Protein AF-0000000073372567 (afdb_homodimer)

Solvent-accessible surface area (backbone atoms only — not comparable to full-atom values): 29340 Å² total; per-residue (Å²): 136,83,81,73,75,78,75,78,76,76,76,72,74,68,73,71,69,68,74,70,66,71,74,77,78,81,58,59,43,48,75,49,78,42,53,78,26,89,51,36,37,38,37,33,39,30,78,41,28,34,34,67,80,40,48,70,59,46,68,74,42,27,84,64,18,19,31,37,34,26,27,42,42,8,21,36,60,37,69,64,62,96,68,70,38,62,67,49,45,43,50,31,53,52,49,50,36,61,76,65,67,53,72,46,30,30,33,39,8,29,31,56,16,12,40,41,38,49,49,45,31,24,78,36,36,86,52,38,49,34,38,35,27,37,40,47,55,49,34,60,48,33,77,84,32,67,74,63,73,62,62,90,83,69,74,38,61,61,42,19,48,55,46,58,66,46,51,74,67,50,47,43,48,29,42,60,66,50,43,62,75,34,37,67,44,68,91,50,41,67,60,55,37,46,18,40,64,44,23,36,40,54,50,49,19,35,39,54,47,45,49,48,42,40,70,34,42,72,52,32,49,49,39,68,37,52,30,40,37,38,34,31,25,69,49,62,48,41,39,69,64,54,50,55,44,46,62,43,36,81,49,61,41,82,44,67,39,88,47,41,28,64,41,34,71,68,39,29,37,68,63,44,51,51,54,49,54,62,70,76,100,138,80,85,71,78,75,75,79,75,76,74,73,75,69,74,69,70,68,72,70,66,70,75,75,77,81,56,62,44,49,75,49,79,43,53,79,25,91,51,37,36,38,38,33,39,29,78,41,29,35,35,68,79,40,50,70,58,45,68,74,40,26,84,64,19,20,31,37,34,27,27,42,42,9,20,38,61,38,70,63,64,97,71,68,37,62,68,50,45,44,49,31,54,52,48,50,36,60,76,64,66,54,73,46,30,29,33,38,9,29,32,56,16,11,39,41,40,49,50,45,32,24,79,36,37,86,53,38,50,34,37,35,26,38,42,48,54,49,33,58,48,33,78,85,33,68,74,63,73,63,61,90,82,68,74,37,61,61,41,19,50,57,46,58,66,46,50,73,66,48,46,43,48,28,42,59,67,49,42,62,76,34,38,65,44,68,92,50,43,66,59,55,37,46,18,41,63,44,23,36,40,56,49,48,19,35,39,53,47,44,49,49,42,42,69,34,41,72,52,31,49,50,39,69,38,52,30,42,38,38,34,29,26,70,48,61,48,40,38,70,65,54,50,55,44,45,63,43,37,80,48,60,41,82,43,66,38,87,48,43,27,64,40,34,71,69,41,30,37,68,65,44,51,50,54,50,52,62,69,75,99

Nearest PDB structures (foldseek):
  1wpr-assembly2_B  TM=7.912E-01  e=4.620E-15  Bacillus subtilis
  4geg-assembly1_B  TM=7.612E-01  e=1.553E-13  Escherichia coli K-12
  4gec-assembly2_B  TM=7.711E-01  e=2.846E-13  Escherichia coli K-12
  4mys-assembly1_A  TM=7.323E-01  e=3.024E-13  Escherichia coli K-12
  7c4d-assembly1_A  TM=6.629E-01  e=1.376E-12  uncultured bacterium

Structure (mmCIF, N/CA/C/O backbone):
data_AF-0000000073372567-model_v1
#
loop_
_entity.id
_entity.type
_entity.pdbx_description
1 polymer 'Peptidase family S33-like protein'
#
loop_
_atom_site.group_PDB
_atom_site.id
_atom_site.type_symbol
_atom_site.label_atom_id
_atom_site.label_alt_id
_atom_site.label_comp_id
_atom_site.label_asym_id
_atom_site.label_entity_id
_atom_site.label_seq_id
_atom_site.pdbx_PDB_ins_code
_atom_site.Cartn_x
_atom_site.Cartn_y
_atom_site.Cartn_z
_atom_site.occupancy
_atom_site.B_iso_or_equiv
_atom_site.auth_seq_id
_atom_site.auth_comp_id
_atom_site.auth_asym_id
_atom_site.auth_atom_id
_atom_site.pdbx_PDB_model_num
ATOM 1 N N . MET A 1 1 ? -62.625 78.125 3.314 1 20.47 1 MET A N 1
ATOM 2 C CA . MET A 1 1 ? -61.344 78.062 4.016 1 20.47 1 MET A CA 1
ATOM 3 C C . MET A 1 1 ? -60.906 76.625 4.133 1 20.47 1 MET A C 1
ATOM 5 O O . MET A 1 1 ? -61.438 75.812 4.918 1 20.47 1 MET A O 1
ATOM 9 N N . LYS A 1 2 ? -60.469 76.062 2.887 1 29.42 2 LYS A N 1
ATOM 10 C CA . LYS A 1 2 ? -59.938 74.812 2.293 1 29.42 2 LYS A CA 1
ATOM 11 C C . LYS A 1 2 ? -58.719 74.375 3.049 1 29.42 2 LYS A C 1
ATOM 13 O O . LYS A 1 2 ? -57.688 75.062 3.086 1 29.42 2 LYS A O 1
ATOM 18 N N . LYS A 1 3 ? -58.969 73.812 4.359 1 27.36 3 LYS A N 1
ATOM 19 C CA . LYS A 1 3 ? -58.062 73.312 5.391 1 27.36 3 LYS A CA 1
ATOM 20 C C . LYS A 1 3 ? -56.938 72.438 4.785 1 27.36 3 LYS A C 1
ATOM 22 O O . LYS A 1 3 ? -57.219 71.375 4.227 1 27.36 3 LYS A O 1
ATOM 27 N N . TYR A 1 4 ? -55.969 73 3.996 1 25.88 4 TYR A N 1
ATOM 28 C CA . TYR A 1 4 ? -54.781 72.438 3.33 1 25.88 4 TYR A CA 1
ATOM 29 C C . TYR A 1 4 ? -53.875 71.75 4.332 1 25.88 4 TYR A C 1
ATOM 31 O O . TYR A 1 4 ? -53.094 72.438 5.035 1 25.88 4 TYR A O 1
ATOM 39 N N . ILE A 1 5 ? -54.375 70.875 5.23 1 32.59 5 ILE A N 1
ATOM 40 C CA . ILE A 1 5 ? -53.469 70.312 6.227 1 32.59 5 ILE A CA 1
ATOM 41 C C . ILE A 1 5 ? -52.281 69.625 5.531 1 32.59 5 ILE A C 1
ATOM 43 O O . ILE A 1 5 ? -52.5 68.812 4.645 1 32.59 5 ILE A O 1
ATOM 47 N N . ILE A 1 6 ? -51.219 70.312 5.34 1 31.16 6 ILE A N 1
ATOM 48 C CA . ILE A 1 6 ? -49.875 70 4.914 1 31.16 6 ILE A CA 1
ATOM 49 C C . ILE A 1 6 ? -49.406 68.75 5.672 1 31.16 6 ILE A C 1
ATOM 51 O O . ILE A 1 6 ? -49.281 68.75 6.898 1 31.16 6 ILE A O 1
ATOM 55 N N . LEU A 1 7 ? -49.906 67.562 5.316 1 32.91 7 LEU A N 1
ATOM 56 C CA . LEU A 1 7 ? -49.5 66.25 5.836 1 32.91 7 LEU A CA 1
ATOM 57 C C . LEU A 1 7 ? -47.969 66.062 5.715 1 32.91 7 LEU A C 1
ATOM 59 O O . LEU A 1 7 ? -47.438 66.062 4.609 1 32.91 7 LEU A O 1
ATOM 63 N N . ILE A 1 8 ? -47.219 66.688 6.605 1 32.06 8 ILE A N 1
ATOM 64 C CA . ILE A 1 8 ? -45.781 66.438 6.762 1 32.06 8 ILE A CA 1
ATOM 65 C C . ILE A 1 8 ? -45.469 64.938 6.766 1 32.06 8 ILE A C 1
ATOM 67 O O . ILE A 1 8 ? -45.969 64.188 7.633 1 32.06 8 ILE A O 1
ATOM 71 N N . ILE A 1 9 ? -45.375 64.25 5.637 1 32.12 9 ILE A N 1
ATOM 72 C CA . ILE A 1 9 ? -44.969 62.906 5.414 1 32.12 9 ILE A CA 1
ATOM 73 C C . ILE A 1 9 ? -43.562 62.719 5.957 1 32.12 9 ILE A C 1
ATOM 75 O O . ILE A 1 9 ? -42.594 63.312 5.453 1 32.12 9 ILE A O 1
ATOM 79 N N . ALA A 1 10 ? -43.312 62.781 7.273 1 32.34 10 ALA A N 1
ATOM 80 C CA . ALA A 1 10 ? -42.031 62.406 7.852 1 32.34 10 ALA A CA 1
ATOM 81 C C . ALA A 1 10 ? -41.562 61.062 7.27 1 32.34 10 ALA A C 1
ATOM 83 O O . ALA A 1 10 ? -42.281 60.062 7.352 1 32.34 10 ALA A O 1
ATOM 84 N N . PHE A 1 11 ? -40.844 61.125 6.18 1 31.8 11 PHE A N 1
ATOM 85 C CA . PHE A 1 11 ? -40.062 60 5.613 1 31.8 11 PHE A CA 1
ATOM 86 C C . PHE A 1 11 ? -39.25 59.312 6.688 1 31.8 11 PHE A C 1
ATOM 88 O O . PHE A 1 11 ? -38.375 59.906 7.285 1 31.8 11 PHE A O 1
ATOM 95 N N . LEU A 1 12 ? -39.875 58.594 7.574 1 31.09 12 LEU A N 1
ATOM 96 C CA . LEU A 1 12 ? -39.156 57.688 8.453 1 31.09 12 LEU A CA 1
ATOM 97 C C . LEU A 1 12 ? -38.125 56.875 7.664 1 31.09 12 LEU A C 1
ATOM 99 O O . LEU A 1 12 ? -38.469 56.156 6.746 1 31.09 12 LEU A O 1
ATOM 103 N N . PHE A 1 13 ? -36.969 57.469 7.371 1 30.55 13 PHE A N 1
ATOM 104 C CA . PHE A 1 13 ? -35.781 56.688 6.953 1 30.55 13 PHE A CA 1
ATOM 105 C C . PHE A 1 13 ? -35.594 55.469 7.844 1 30.55 13 PHE A C 1
ATOM 107 O O . PHE A 1 13 ? -35.281 55.625 9.023 1 30.55 13 PHE A O 1
ATOM 114 N N . SER A 1 14 ? -36.531 54.562 7.852 1 31.86 14 SER A N 1
ATOM 115 C CA . SER A 1 14 ? -36.156 53.281 8.438 1 31.86 14 SER A CA 1
ATOM 116 C C . SER A 1 14 ? -34.75 52.875 7.984 1 31.86 14 SER A C 1
ATOM 118 O O . SER A 1 14 ? -34.5 52.75 6.785 1 31.86 14 SER A O 1
ATOM 120 N N . ALA A 1 15 ? -33.719 53.344 8.625 1 35.06 15 ALA A N 1
ATOM 121 C CA . ALA A 1 15 ? -32.438 52.656 8.555 1 35.06 15 ALA A CA 1
ATOM 122 C C . ALA A 1 15 ? -32.594 51.156 8.539 1 35.06 15 ALA A C 1
ATOM 124 O O . ALA A 1 15 ? -33.062 50.562 9.523 1 35.06 15 ALA A O 1
ATOM 125 N N . LEU A 1 16 ? -33.062 50.625 7.445 1 32.62 16 LEU A N 1
ATOM 126 C CA . LEU A 1 16 ? -32.812 49.219 7.25 1 32.62 16 LEU A CA 1
ATOM 127 C C . LEU A 1 16 ? -31.422 48.844 7.746 1 32.62 16 LEU A C 1
ATOM 129 O O . LEU A 1 16 ? -30.406 49.281 7.184 1 32.62 16 LEU A O 1
ATOM 133 N N . CYS A 1 17 ? -31.156 48.906 9.07 1 32.94 17 CYS A N 1
ATOM 134 C CA . CYS A 1 17 ? -30.031 48.125 9.531 1 32.94 17 CYS A CA 1
ATOM 135 C C . CYS A 1 17 ? -29.906 46.844 8.719 1 32.94 17 CYS A C 1
ATOM 137 O O . CYS A 1 17 ? -30.75 45.938 8.82 1 32.94 17 CYS A O 1
ATOM 139 N N . LEU A 1 18 ? -29.516 46.969 7.484 1 34.03 18 LEU A N 1
ATOM 140 C CA . LEU A 1 18 ? -28.953 45.75 6.906 1 34.03 18 LEU A CA 1
ATOM 141 C C . LEU A 1 18 ? -28.203 44.938 7.957 1 34.03 18 LEU A C 1
ATOM 143 O O . LEU A 1 18 ? -27.266 45.438 8.57 1 34.03 18 LEU A O 1
ATOM 147 N N . ASN A 1 19 ? -28.875 44.344 8.898 1 33.81 19 ASN A N 1
ATOM 148 C CA . ASN A 1 19 ? -28.219 43.188 9.469 1 33.81 19 ASN A CA 1
ATOM 149 C C . ASN A 1 19 ? -27.266 42.531 8.469 1 33.81 19 ASN A C 1
ATOM 151 O O . ASN A 1 19 ? -27.703 41.844 7.527 1 33.81 19 ASN A O 1
ATOM 155 N N . VAL A 1 20 ? -26.312 43.219 7.945 1 37.28 20 VAL A N 1
ATOM 156 C CA . VAL A 1 20 ? -25.172 42.438 7.449 1 37.28 20 VAL A CA 1
ATOM 157 C C . VAL A 1 20 ? -24.906 41.25 8.367 1 37.28 20 VAL A C 1
ATOM 159 O O . VAL A 1 20 ? -24.359 41.438 9.469 1 37.28 20 VAL A O 1
ATOM 162 N N . PHE A 1 21 ? -25.859 40.5 8.758 1 37.78 21 PHE A N 1
ATOM 163 C CA . PHE A 1 21 ? -25.469 39.156 9.219 1 37.78 21 PHE A CA 1
ATOM 164 C C . PHE A 1 21 ? -24.188 38.719 8.523 1 37.78 21 PHE A C 1
ATOM 166 O O . PHE A 1 21 ? -24.203 38.406 7.332 1 37.78 21 PHE A O 1
ATOM 173 N N . GLY A 1 22 ? -23.094 39.281 8.672 1 38.94 22 GLY A N 1
ATOM 174 C CA . GLY A 1 22 ? -21.844 38.656 8.266 1 38.94 22 GLY A CA 1
ATOM 175 C C . GLY A 1 22 ? -21.875 37.156 8.297 1 38.94 22 GLY A C 1
ATOM 176 O O . GLY A 1 22 ? -22.125 36.531 9.344 1 38.94 22 GLY A O 1
ATOM 177 N N . GLN A 1 23 ? -22.453 36.469 7.398 1 44.88 23 GLN A N 1
ATOM 178 C CA . GLN A 1 23 ? -22.406 35.031 7.215 1 44.88 23 GLN A CA 1
ATOM 179 C C . GLN A 1 23 ? -21.094 34.438 7.723 1 44.88 23 GLN A C 1
ATOM 181 O O . GLN A 1 23 ? -20.016 34.781 7.207 1 44.88 23 GLN A O 1
ATOM 186 N N . THR A 1 24 ? -20.812 34.219 9.086 1 56.5 24 THR A N 1
ATOM 187 C CA . THR A 1 24 ? -19.641 33.562 9.641 1 56.5 24 THR A CA 1
ATOM 188 C C . THR A 1 24 ? -19.188 32.406 8.742 1 56.5 24 THR A C 1
ATOM 190 O O . THR A 1 24 ? -19.984 31.5 8.445 1 56.5 24 THR A O 1
ATOM 193 N N . ARG A 1 25 ? -18.203 32.562 7.957 1 74.88 25 ARG A N 1
ATOM 194 C CA . ARG A 1 25 ? -17.594 31.578 7.078 1 74.88 25 ARG A CA 1
ATOM 195 C C . ARG A 1 25 ? -17.359 30.266 7.82 1 74.88 25 ARG A C 1
ATOM 197 O O . ARG A 1 25 ? -16.812 30.25 8.914 1 74.88 25 ARG A O 1
ATOM 204 N N . GLN A 1 26 ? -18.062 29.359 7.352 1 88.12 26 GLN A N 1
ATOM 205 C CA . GLN A 1 26 ? -17.859 28.031 7.891 1 88.12 26 GLN A CA 1
ATOM 206 C C . GLN A 1 26 ? -16.562 27.406 7.352 1 88.12 26 GLN A C 1
ATOM 208 O O . GLN A 1 26 ? -16.328 27.406 6.141 1 88.12 26 GLN A O 1
ATOM 213 N N . PHE A 1 27 ? -15.641 27.125 8.242 1 96.56 27 PHE A N 1
ATOM 214 C CA . PHE A 1 27 ? -14.391 26.469 7.871 1 96.56 27 PHE A CA 1
ATOM 215 C C . PHE A 1 27 ? -14.531 24.953 7.914 1 96.56 27 PHE A C 1
ATOM 217 O O . PHE A 1 27 ? -15.391 24.422 8.625 1 96.56 27 PHE A O 1
ATOM 224 N N . PRO A 1 28 ? -13.797 24.25 7.113 1 98.12 28 PRO A N 1
ATOM 225 C CA . PRO A 1 28 ? -13.953 22.797 7.059 1 98.12 28 PRO A CA 1
ATOM 226 C C . PRO A 1 28 ? -13.227 22.078 8.195 1 98.12 28 PRO A C 1
ATOM 228 O O . PRO A 1 28 ? -12.641 21.016 7.977 1 98.12 28 PRO A O 1
ATOM 231 N N . PHE A 1 29 ? -13.211 22.688 9.305 1 98.62 29 PHE A N 1
ATOM 232 C CA . PHE A 1 29 ? -12.617 22.109 10.5 1 98.62 29 PHE A CA 1
ATOM 233 C C . PHE A 1 29 ? -13.133 22.797 11.758 1 98.62 29 PHE A C 1
ATOM 235 O O . PHE A 1 29 ? -13.703 23.891 11.68 1 98.62 29 PHE A O 1
ATOM 242 N N . GLU A 1 30 ? -13.031 22.109 12.844 1 98.12 30 GLU A N 1
ATOM 243 C CA . GLU A 1 30 ? -13.094 22.734 14.156 1 98.12 30 GLU A CA 1
ATOM 244 C C . GLU A 1 30 ? -11.695 23.078 14.672 1 98.12 30 GLU A C 1
ATOM 246 O O . GLU A 1 30 ? -10.711 22.453 14.273 1 98.12 30 GLU A O 1
ATOM 251 N N . ILE A 1 31 ? -11.68 24.125 15.523 1 98.19 31 ILE A N 1
ATOM 252 C CA . ILE A 1 31 ? -10.383 24.625 15.961 1 98.19 31 ILE A CA 1
ATOM 253 C C . ILE A 1 31 ? -10.367 24.781 17.484 1 98.19 31 ILE A C 1
ATOM 255 O O . ILE A 1 31 ? -11.352 25.234 18.078 1 98.19 31 ILE A O 1
ATOM 259 N N . LEU A 1 32 ? -9.328 24.312 18.125 1 98.25 32 LEU A N 1
ATOM 260 C CA . LEU A 1 32 ? -9 24.609 19.516 1 98.25 32 LEU A CA 1
ATOM 261 C C . LEU A 1 32 ? -7.805 25.547 19.594 1 98.25 32 LEU A C 1
ATOM 263 O O . LEU A 1 32 ? -6.711 25.203 19.156 1 98.25 32 LEU A O 1
ATOM 267 N N . LYS A 1 33 ? -8.055 26.75 20.078 1 98.25 33 LYS A N 1
ATOM 268 C CA . LYS A 1 33 ? -6.984 27.719 20.266 1 98.25 33 LYS A CA 1
ATOM 269 C C . LYS A 1 33 ? -6.469 27.719 21.703 1 98.25 33 LYS A C 1
ATOM 271 O O . LYS A 1 33 ? -7.25 27.812 22.641 1 98.25 33 LYS A O 1
ATOM 276 N N . THR A 1 34 ? -5.164 27.516 21.875 1 98.44 34 THR A N 1
ATOM 277 C CA . THR A 1 34 ? -4.523 27.562 23.188 1 98.44 34 THR A CA 1
ATOM 278 C C . THR A 1 34 ? -3.211 28.328 23.125 1 98.44 34 THR A C 1
ATOM 280 O O . THR A 1 34 ? -2.645 28.5 22.047 1 98.44 34 THR A O 1
ATOM 283 N N . GLY A 1 35 ? -2.779 28.891 24.266 1 97.81 35 GLY A N 1
ATOM 284 C CA . GLY A 1 35 ? -1.544 29.656 24.312 1 97.81 35 GLY A CA 1
ATOM 285 C C . GLY A 1 35 ? -1.718 31.094 23.859 1 97.81 35 GLY A C 1
ATOM 286 O O . GLY A 1 35 ? -2.768 31.453 23.328 1 97.81 35 GLY A O 1
ATOM 287 N N . ASN A 1 36 ? -0.734 31.906 24.188 1 96.44 36 ASN A N 1
ATOM 288 C CA . ASN A 1 36 ? -0.811 33.312 23.875 1 96.44 36 ASN A CA 1
ATOM 289 C C . ASN A 1 36 ? 0.531 33.875 23.391 1 96.44 36 ASN A C 1
ATOM 291 O O . ASN A 1 36 ? 0.816 35.062 23.531 1 96.44 36 ASN A O 1
ATOM 295 N N . GLY A 1 37 ? 1.321 32.969 22.875 1 96.62 37 GLY A N 1
ATOM 296 C CA . GLY A 1 37 ? 2.594 33.406 22.328 1 96.62 37 GLY A CA 1
ATOM 297 C C . GLY A 1 37 ? 2.445 34.219 21.062 1 96.62 37 GLY A C 1
ATOM 298 O O . GLY A 1 37 ? 1.408 34.156 20.391 1 96.62 37 GLY A O 1
ATOM 299 N N . ASP A 1 38 ? 3.457 34.969 20.734 1 96.69 38 ASP A N 1
ATOM 300 C CA . ASP A 1 38 ? 3.441 35.844 19.562 1 96.69 38 ASP A CA 1
ATOM 301 C C . ASP A 1 38 ? 3.451 35.031 18.266 1 96.69 38 ASP A C 1
ATOM 303 O O . ASP A 1 38 ? 2.773 35.375 17.312 1 96.69 38 ASP A O 1
ATOM 307 N N . GLN A 1 39 ? 4.223 33.969 18.328 1 98.25 39 GLN A N 1
ATOM 308 C CA . GLN A 1 39 ? 4.273 33.094 17.172 1 98.25 39 GLN A CA 1
ATOM 309 C C . GLN A 1 39 ? 3.158 32.031 17.219 1 98.25 39 GLN A C 1
ATOM 311 O O . GLN A 1 39 ? 2.867 31.484 18.281 1 98.25 39 GLN A O 1
ATOM 316 N N . SER A 1 40 ? 2.506 31.812 16.062 1 98.75 40 SER A N 1
ATOM 317 C CA . SER A 1 40 ? 1.395 30.875 15.992 1 98.75 40 SER A CA 1
ATOM 318 C C . SER A 1 40 ? 1.827 29.547 15.352 1 98.75 40 SER A C 1
ATOM 320 O O . SER A 1 40 ? 2.619 29.547 14.406 1 98.75 40 SER A O 1
ATOM 322 N N . ILE A 1 41 ? 1.326 28.453 15.898 1 98.88 41 ILE A N 1
ATOM 323 C CA . ILE A 1 41 ? 1.44 27.141 15.289 1 98.88 41 ILE A CA 1
ATOM 324 C C . ILE A 1 41 ? 0.052 26.609 14.93 1 98.88 41 ILE A C 1
ATOM 326 O O . ILE A 1 41 ? -0.87 26.656 15.75 1 98.88 41 ILE A O 1
ATOM 330 N N . ILE A 1 42 ? -0.139 26.172 13.727 1 98.94 42 ILE A N 1
ATOM 331 C CA . ILE A 1 42 ? -1.351 25.469 13.32 1 98.94 42 ILE A CA 1
ATOM 332 C C . ILE A 1 42 ? -1.056 23.984 13.17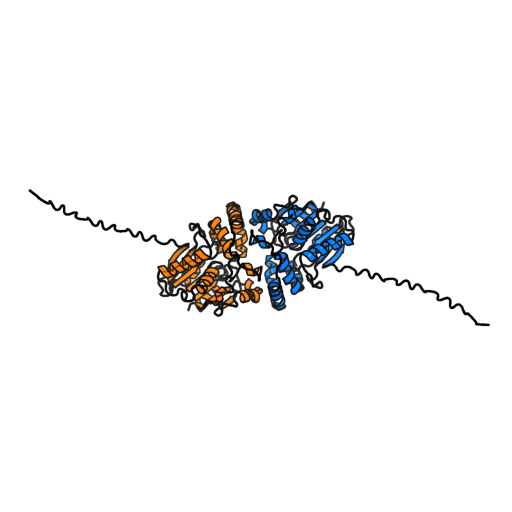2 1 98.94 42 ILE A C 1
ATOM 334 O O . ILE A 1 42 ? -0.197 23.594 12.375 1 98.94 42 ILE A O 1
ATOM 338 N N . PHE A 1 43 ? -1.749 23.141 13.984 1 98.94 43 PHE A N 1
ATOM 339 C CA . PHE A 1 43 ? -1.611 21.703 13.961 1 98.94 43 PHE A CA 1
ATOM 340 C C . PHE A 1 43 ? -2.686 21.062 13.086 1 98.94 43 PHE A C 1
ATOM 342 O O . PHE A 1 43 ? -3.879 21.219 13.352 1 98.94 43 PHE A O 1
ATOM 349 N N . ILE A 1 44 ? -2.248 20.328 12.047 1 98.94 44 ILE A N 1
ATOM 350 C CA . ILE A 1 44 ? -3.166 19.719 11.102 1 98.94 44 ILE A CA 1
ATOM 351 C C . ILE A 1 44 ? -3.072 18.188 11.219 1 98.94 44 ILE A C 1
ATOM 353 O O . ILE A 1 44 ? -2.061 17.594 10.844 1 98.94 44 ILE A O 1
ATOM 357 N N . PRO A 1 45 ? -4.121 17.5 11.672 1 98.88 45 PRO A N 1
ATOM 358 C CA . PRO A 1 45 ? -4.086 16.047 11.836 1 98.88 45 PRO A CA 1
ATOM 359 C C . PRO A 1 45 ? -4.172 15.305 10.5 1 98.88 45 PRO A C 1
ATOM 361 O O . PRO A 1 45 ? -4.414 15.922 9.461 1 98.88 45 PRO A O 1
ATOM 364 N N . GLY A 1 46 ? -3.904 14.047 10.586 1 98.81 46 GLY A N 1
ATOM 365 C CA . GLY A 1 46 ? -3.965 13.211 9.406 1 98.81 46 GLY A CA 1
ATOM 366 C C . GLY A 1 46 ? -5.352 12.656 9.133 1 98.81 46 GLY A C 1
ATOM 367 O O . GLY A 1 46 ? -6.328 13.086 9.75 1 98.81 46 GLY A O 1
ATOM 368 N N . PHE A 1 47 ? -5.391 11.711 8.258 1 98.62 47 PHE A N 1
ATOM 369 C CA . PHE A 1 47 ? -6.605 11.047 7.793 1 98.62 47 PHE A CA 1
ATOM 370 C C . PHE A 1 47 ? -7.348 10.398 8.953 1 98.62 47 PHE A C 1
ATOM 372 O O . PHE A 1 47 ? -6.746 9.695 9.766 1 98.62 47 PHE A O 1
ATOM 379 N N . ALA A 1 48 ? -8.625 10.742 9.094 1 98.56 48 ALA A N 1
ATOM 380 C CA . ALA A 1 48 ? -9.547 10.141 10.055 1 98.56 48 ALA A CA 1
ATOM 381 C C . ALA A 1 48 ? -9.062 10.344 11.484 1 98.56 48 ALA A C 1
ATOM 383 O O . ALA A 1 48 ? -9.367 9.539 12.375 1 98.56 48 ALA A O 1
ATOM 384 N N . SER A 1 49 ? -8.273 11.344 11.695 1 98.81 49 SER A N 1
ATOM 385 C CA . SER A 1 49 ? -7.703 11.602 13.016 1 98.81 49 SER A CA 1
ATOM 386 C C . SER A 1 49 ? -8.289 12.859 13.633 1 98.81 49 SER A C 1
ATOM 388 O O . SER A 1 49 ? -8.641 13.805 12.922 1 98.81 49 SER A O 1
ATOM 390 N N . SER A 1 50 ? -8.32 12.844 14.953 1 98.88 50 SER A N 1
ATOM 391 C CA . SER A 1 50 ? -8.68 14.016 15.742 1 98.88 50 SER A CA 1
ATOM 392 C C . SER A 1 50 ? -7.48 14.938 15.945 1 98.88 50 SER A C 1
ATOM 394 O O . SER A 1 50 ? -6.332 14.492 15.906 1 98.88 50 SER A O 1
ATOM 396 N N . GLY A 1 51 ? -7.809 16.234 16.188 1 98.88 51 GLY A N 1
ATOM 397 C CA . GLY A 1 51 ? -6.773 17.141 16.656 1 98.88 51 GLY A CA 1
ATOM 398 C C . GLY A 1 51 ? -6.121 16.688 17.953 1 98.88 51 GLY A C 1
ATOM 399 O O . GLY A 1 51 ? -4.996 17.078 18.266 1 98.88 51 GLY A O 1
ATOM 400 N N . ASP A 1 52 ? -6.746 15.75 18.641 1 98.69 52 ASP A N 1
ATOM 401 C CA . ASP A 1 52 ? -6.223 15.227 19.906 1 98.69 52 ASP A CA 1
ATOM 402 C C . ASP A 1 52 ? -4.895 14.508 19.688 1 98.69 52 ASP A C 1
ATOM 404 O O . ASP A 1 52 ? -4.156 14.258 20.656 1 98.69 52 ASP A O 1
ATOM 408 N N . VAL A 1 53 ? -4.574 14.18 18.453 1 98.88 53 VAL A N 1
ATOM 409 C CA . VAL A 1 53 ? -3.301 13.539 18.156 1 98.88 53 VAL A CA 1
ATOM 410 C C . VAL A 1 53 ? -2.148 14.445 18.594 1 98.88 53 VAL A C 1
ATOM 412 O O . VAL A 1 53 ? -1.057 13.961 18.906 1 98.88 53 VAL A O 1
ATOM 415 N N . TRP A 1 54 ? -2.438 15.758 18.734 1 98.81 54 TRP A N 1
ATOM 416 C CA . TRP A 1 54 ? -1.416 16.766 19.016 1 98.81 54 TRP A CA 1
ATOM 417 C C . TRP A 1 54 ? -1.406 17.141 20.5 1 98.81 54 TRP A C 1
ATOM 419 O O . TRP A 1 54 ? -0.659 18.016 20.922 1 98.81 54 TRP A O 1
ATOM 429 N N . ASN A 1 55 ? -2.199 16.438 21.344 1 98.38 55 ASN A N 1
ATOM 430 C CA . ASN A 1 55 ? -2.355 16.875 22.719 1 98.38 55 ASN A CA 1
ATOM 431 C C . ASN A 1 55 ? -1.007 16.984 23.422 1 98.38 55 ASN A C 1
ATOM 433 O O . ASN A 1 55 ? -0.706 18.016 24.031 1 98.38 55 ASN A O 1
ATOM 437 N N . GLU A 1 56 ? -0.188 15.977 23.312 1 97.75 56 GLU A N 1
ATOM 438 C CA . GLU A 1 56 ? 1.112 16.016 23.969 1 97.75 56 GLU A CA 1
ATOM 439 C C . GLU A 1 56 ? 2.041 17.031 23.312 1 97.75 56 GLU A C 1
ATOM 441 O O . GLU A 1 56 ? 2.811 17.703 24 1 97.75 56 GLU A O 1
ATOM 446 N N . THR A 1 57 ? 1.956 17.125 22 1 98.5 57 THR A N 1
ATOM 447 C CA . THR A 1 57 ? 2.766 18.109 21.281 1 98.5 57 THR A CA 1
ATOM 448 C C . THR A 1 57 ? 2.381 19.531 21.688 1 98.5 57 THR A C 1
ATOM 450 O O . THR A 1 57 ? 3.25 20.359 22 1 98.5 57 THR A O 1
ATOM 453 N N . LYS A 1 58 ? 1.091 19.797 21.656 1 97.81 58 LYS A N 1
ATOM 454 C CA . LYS A 1 58 ? 0.573 21.109 22.031 1 97.81 58 LYS A CA 1
ATOM 455 C C . LYS A 1 58 ? 1.005 21.484 23.453 1 97.81 58 LYS A C 1
ATOM 457 O O . LYS A 1 58 ? 1.405 22.625 23.703 1 97.81 58 LYS A O 1
ATOM 462 N N . ALA A 1 59 ? 0.931 20.562 24.344 1 97.44 59 ALA A N 1
ATOM 463 C CA . ALA A 1 59 ? 1.302 20.812 25.734 1 97.44 59 ALA A CA 1
ATOM 464 C C . ALA A 1 59 ? 2.76 21.25 25.844 1 97.44 59 ALA A C 1
ATOM 466 O O . ALA A 1 59 ? 3.109 22.047 26.703 1 97.44 59 ALA A O 1
ATOM 467 N N . ALA A 1 60 ? 3.559 20.797 24.969 1 97.31 60 ALA A N 1
ATOM 468 C CA . ALA A 1 60 ? 4.984 21.109 25 1 97.31 60 ALA A CA 1
ATOM 469 C C . ALA A 1 60 ? 5.246 22.516 24.453 1 97.31 60 ALA A C 1
ATOM 471 O O . ALA A 1 60 ? 6.277 23.125 24.75 1 97.31 60 ALA A O 1
ATOM 472 N N . PHE A 1 61 ? 4.258 23.109 23.719 1 98 61 PHE A N 1
ATOM 473 C CA . PHE A 1 61 ? 4.633 24.312 22.969 1 98 61 PHE A CA 1
ATOM 474 C C . PHE A 1 61 ? 3.68 25.453 23.281 1 98 61 PHE A C 1
ATOM 476 O O . PHE A 1 61 ? 3.975 26.609 22.984 1 98 61 PHE A O 1
ATOM 483 N N . GLU A 1 62 ? 2.557 25.188 23.938 1 97.38 62 GLU A N 1
ATOM 484 C CA . GLU A 1 62 ? 1.497 26.188 24.078 1 97.38 62 GLU A CA 1
ATOM 485 C C . GLU A 1 62 ? 1.882 27.281 25.062 1 97.38 62 GLU A C 1
ATOM 487 O O . GLU A 1 62 ? 1.233 28.328 25.125 1 97.38 62 GLU A O 1
ATOM 492 N N . ASN A 1 63 ? 2.977 27.141 25.828 1 97 63 ASN A N 1
ATOM 493 C CA . ASN A 1 63 ? 3.447 28.203 26.719 1 97 63 ASN A CA 1
ATOM 494 C C . ASN A 1 63 ? 4.191 29.281 25.953 1 97 63 ASN A C 1
ATOM 496 O O . ASN A 1 63 ? 4.27 30.422 26.406 1 97 63 ASN A O 1
ATOM 500 N N . ASP A 1 64 ? 4.727 28.984 24.812 1 97.25 64 ASP A N 1
ATOM 501 C CA . ASP A 1 64 ? 5.566 29.906 24.062 1 97.25 64 ASP A CA 1
ATOM 502 C C . ASP A 1 64 ? 4.902 30.312 22.75 1 97.25 64 ASP A C 1
ATOM 504 O O . ASP A 1 64 ? 5.289 31.312 22.125 1 97.25 64 ASP A O 1
ATOM 508 N N . PHE A 1 65 ? 3.928 29.562 22.328 1 98.31 65 PHE A N 1
ATOM 509 C CA . PHE A 1 65 ? 3.252 29.766 21.047 1 98.31 65 PHE A CA 1
ATOM 510 C C . PHE A 1 65 ? 1.747 29.906 21.25 1 98.31 65 PHE A C 1
ATOM 512 O O . PHE A 1 65 ? 1.222 29.531 22.312 1 98.31 65 PHE A O 1
ATOM 519 N N . THR A 1 66 ? 1.079 30.562 20.328 1 98.62 66 THR A N 1
ATOM 520 C CA . THR A 1 66 ? -0.36 30.391 20.156 1 98.62 66 THR A CA 1
ATOM 521 C C . THR A 1 66 ? -0.66 29.203 19.25 1 98.62 66 THR A C 1
ATOM 523 O O . THR A 1 66 ? -0.221 29.156 18.094 1 98.62 66 THR A O 1
ATOM 526 N N . CYS A 1 67 ? -1.343 28.219 19.797 1 98.75 67 CYS A N 1
ATOM 527 C CA . CYS A 1 67 ? -1.561 26.969 19.078 1 98.75 67 CYS A CA 1
ATOM 528 C C . CYS A 1 67 ? -2.996 26.875 18.578 1 98.75 67 CYS A C 1
ATOM 530 O O . CYS A 1 67 ? -3.939 27.094 19.344 1 98.75 67 CYS A O 1
ATOM 532 N N . TYR A 1 68 ? -3.145 26.656 17.281 1 98.88 68 TYR A N 1
ATOM 533 C CA . TYR A 1 68 ? -4.414 26.344 16.641 1 98.88 68 TYR A CA 1
ATOM 534 C C . TYR A 1 68 ? -4.473 24.875 16.234 1 98.88 68 TYR A C 1
ATOM 536 O O . TYR A 1 68 ? -3.805 24.453 15.289 1 98.88 68 TYR A O 1
ATOM 544 N N . THR A 1 69 ? -5.254 24.062 16.953 1 98.88 69 THR A N 1
ATOM 545 C CA . THR A 1 69 ? -5.363 22.641 16.688 1 98.88 69 THR A CA 1
ATOM 546 C C . THR A 1 69 ? -6.641 22.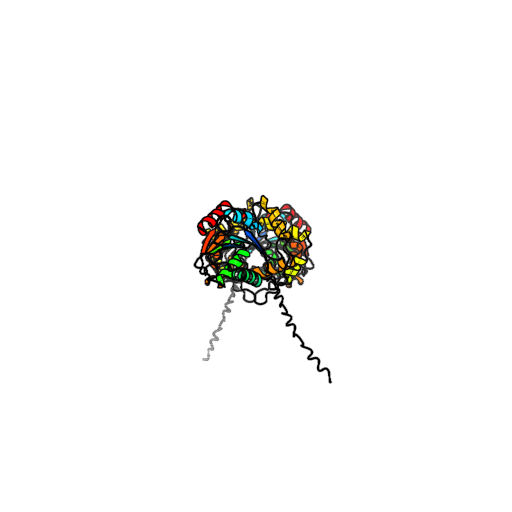344 15.906 1 98.88 69 THR A C 1
ATOM 548 O O . THR A 1 69 ? -7.746 22.578 16.391 1 98.88 69 THR A O 1
ATOM 551 N N . LEU A 1 70 ? -6.461 21.812 14.758 1 98.88 70 LEU A N 1
ATOM 552 C CA . LEU A 1 70 ? -7.605 21.547 13.891 1 98.88 70 LEU A CA 1
ATOM 553 C C . LEU A 1 70 ? -8.094 20.125 14.047 1 98.88 70 LEU A C 1
ATOM 555 O O . LEU A 1 70 ? -7.305 19.219 14.344 1 98.88 70 LEU A O 1
ATOM 559 N N . THR A 1 71 ? -9.32 19.844 13.898 1 98.88 71 THR A N 1
ATOM 560 C CA . THR A 1 71 ? -9.945 18.594 13.523 1 98.88 71 THR A CA 1
ATOM 561 C C . THR A 1 71 ? -10.836 18.781 12.297 1 98.88 71 THR A C 1
ATOM 563 O O . THR A 1 71 ? -11.805 19.547 12.336 1 98.88 71 THR A O 1
ATOM 566 N N . MET A 1 72 ? -10.547 18.094 11.258 1 98.88 72 MET A N 1
ATOM 567 C CA . MET A 1 72 ? -11.227 18.344 9.984 1 98.88 72 MET A CA 1
ATOM 568 C C . MET A 1 72 ? -12.672 17.859 10.031 1 98.88 72 MET A C 1
ATOM 570 O O . MET A 1 72 ? -12.969 16.844 10.68 1 98.88 72 MET A O 1
ATOM 574 N N . ALA A 1 73 ? -13.492 18.547 9.281 1 98.75 73 ALA A N 1
ATOM 575 C CA . ALA A 1 73 ? -14.906 18.172 9.195 1 98.75 73 ALA A CA 1
ATOM 576 C C . ALA A 1 73 ? -15.062 16.75 8.648 1 98.75 73 ALA A C 1
ATOM 578 O O . ALA A 1 73 ? -14.43 16.391 7.656 1 98.75 73 ALA A O 1
ATOM 579 N N . GLY A 1 74 ? -15.891 15.977 9.398 1 98.81 74 GLY A N 1
ATOM 580 C CA . GLY A 1 74 ? -16.156 14.609 8.984 1 98.81 74 GLY A CA 1
ATOM 581 C C . GLY A 1 74 ? -15.234 13.594 9.641 1 98.81 74 GLY A C 1
ATOM 582 O O . GLY A 1 74 ? -15.492 12.391 9.586 1 98.81 74 GLY A O 1
ATOM 583 N N . PHE A 1 75 ? -14.195 14.047 10.25 1 98.88 75 PHE A N 1
ATOM 584 C CA . PHE A 1 75 ? -13.273 13.133 10.922 1 98.88 75 PHE A CA 1
ATOM 585 C C . PHE A 1 75 ? -13.477 13.18 12.438 1 98.88 75 PHE A C 1
ATOM 587 O O . PHE A 1 75 ? -13.781 14.234 12.992 1 98.88 75 PHE A O 1
ATOM 594 N N . ALA A 1 76 ? -13.375 12.047 13.07 1 98.75 76 ALA A N 1
ATOM 595 C CA . ALA A 1 76 ? -13.32 11.867 14.516 1 98.75 76 ALA A CA 1
ATOM 596 C C . ALA A 1 76 ? -14.539 12.484 15.195 1 98.75 76 ALA A C 1
ATOM 598 O O . ALA A 1 76 ? -14.414 13.141 16.234 1 98.75 76 ALA A O 1
ATOM 599 N N . GLY A 1 77 ? -15.617 12.445 14.547 1 98.31 77 GLY A N 1
ATOM 600 C CA . GLY A 1 77 ? -16.875 12.82 15.172 1 98.31 77 GLY A CA 1
ATOM 601 C C . GLY A 1 77 ? -17.312 14.234 14.828 1 98.31 77 GLY A C 1
ATOM 602 O O . GLY A 1 77 ? -18.422 14.648 15.188 1 98.31 77 GLY A O 1
ATOM 603 N N . ILE A 1 78 ? -16.516 15 14.164 1 98.44 78 ILE A N 1
ATOM 604 C CA . ILE A 1 78 ? -16.891 16.344 13.758 1 98.44 78 ILE A CA 1
ATOM 605 C C . ILE A 1 78 ? -17.875 16.281 12.594 1 98.44 78 ILE A C 1
ATOM 607 O O . ILE A 1 78 ? -17.75 15.438 11.711 1 98.44 78 ILE A O 1
ATOM 611 N N . LYS A 1 79 ? -18.812 17.125 12.539 1 97.81 79 LYS A N 1
ATOM 612 C CA . LYS A 1 79 ? -19.859 17.125 11.516 1 97.81 79 LYS A CA 1
ATOM 613 C C . LYS A 1 79 ? -19.266 17.266 10.125 1 97.81 79 LYS A C 1
ATOM 615 O O . LYS A 1 79 ? -18.438 18.141 9.875 1 97.81 79 LYS A O 1
ATOM 620 N N . PRO A 1 80 ? -19.672 16.297 9.227 1 98.31 80 PRO A N 1
ATOM 621 C CA . PRO A 1 80 ? -19.141 16.375 7.867 1 98.31 80 PRO A CA 1
ATOM 622 C C . PRO A 1 80 ? -19.672 17.594 7.094 1 98.31 80 PRO A C 1
ATOM 624 O O . PRO A 1 80 ? -20.672 18.188 7.492 1 98.31 80 PRO A O 1
ATOM 627 N N . GLN A 1 81 ? -18.969 17.984 6.039 1 97.06 81 GLN A N 1
ATOM 628 C CA . GLN A 1 81 ? -19.391 18.984 5.062 1 97.06 81 GLN A CA 1
ATOM 629 C C . GLN A 1 81 ? -19.422 18.391 3.654 1 97.06 81 GLN A C 1
ATOM 631 O O . GLN A 1 81 ? -18.688 17.453 3.355 1 97.06 81 GLN A O 1
ATOM 636 N N . SER A 1 82 ? -20.312 18.781 2.623 1 90.88 82 SER A N 1
ATOM 637 C CA . SER A 1 82 ? -20.578 18.172 1.32 1 90.88 82 SER A CA 1
ATOM 638 C C . SER A 1 82 ? -19.422 18.406 0.358 1 90.88 82 SER A C 1
ATOM 640 O O . SER A 1 82 ? -19.25 17.656 -0.612 1 90.88 82 SER A O 1
ATOM 642 N N . ASN A 1 83 ? -18.5 19.25 0.632 1 91.06 83 ASN A N 1
ATOM 643 C CA . ASN A 1 83 ? -17.469 19.562 -0.351 1 91.06 83 ASN A CA 1
ATOM 644 C C . ASN A 1 83 ? -16.078 19.25 0.185 1 91.06 83 ASN A C 1
ATOM 646 O O . ASN A 1 83 ? -15.133 19.984 -0.068 1 91.06 83 ASN A O 1
ATOM 650 N N . ALA A 1 84 ? -16.094 18.094 0.838 1 95.94 84 ALA A N 1
ATOM 651 C CA . ALA A 1 84 ? -14.797 17.703 1.375 1 95.94 84 ALA A CA 1
ATOM 652 C C . ALA A 1 84 ? -13.836 17.312 0.255 1 95.94 84 ALA A C 1
ATOM 654 O O . ALA A 1 84 ? -14.148 16.469 -0.579 1 95.94 84 ALA A O 1
ATOM 655 N N . SER A 1 85 ? -12.766 17.938 0.148 1 97.38 85 SER A N 1
ATOM 656 C CA . SER A 1 85 ? -11.656 17.641 -0.76 1 97.38 85 SER A CA 1
ATOM 657 C C . SER A 1 85 ? -10.344 18.219 -0.234 1 97.38 85 SER A C 1
ATOM 659 O O . SER A 1 85 ? -10.344 19.125 0.596 1 97.38 85 SER A O 1
ATOM 661 N N . PHE A 1 86 ? -9.312 17.656 -0.713 1 98.19 86 PHE A N 1
ATOM 662 C CA . PHE A 1 86 ? -7.98 18.125 -0.347 1 98.19 86 PHE A CA 1
ATOM 663 C C . PHE A 1 86 ? -7.828 19.609 -0.663 1 98.19 86 PHE A C 1
ATOM 665 O O . PHE A 1 86 ? -7.363 20.375 0.176 1 98.19 86 PHE A O 1
ATOM 672 N N . GLU A 1 87 ? -8.297 20.047 -1.824 1 97.88 87 GLU A N 1
ATOM 673 C CA . GLU A 1 87 ? -8.203 21.438 -2.258 1 97.88 87 GLU A CA 1
ATOM 674 C C . GLU A 1 87 ? -9.07 22.344 -1.386 1 97.88 87 GLU A C 1
ATOM 676 O O . GLU A 1 87 ? -8.633 23.422 -0.986 1 97.88 87 GLU A O 1
ATOM 681 N N . ASN A 1 88 ? -10.234 21.906 -1.079 1 97.94 88 ASN A N 1
ATOM 682 C CA . ASN A 1 88 ? -11.125 22.719 -0.249 1 97.94 88 ASN A CA 1
ATOM 683 C C . ASN A 1 88 ? -10.594 22.844 1.176 1 97.94 88 ASN A C 1
ATOM 685 O O . ASN A 1 88 ? -10.75 23.891 1.808 1 97.94 88 ASN A O 1
ATOM 689 N N . TRP A 1 89 ? -10.016 21.781 1.689 1 98.75 89 TRP A N 1
ATOM 690 C CA . TRP A 1 89 ? -9.43 21.844 3.025 1 98.75 89 TRP A CA 1
ATOM 691 C C . TRP A 1 89 ? -8.219 22.766 3.039 1 98.75 89 TRP A C 1
ATOM 693 O O . TRP A 1 89 ? -8.062 23.578 3.953 1 98.75 89 TRP A O 1
ATOM 703 N N . LYS A 1 90 ? -7.367 22.656 2.006 1 98.81 90 LYS A N 1
ATOM 704 C CA . LYS A 1 90 ? -6.25 23.578 1.863 1 98.81 90 LYS A CA 1
ATOM 705 C C . LYS A 1 90 ? -6.727 25.031 1.865 1 98.81 90 LYS A C 1
ATOM 707 O O . LYS A 1 90 ? -6.234 25.844 2.643 1 98.81 90 LYS A O 1
ATOM 712 N N . ASN A 1 91 ? -7.73 25.281 1.036 1 98.44 91 ASN A N 1
ATOM 713 C CA . ASN A 1 91 ? -8.266 26.641 0.929 1 98.44 91 ASN A CA 1
ATOM 714 C C . ASN A 1 91 ? -8.891 27.094 2.244 1 98.44 91 ASN A C 1
ATOM 716 O O . ASN A 1 91 ? -8.773 28.266 2.609 1 98.44 91 ASN A O 1
ATOM 720 N N . GLY A 1 92 ? -9.555 26.172 2.91 1 98.56 92 GLY A N 1
ATOM 721 C CA . GLY A 1 92 ? -10.133 26.516 4.199 1 98.56 92 GLY A CA 1
ATOM 722 C C . GLY A 1 92 ? -9.109 26.969 5.219 1 98.56 92 GLY A C 1
ATOM 723 O O . GLY A 1 92 ? -9.32 27.953 5.934 1 98.56 92 GLY A O 1
ATOM 724 N N . ILE A 1 93 ? -8.031 26.297 5.285 1 98.88 93 ILE A N 1
ATOM 725 C CA . ILE A 1 93 ? -6.977 26.641 6.234 1 98.88 93 ILE A CA 1
ATOM 726 C C . ILE A 1 93 ? -6.371 27.984 5.871 1 98.88 93 ILE A C 1
ATOM 728 O O . ILE A 1 93 ? -6.18 28.844 6.738 1 98.88 93 ILE A O 1
ATOM 732 N N . VAL A 1 94 ? -6.141 28.25 4.609 1 98.81 94 VAL A N 1
ATOM 733 C CA . VAL A 1 94 ? -5.578 29.5 4.141 1 98.81 94 VAL A CA 1
ATOM 734 C C . VAL A 1 94 ? -6.535 30.656 4.461 1 98.81 94 VAL A C 1
ATOM 736 O O . VAL A 1 94 ? -6.117 31.703 4.957 1 98.81 94 VAL A O 1
ATOM 739 N N . ASN A 1 95 ? -7.801 30.406 4.137 1 98.5 95 ASN A N 1
ATOM 740 C CA . ASN A 1 95 ? -8.805 31.422 4.426 1 98.5 95 ASN A CA 1
ATOM 741 C C . ASN A 1 95 ? -8.867 31.75 5.914 1 98.5 95 ASN A C 1
ATOM 743 O O . ASN A 1 95 ? -9.023 32.906 6.293 1 98.5 95 ASN A O 1
ATOM 747 N N . TYR A 1 96 ? -8.734 30.734 6.723 1 98.5 96 TYR A N 1
ATOM 748 C CA . TYR A 1 96 ? -8.742 30.969 8.164 1 98.5 96 TYR A CA 1
ATOM 749 C C . TYR A 1 96 ? -7.559 31.828 8.578 1 98.5 96 TYR A C 1
ATOM 751 O O . TYR A 1 96 ? -7.711 32.75 9.375 1 98.5 96 TYR A O 1
ATOM 759 N N . ILE A 1 97 ? -6.367 31.547 8.094 1 98.69 97 ILE A N 1
ATOM 760 C CA . ILE A 1 97 ? -5.156 32.312 8.406 1 98.69 97 ILE A CA 1
ATOM 761 C C . ILE A 1 97 ? -5.34 33.781 8.016 1 98.69 97 ILE A C 1
ATOM 763 O O . ILE A 1 97 ? -5.07 34.656 8.812 1 98.69 97 ILE A O 1
ATOM 767 N N . LYS A 1 98 ? -5.867 33.969 6.848 1 98.12 98 LYS A N 1
ATOM 768 C CA . LYS A 1 98 ? -6.039 35.312 6.324 1 98.12 98 LYS A CA 1
ATOM 769 C C . LYS A 1 98 ? -7.145 36.062 7.066 1 98.12 98 LYS A C 1
ATOM 771 O O . LYS A 1 98 ? -6.957 37.219 7.484 1 98.12 98 LYS A O 1
ATOM 776 N N . ASP A 1 99 ? -8.25 35.406 7.254 1 97.44 99 ASP A N 1
ATOM 777 C CA . ASP A 1 99 ? -9.414 36.031 7.883 1 97.44 99 ASP A CA 1
ATOM 778 C C . ASP A 1 99 ? -9.109 36.406 9.328 1 97.44 99 ASP A C 1
ATOM 780 O O . ASP A 1 99 ? -9.695 37.375 9.852 1 97.44 99 ASP A O 1
ATOM 784 N N . ASN A 1 100 ? -8.211 35.719 9.961 1 97.12 100 ASN A N 1
ATOM 785 C CA . ASN A 1 100 ? -7.898 36 11.359 1 97.12 100 ASN A CA 1
ATOM 786 C C . ASN A 1 100 ? -6.562 36.719 11.516 1 97.12 100 ASN A C 1
ATOM 788 O O . ASN A 1 100 ? -6.043 36.844 12.625 1 97.12 100 ASN A O 1
ATOM 792 N N . ASN A 1 101 ? -5.977 37.156 10.453 1 97.19 101 ASN A N 1
ATOM 793 C CA . ASN A 1 101 ? -4.738 37.938 10.414 1 97.19 101 ASN A CA 1
ATOM 794 C C . ASN A 1 101 ? -3.617 37.25 11.18 1 97.19 101 ASN A C 1
ATOM 796 O O . ASN A 1 101 ? -2.938 37.875 12 1 97.19 101 ASN A O 1
ATOM 800 N N . ILE A 1 102 ? -3.559 35.938 11.078 1 98.25 102 ILE A N 1
ATOM 801 C CA . ILE A 1 102 ? -2.457 35.219 11.68 1 98.25 102 ILE A CA 1
ATOM 802 C C . ILE A 1 102 ? -1.182 35.406 10.875 1 98.25 102 ILE A C 1
ATOM 804 O O . ILE A 1 102 ? -1.089 35 9.719 1 98.25 102 ILE A O 1
ATOM 808 N N . GLU A 1 103 ? -0.249 36.062 11.461 1 97.75 103 GLU A N 1
ATOM 809 C CA . GLU A 1 103 ? 0.952 36.469 10.742 1 97.75 103 GLU A CA 1
ATOM 810 C C . GLU A 1 103 ? 1.969 35.344 10.672 1 97.75 103 GLU A C 1
ATOM 812 O O . GLU A 1 103 ? 2.496 34.906 11.703 1 97.75 103 GLU A O 1
ATOM 817 N N . LYS A 1 104 ? 2.281 34.844 9.516 1 98.38 104 LYS A N 1
ATOM 818 C CA . LYS A 1 104 ? 3.332 33.875 9.172 1 98.38 104 LYS A CA 1
ATOM 819 C C . LYS A 1 104 ? 3.375 32.75 10.172 1 98.38 104 LYS A C 1
ATOM 821 O O . LYS A 1 104 ? 4.398 32.5 10.82 1 98.38 104 LYS A O 1
ATOM 826 N N . PRO A 1 105 ? 2.307 32 10.273 1 98.88 105 PRO A N 1
ATOM 827 C CA . PRO A 1 105 ? 2.287 30.859 11.203 1 98.88 105 PRO A CA 1
ATOM 828 C C . PRO A 1 105 ? 3.207 29.719 10.766 1 98.88 105 PRO A C 1
ATOM 830 O O . PRO A 1 105 ? 3.646 29.688 9.617 1 98.88 105 PRO A O 1
ATOM 833 N N . ILE A 1 106 ? 3.564 28.891 11.773 1 98.88 106 ILE A N 1
ATOM 834 C CA . ILE A 1 106 ? 4.18 27.578 11.531 1 98.88 106 ILE A CA 1
ATOM 835 C C . ILE A 1 106 ? 3.096 26.531 11.289 1 98.88 106 ILE A C 1
ATOM 837 O O . ILE A 1 106 ? 2.088 26.5 12 1 98.88 106 ILE A O 1
ATOM 841 N N . LEU A 1 107 ? 3.232 25.734 10.25 1 98.94 107 LEU A N 1
ATOM 842 C CA . LEU A 1 107 ? 2.326 24.609 10.039 1 98.94 107 LEU A CA 1
ATOM 843 C C . LEU A 1 107 ? 2.992 23.297 10.438 1 98.94 107 LEU A C 1
ATOM 845 O O . LEU A 1 107 ? 4.105 23 9.992 1 98.94 107 LEU A O 1
ATOM 849 N N . ILE A 1 108 ? 2.396 22.547 11.305 1 98.94 108 ILE A N 1
ATOM 850 C CA . ILE A 1 108 ? 2.801 21.172 11.633 1 98.94 108 ILE A CA 1
ATOM 851 C C . ILE A 1 108 ? 1.691 20.203 11.242 1 98.94 108 ILE A C 1
ATOM 853 O O . ILE A 1 108 ? 0.583 20.266 11.781 1 98.94 108 ILE A O 1
ATOM 857 N N . GLY A 1 109 ? 1.938 19.359 10.289 1 98.94 109 GLY A N 1
ATOM 858 C CA . GLY A 1 109 ? 0.937 18.438 9.797 1 98.94 109 GLY A CA 1
ATOM 859 C C . GLY A 1 109 ? 1.403 16.984 9.812 1 98.94 109 GLY A C 1
ATOM 860 O O . GLY A 1 109 ? 2.568 16.703 9.531 1 98.94 109 GLY A O 1
ATOM 861 N N . HIS A 1 110 ? 0.535 16.078 10.164 1 98.94 110 HIS A N 1
ATOM 862 C CA . HIS A 1 110 ? 0.797 14.641 10.148 1 98.94 110 HIS A CA 1
ATOM 863 C C . HIS A 1 110 ? 0.131 13.969 8.953 1 98.94 110 HIS A C 1
ATOM 865 O O . HIS A 1 110 ? -1.061 14.172 8.711 1 98.94 110 HIS A O 1
ATOM 871 N N . SER A 1 111 ? 0.896 13.07 8.195 1 98.69 111 SER A N 1
ATOM 872 C CA . SER A 1 111 ? 0.312 12.266 7.125 1 98.69 111 SER A CA 1
ATOM 873 C C . SER A 1 111 ? -0.445 13.141 6.129 1 98.69 111 SER A C 1
ATOM 875 O O . SER A 1 111 ? 0.126 14.062 5.547 1 98.69 111 SER A O 1
ATOM 877 N N . MET A 1 112 ? -1.75 13.109 6.023 1 98.81 112 MET A N 1
ATOM 878 C CA . MET A 1 112 ? -2.553 13.977 5.164 1 98.81 112 MET A CA 1
ATOM 879 C C . MET A 1 112 ? -2.387 15.438 5.555 1 98.81 112 MET A C 1
ATOM 881 O O . MET A 1 112 ? -2.332 16.312 4.691 1 98.81 112 MET A O 1
ATOM 885 N N . GLY A 1 113 ? -2.334 15.727 6.828 1 98.94 113 GLY A N 1
ATOM 886 C CA . GLY A 1 113 ? -2.07 17.078 7.297 1 98.94 113 GLY A CA 1
ATOM 887 C C . GLY A 1 113 ? -0.715 17.594 6.867 1 98.94 113 GLY A C 1
ATOM 888 O O . GLY A 1 113 ? -0.562 18.797 6.613 1 98.94 113 GLY A O 1
ATOM 889 N N . GLY A 1 114 ? 0.288 16.703 6.848 1 98.94 114 GLY A N 1
ATOM 890 C CA . GLY A 1 114 ? 1.573 17.078 6.281 1 98.94 114 GLY A CA 1
ATOM 891 C C . GLY A 1 114 ? 1.497 17.422 4.805 1 98.94 114 GLY A C 1
ATOM 892 O O . GLY A 1 114 ? 2.145 18.375 4.352 1 98.94 114 GLY A O 1
ATOM 893 N N . GLY A 1 115 ? 0.695 16.641 4.102 1 98.88 115 GLY A N 1
ATOM 894 C CA . GLY A 1 115 ? 0.417 17 2.719 1 98.88 115 GLY A CA 1
ATOM 895 C C . GLY A 1 115 ? -0.189 18.375 2.568 1 98.88 115 GLY A C 1
ATOM 896 O O . GLY A 1 115 ? 0.205 19.141 1.685 1 98.88 115 GLY A O 1
ATOM 897 N N . LEU A 1 116 ? -1.115 18.703 3.428 1 98.94 116 LEU A N 1
ATOM 898 C CA . LEU A 1 116 ? -1.75 20.016 3.398 1 98.94 116 LEU A CA 1
ATOM 899 C C . LEU A 1 116 ? -0.737 21.125 3.701 1 98.94 116 LEU A C 1
ATOM 901 O O . LEU A 1 116 ? -0.757 22.172 3.068 1 98.94 116 LEU A O 1
ATOM 905 N N . ALA A 1 117 ? 0.145 20.859 4.637 1 98.94 117 ALA A N 1
ATOM 906 C CA . ALA A 1 117 ? 1.193 21.828 4.945 1 98.94 117 ALA A CA 1
ATOM 907 C C . ALA A 1 117 ? 2.076 22.078 3.729 1 98.94 117 ALA A C 1
ATOM 909 O O . ALA A 1 117 ? 2.367 23.234 3.398 1 98.94 117 ALA A O 1
ATOM 910 N N . LEU A 1 118 ? 2.494 21.016 3.047 1 98.94 118 LEU A N 1
ATOM 911 C CA . LEU A 1 118 ? 3.297 21.141 1.834 1 98.94 118 LEU A CA 1
ATOM 912 C C . LEU A 1 118 ? 2.549 21.922 0.764 1 98.94 118 LEU A C 1
ATOM 914 O O . LEU A 1 118 ? 3.119 22.812 0.133 1 98.94 118 LEU A O 1
ATOM 918 N N . ALA A 1 119 ? 1.312 21.641 0.604 1 98.94 119 ALA A N 1
ATOM 919 C CA . ALA A 1 119 ? 0.511 22.281 -0.436 1 98.94 119 ALA A CA 1
ATOM 920 C C . ALA A 1 119 ? 0.33 23.766 -0.15 1 98.94 119 ALA A C 1
ATOM 922 O O . ALA A 1 119 ? 0.466 24.594 -1.05 1 98.94 119 ALA A O 1
ATOM 923 N N . ILE A 1 120 ? 0.022 24.078 1.098 1 98.94 120 ILE A N 1
ATOM 924 C CA . ILE A 1 120 ? -0.196 25.469 1.484 1 98.94 120 ILE A CA 1
ATOM 925 C C . ILE A 1 120 ? 1.095 26.266 1.304 1 98.94 120 ILE A C 1
ATOM 927 O O . ILE A 1 120 ? 1.09 27.344 0.694 1 98.94 120 ILE A O 1
ATOM 931 N N . ALA A 1 121 ? 2.193 25.719 1.77 1 98.88 121 ALA A N 1
ATOM 932 C CA . ALA A 1 121 ? 3.471 26.422 1.661 1 98.88 121 ALA A CA 1
ATOM 933 C C . ALA A 1 121 ? 3.891 26.578 0.202 1 98.88 121 ALA A C 1
ATOM 935 O O . ALA A 1 121 ? 4.621 27.516 -0.146 1 98.88 121 ALA A O 1
ATOM 936 N N . SER A 1 122 ? 3.455 25.688 -0.64 1 98.88 122 SER A N 1
ATOM 937 C CA . SER A 1 122 ? 3.764 25.766 -2.064 1 98.88 122 SER A CA 1
ATOM 938 C C . SER A 1 122 ? 2.938 26.859 -2.75 1 98.88 122 SER A C 1
ATOM 940 O O . SER A 1 122 ? 3.473 27.656 -3.514 1 98.88 122 SER A O 1
ATOM 942 N N . ASP A 1 123 ? 1.656 26.844 -2.471 1 98.75 123 ASP A N 1
ATOM 943 C CA . ASP A 1 123 ? 0.734 27.75 -3.146 1 98.75 123 ASP A CA 1
ATOM 944 C C . ASP A 1 123 ? 0.848 29.172 -2.586 1 98.75 123 ASP A C 1
ATOM 946 O O . ASP A 1 123 ? 0.565 30.141 -3.287 1 98.75 123 ASP A O 1
ATOM 950 N N . TYR A 1 124 ? 1.255 29.25 -1.346 1 98.69 124 TYR A N 1
ATOM 951 C CA . TYR A 1 124 ? 1.38 30.531 -0.657 1 98.69 124 TYR A CA 1
ATOM 952 C C . TYR A 1 124 ? 2.732 30.656 0.035 1 98.69 124 TYR A C 1
ATOM 954 O O . TYR A 1 124 ? 2.803 30.75 1.263 1 98.69 124 TYR A O 1
ATOM 962 N N . PRO A 1 125 ? 3.771 30.797 -0.769 1 98.25 125 PRO A N 1
ATOM 963 C CA . PRO A 1 125 ? 5.133 30.703 -0.235 1 98.25 125 PRO A CA 1
ATOM 964 C C . PRO A 1 125 ? 5.457 31.828 0.748 1 98.25 125 PRO A C 1
ATOM 966 O O . PRO A 1 125 ? 6.367 31.688 1.569 1 98.25 125 PRO A O 1
ATOM 969 N N . ASP A 1 126 ? 4.68 32.969 0.754 1 98.25 126 ASP A N 1
ATOM 970 C CA . ASP A 1 126 ? 4.992 34.094 1.628 1 98.25 126 ASP A CA 1
ATOM 971 C C . ASP A 1 126 ? 4.094 34.094 2.859 1 98.25 126 ASP A C 1
ATOM 973 O O . ASP A 1 126 ? 4.27 34.906 3.76 1 98.25 126 ASP A O 1
ATOM 977 N N . LEU A 1 127 ? 3.188 33.125 2.973 1 98.62 127 LEU A N 1
ATOM 978 C CA . LEU A 1 127 ? 2.184 33.125 4.031 1 98.62 127 LEU A CA 1
ATOM 979 C C . LEU A 1 127 ? 2.703 32.375 5.262 1 98.62 127 LEU A C 1
ATOM 981 O O . LEU A 1 127 ? 2.238 32.625 6.379 1 98.62 127 LEU A O 1
ATOM 985 N N . ILE A 1 128 ? 3.682 31.516 5.121 1 98.62 128 ILE A N 1
ATOM 986 C CA . ILE A 1 128 ? 4.055 30.547 6.148 1 98.62 128 ILE A CA 1
ATOM 987 C C . ILE A 1 128 ? 5.508 30.766 6.562 1 98.62 128 ILE A C 1
ATOM 989 O O . ILE A 1 128 ? 6.371 31.016 5.715 1 98.62 128 ILE A O 1
ATOM 993 N N . SER A 1 129 ? 5.77 30.656 7.836 1 98.56 129 SER A N 1
ATOM 994 C CA . SER A 1 129 ? 7.129 30.875 8.32 1 98.56 129 SER A CA 1
ATOM 995 C C . SER A 1 129 ? 7.949 29.594 8.273 1 98.56 129 SER A C 1
ATOM 997 O O . SER A 1 129 ? 9.133 29.625 7.93 1 98.56 129 SER A O 1
ATOM 999 N N . LYS A 1 130 ? 7.398 28.453 8.727 1 98.75 130 LYS A N 1
ATOM 1000 C CA . LYS A 1 130 ? 8.008 27.125 8.734 1 98.75 130 LYS A CA 1
ATOM 1001 C C . LYS A 1 130 ? 6.957 26.031 8.547 1 98.75 130 LYS A C 1
ATOM 1003 O O . LYS A 1 130 ? 5.785 26.234 8.875 1 98.75 130 LYS A O 1
ATOM 1008 N N . ILE A 1 131 ? 7.445 24.891 7.996 1 98.94 131 ILE A N 1
ATOM 1009 C CA . ILE A 1 131 ? 6.551 23.75 8 1 98.94 131 ILE A CA 1
ATOM 1010 C C . ILE A 1 131 ? 7.27 22.547 8.609 1 98.94 131 ILE A C 1
ATOM 1012 O O . ILE A 1 131 ? 8.477 22.375 8.438 1 98.94 131 ILE A O 1
ATOM 1016 N N . VAL A 1 132 ? 6.566 21.797 9.383 1 98.94 132 VAL A N 1
ATOM 1017 C CA . VAL A 1 132 ? 6.965 20.469 9.836 1 98.94 132 VAL A CA 1
ATOM 1018 C C . VAL A 1 132 ? 6.016 19.406 9.266 1 98.94 132 VAL A C 1
ATOM 1020 O O . VAL A 1 132 ? 4.809 19.453 9.516 1 98.94 132 VAL A O 1
ATOM 1023 N N . VAL A 1 133 ? 6.551 18.531 8.508 1 98.94 133 VAL A N 1
ATOM 1024 C CA . VAL A 1 133 ? 5.801 17.438 7.891 1 98.94 133 VAL A CA 1
ATOM 1025 C C . VAL A 1 133 ? 6.102 16.141 8.625 1 98.94 133 VAL A C 1
ATOM 1027 O O . VAL A 1 133 ? 7.207 15.602 8.523 1 98.94 133 VAL A O 1
ATOM 1030 N N . VAL A 1 134 ? 5.086 15.68 9.32 1 98.88 134 VAL A N 1
ATOM 1031 C CA . VAL A 1 134 ? 5.254 14.453 10.086 1 98.88 134 VAL A CA 1
ATOM 1032 C C . VAL A 1 134 ? 4.727 13.266 9.281 1 98.88 134 VAL A C 1
ATOM 1034 O O . VAL A 1 134 ? 3.516 13.047 9.211 1 98.88 134 VAL A O 1
ATOM 1037 N N . ASP A 1 135 ? 5.574 12.555 8.664 1 98.69 135 ASP A N 1
ATOM 1038 C CA . ASP A 1 135 ? 5.391 11.281 7.973 1 98.69 135 ASP A CA 1
ATOM 1039 C C . ASP A 1 135 ? 4.387 11.414 6.832 1 98.69 135 ASP A C 1
ATOM 1041 O O . ASP A 1 135 ? 3.408 10.664 6.77 1 98.69 135 ASP A O 1
ATOM 1045 N N . ALA A 1 136 ? 4.633 12.336 5.926 1 98.56 136 ALA A N 1
ATOM 1046 C CA . ALA A 1 136 ? 3.869 12.508 4.695 1 98.56 136 ALA A CA 1
ATOM 1047 C C . ALA A 1 136 ? 4.789 12.531 3.477 1 98.56 136 ALA A C 1
ATOM 1049 O O . ALA A 1 136 ? 5.98 12.82 3.596 1 98.56 136 ALA A O 1
ATOM 1050 N N . LEU A 1 137 ? 4.281 12.133 2.383 1 98.25 137 LEU A N 1
ATOM 1051 C CA . LEU A 1 137 ? 4.98 12.188 1.104 1 98.25 137 LEU A CA 1
ATOM 1052 C C . LEU A 1 137 ? 4.281 13.141 0.141 1 98.25 137 LEU A C 1
ATOM 1054 O O . LEU A 1 137 ? 3.062 13.305 0.204 1 98.25 137 LEU A O 1
ATOM 1058 N N . PRO A 1 138 ? 5.07 13.75 -0.729 1 98.69 138 PRO A N 1
ATOM 1059 C CA . PRO A 1 138 ? 4.457 14.609 -1.742 1 98.69 138 PRO A CA 1
ATOM 1060 C C . PRO A 1 138 ? 3.432 13.875 -2.602 1 98.69 138 PRO A C 1
ATOM 1062 O O . PRO A 1 138 ? 2.494 14.492 -3.115 1 98.69 138 PRO A O 1
ATOM 1065 N N . CYS A 1 139 ? 3.641 12.609 -2.74 1 98.12 139 CYS A N 1
ATOM 1066 C CA . CYS A 1 139 ? 2.762 11.766 -3.545 1 98.12 139 CYS A CA 1
ATOM 1067 C C . CYS A 1 139 ? 2.701 10.352 -2.986 1 98.12 139 CYS A C 1
ATOM 1069 O O . CYS A 1 139 ? 3.555 9.523 -3.299 1 98.12 139 CYS A O 1
ATOM 1071 N N . LEU A 1 140 ? 1.606 10.078 -2.305 1 96.62 140 LEU A N 1
ATOM 1072 C CA . LEU A 1 140 ? 1.464 8.789 -1.646 1 96.62 140 LEU A CA 1
ATOM 1073 C C . LEU A 1 140 ? 1.427 7.656 -2.67 1 96.62 140 LEU A C 1
ATOM 1075 O O . LEU A 1 140 ? 2.078 6.625 -2.486 1 96.62 140 LEU A O 1
ATOM 1079 N N . ALA A 1 141 ? 0.714 7.844 -3.783 1 92.94 141 ALA A N 1
ATOM 1080 C CA . ALA A 1 141 ? 0.544 6.824 -4.816 1 92.94 141 ALA A CA 1
ATOM 1081 C C . ALA A 1 141 ? 1.884 6.449 -5.441 1 92.94 141 ALA A C 1
ATOM 1083 O O . ALA A 1 141 ? 2.076 5.312 -5.883 1 92.94 141 ALA A O 1
ATOM 1084 N N . ALA 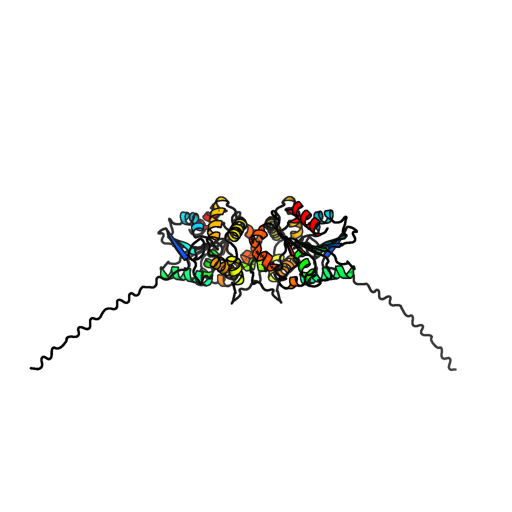A 1 142 ? 2.832 7.32 -5.398 1 92.25 142 ALA A N 1
ATOM 1085 C CA . ALA A 1 142 ? 4.129 7.105 -6.039 1 92.25 142 ALA A CA 1
ATOM 1086 C C . ALA A 1 142 ? 4.984 6.133 -5.23 1 92.25 142 ALA A C 1
ATOM 1088 O O . ALA A 1 142 ? 6.004 5.641 -5.723 1 92.25 142 ALA A O 1
ATOM 1089 N N . LEU A 1 143 ? 4.586 5.852 -3.992 1 87.75 143 LEU A N 1
ATOM 1090 C CA . LEU A 1 143 ? 5.289 4.84 -3.213 1 87.75 143 LEU A CA 1
ATOM 1091 C C . LEU A 1 143 ? 5.191 3.471 -3.881 1 87.75 143 LEU A C 1
ATOM 1093 O O . LEU A 1 143 ? 6.121 2.668 -3.801 1 87.75 143 LEU A O 1
ATOM 1097 N N . ASN A 1 144 ? 4.031 3.215 -4.527 1 85.19 144 ASN A N 1
ATOM 1098 C CA . ASN A 1 144 ? 3.826 1.944 -5.211 1 85.19 144 ASN A CA 1
ATOM 1099 C C . ASN A 1 144 ? 4.078 2.068 -6.711 1 85.19 144 ASN A C 1
ATOM 1101 O O . ASN A 1 144 ? 4.457 1.096 -7.367 1 85.19 144 ASN A O 1
ATOM 1105 N N . ASP A 1 145 ? 3.844 3.266 -7.219 1 86.69 145 ASP A N 1
ATOM 1106 C CA . ASP A 1 145 ? 4.008 3.541 -8.641 1 86.69 145 ASP A CA 1
ATOM 1107 C C . ASP A 1 145 ? 4.773 4.844 -8.867 1 86.69 145 ASP A C 1
ATOM 1109 O O . ASP A 1 145 ? 4.172 5.898 -9.07 1 86.69 145 ASP A O 1
ATOM 1113 N N . PRO A 1 146 ? 6.074 4.707 -8.945 1 87.06 146 PRO A N 1
ATOM 1114 C CA . PRO A 1 146 ? 6.895 5.91 -9.094 1 87.06 146 PRO A CA 1
ATOM 1115 C C . PRO A 1 146 ? 6.48 6.762 -10.289 1 87.06 146 PRO A C 1
ATOM 1117 O O . PRO A 1 146 ? 6.762 7.961 -10.328 1 87.06 146 PRO A O 1
ATOM 1120 N N . ALA A 1 147 ? 5.801 6.191 -11.297 1 84.75 147 ALA A N 1
ATOM 1121 C CA . ALA A 1 147 ? 5.398 6.918 -12.5 1 84.75 147 ALA A CA 1
ATOM 1122 C C . ALA A 1 147 ? 3.971 7.441 -12.367 1 84.75 147 ALA A C 1
ATOM 1124 O O . ALA A 1 147 ? 3.387 7.914 -13.344 1 84.75 147 ALA A O 1
ATOM 1125 N N . PHE A 1 148 ? 3.467 7.434 -11.203 1 91.31 148 PHE A N 1
ATOM 1126 C CA . PHE A 1 148 ? 2.092 7.859 -10.969 1 91.31 148 PHE A CA 1
ATOM 1127 C C . PHE A 1 148 ? 1.872 9.281 -11.484 1 91.31 148 PHE A C 1
ATOM 1129 O O . PHE A 1 148 ? 2.744 10.141 -11.344 1 91.31 148 PHE A O 1
ATOM 1136 N N . LYS A 1 149 ? 0.66 9.531 -12.055 1 88.44 149 LYS A N 1
ATOM 1137 C CA . LYS A 1 149 ? 0.17 10.859 -12.438 1 88.44 149 LYS A CA 1
ATOM 1138 C C . LYS A 1 149 ? -1.251 11.078 -11.93 1 88.44 149 LYS A C 1
ATOM 1140 O O . LYS A 1 149 ? -2.111 10.211 -12.062 1 88.44 149 LYS A O 1
ATOM 1145 N N . SER A 1 150 ? -1.453 12.258 -11.312 1 94.25 150 SER A N 1
ATOM 1146 C CA . SER A 1 150 ? -2.777 12.617 -10.82 1 94.25 150 SER A CA 1
ATOM 1147 C C . SER A 1 150 ? -3.809 12.625 -11.938 1 94.25 150 SER A C 1
ATOM 1149 O O . SER A 1 150 ? -3.514 13.055 -13.055 1 94.25 150 SER A O 1
ATOM 1151 N N . LYS A 1 151 ? -4.988 12.211 -11.531 1 90.62 151 LYS A N 1
ATOM 1152 C CA . LYS A 1 151 ? -6.117 12.25 -12.461 1 90.62 151 LYS A CA 1
ATOM 1153 C C . LYS A 1 151 ? -6.898 13.555 -12.312 1 90.62 151 LYS A C 1
ATOM 1155 O O . LYS A 1 151 ? -7.219 13.969 -11.195 1 90.62 151 LYS A O 1
ATOM 1160 N N . ILE A 1 152 ? -7.258 14.281 -13.383 1 87.94 152 ILE A N 1
ATOM 1161 C CA . ILE A 1 152 ? -7.996 15.539 -13.359 1 87.94 152 ILE A CA 1
ATOM 1162 C C . ILE A 1 152 ? -9.43 15.289 -12.906 1 87.94 152 ILE A C 1
ATOM 1164 O O . ILE A 1 152 ? -9.953 16.016 -12.062 1 87.94 152 ILE A O 1
ATOM 1168 N N . ASN A 1 153 ? -10.148 14.352 -13.391 1 87.06 153 ASN A N 1
ATOM 1169 C CA . ASN A 1 153 ? -11.5 13.977 -12.984 1 87.06 153 ASN A CA 1
ATOM 1170 C C . ASN A 1 153 ? -11.508 12.648 -12.242 1 87.06 153 ASN A C 1
ATOM 1172 O O . ASN A 1 153 ? -12.094 11.672 -12.711 1 87.06 153 ASN A O 1
ATOM 1176 N N . ASN A 1 154 ? -10.93 12.828 -11.031 1 90.81 154 ASN A N 1
ATOM 1177 C CA . ASN A 1 154 ? -10.836 11.617 -10.219 1 90.81 154 ASN A CA 1
ATOM 1178 C C . ASN A 1 154 ? -12.188 11.242 -9.625 1 90.81 154 ASN A C 1
ATOM 1180 O O . ASN A 1 154 ? -12.703 11.938 -8.75 1 90.81 154 ASN A O 1
ATOM 1184 N N . ASP A 1 155 ? -12.867 10.234 -10.117 1 92 155 ASP A N 1
ATOM 1185 C CA . ASP A 1 155 ? -14.148 9.75 -9.609 1 92 155 ASP A CA 1
ATOM 1186 C C . ASP A 1 155 ? -13.961 8.914 -8.352 1 92 155 ASP A C 1
ATOM 1188 O O . ASP A 1 155 ? -13.422 7.805 -8.406 1 92 155 ASP A O 1
ATOM 1192 N N . CYS A 1 156 ? -14.469 9.383 -7.215 1 94.75 156 CYS A N 1
ATOM 1193 C CA . CYS A 1 156 ? -14.281 8.711 -5.938 1 94.75 156 CYS A CA 1
ATOM 1194 C C . CYS A 1 156 ? -15.516 7.91 -5.547 1 94.75 156 CYS A C 1
ATOM 1196 O O . CYS A 1 156 ? -15.617 7.418 -4.422 1 94.75 156 CYS A O 1
ATOM 1198 N N . SER A 1 157 ? -16.469 7.785 -6.445 1 93.44 157 SER A N 1
ATOM 1199 C CA . SER A 1 157 ? -17.75 7.148 -6.121 1 93.44 157 SER A CA 1
ATOM 1200 C C . SER A 1 157 ? -17.547 5.703 -5.68 1 93.44 157 SER A C 1
ATOM 1202 O O . SER A 1 157 ? -18.188 5.246 -4.727 1 93.44 157 SER A O 1
ATOM 1204 N N . SER A 1 158 ? -16.703 4.977 -6.379 1 87.81 158 SER A N 1
ATOM 1205 C CA . SER A 1 158 ? -16.469 3.576 -6.043 1 87.81 158 SER A CA 1
ATOM 1206 C C . SER A 1 158 ? -15.898 3.43 -4.637 1 87.81 158 SER A C 1
ATOM 1208 O O . SER A 1 158 ? -16.344 2.574 -3.867 1 87.81 158 SER A O 1
ATOM 1210 N N . THR A 1 159 ? -14.914 4.25 -4.316 1 92.56 159 THR A N 1
ATOM 1211 C CA . THR A 1 159 ? -14.32 4.207 -2.986 1 92.56 159 THR A CA 1
ATOM 1212 C C . THR A 1 159 ? -15.344 4.586 -1.921 1 92.56 159 THR A C 1
ATOM 1214 O O . THR A 1 159 ? -15.43 3.943 -0.873 1 92.56 159 THR A O 1
ATOM 1217 N N . VAL A 1 160 ? -16.094 5.664 -2.182 1 95.31 160 VAL A N 1
ATOM 1218 C CA . VAL A 1 160 ? -17.125 6.121 -1.245 1 95.31 160 VAL A CA 1
ATOM 1219 C C . VAL A 1 160 ? -18.156 5.02 -1.034 1 95.31 160 VAL A C 1
ATOM 1221 O O . VAL A 1 160 ? -18.547 4.738 0.1 1 95.31 160 VAL A O 1
ATOM 1224 N N . ASN A 1 161 ? -18.578 4.375 -2.113 1 91.62 161 ASN A N 1
ATOM 1225 C CA . ASN A 1 161 ? -19.562 3.299 -2.025 1 91.62 161 ASN A CA 1
ATOM 1226 C C . ASN A 1 161 ? -19.031 2.119 -1.216 1 91.62 161 ASN A C 1
ATOM 1228 O O . ASN A 1 161 ? -19.766 1.502 -0.452 1 91.62 161 ASN A O 1
ATOM 1232 N N . GLN A 1 162 ? -17.812 1.814 -1.404 1 87.69 162 GLN A N 1
ATOM 1233 C CA . GLN A 1 162 ? -17.203 0.73 -0.644 1 87.69 162 GLN A CA 1
ATOM 1234 C C . GLN A 1 162 ? -17.219 1.025 0.853 1 87.69 162 GLN A C 1
ATOM 1236 O O . GLN A 1 162 ? -17.547 0.152 1.657 1 87.69 162 GLN A O 1
ATOM 1241 N N . MET A 1 163 ? -16.859 2.223 1.191 1 93.69 163 MET A N 1
ATOM 1242 C CA . MET A 1 163 ? -16.812 2.58 2.605 1 93.69 163 MET A CA 1
ATOM 1243 C C . MET A 1 163 ? -18.203 2.672 3.201 1 93.69 163 MET A C 1
ATOM 1245 O O . MET A 1 163 ? -18.438 2.221 4.324 1 93.69 163 MET A O 1
ATOM 1249 N N . THR A 1 164 ? -19.109 3.281 2.463 1 95.31 164 THR A N 1
ATOM 1250 C CA . THR A 1 164 ? -20.469 3.465 2.977 1 95.31 164 THR A CA 1
ATOM 1251 C C . THR A 1 164 ? -21.234 2.141 2.984 1 95.31 164 THR A C 1
ATOM 1253 O O . THR A 1 164 ? -22.25 2.006 3.668 1 95.31 164 THR A O 1
ATOM 1256 N N . GLY A 1 165 ? -20.766 1.207 2.238 1 90.75 165 GLY A N 1
ATOM 1257 C CA . GLY A 1 165 ? -21.406 -0.092 2.17 1 90.75 165 GLY A CA 1
ATOM 1258 C C . GLY A 1 165 ? -21.062 -0.996 3.338 1 90.75 165 GLY A C 1
ATOM 1259 O O . GLY A 1 165 ? -21.734 -2.004 3.572 1 90.75 165 GLY A O 1
ATOM 1260 N N . LEU A 1 166 ? -20.078 -0.693 4.086 1 90.88 166 LEU A N 1
ATOM 1261 C CA . LEU A 1 166 ? -19.672 -1.49 5.242 1 90.88 166 LEU A CA 1
ATOM 1262 C C . LEU A 1 166 ? -20.641 -1.273 6.406 1 90.88 166 LEU A C 1
ATOM 1264 O O . LEU A 1 166 ? -21.094 -0.15 6.641 1 90.88 166 LEU A O 1
ATOM 1268 N N . THR A 1 167 ? -20.891 -2.361 7.133 1 93.19 167 THR A N 1
ATOM 1269 C CA . THR A 1 167 ? -21.594 -2.205 8.406 1 93.19 167 THR A CA 1
ATOM 1270 C C . THR A 1 167 ? -20.672 -1.572 9.453 1 93.19 167 THR A C 1
ATOM 1272 O O . THR A 1 167 ? -19.453 -1.52 9.266 1 93.19 167 THR A O 1
ATOM 1275 N N . ASN A 1 168 ? -21.266 -1.048 10.516 1 95.38 168 ASN A N 1
ATOM 1276 C CA . ASN A 1 168 ? -20.469 -0.472 11.594 1 95.38 168 ASN A CA 1
ATOM 1277 C C . ASN A 1 168 ? -19.469 -1.484 12.156 1 95.38 168 ASN A C 1
ATOM 1279 O O . ASN A 1 168 ? -18.328 -1.143 12.438 1 95.38 168 ASN A O 1
ATOM 1283 N N . ASP A 1 169 ? -19.922 -2.709 12.25 1 93.5 169 ASP A N 1
ATOM 1284 C CA . ASP A 1 169 ? -19.047 -3.752 12.789 1 93.5 169 ASP A CA 1
ATOM 1285 C C . ASP A 1 169 ? -17.906 -4.055 11.828 1 93.5 169 ASP A C 1
ATOM 1287 O O . ASP A 1 169 ? -16.75 -4.223 12.258 1 93.5 169 ASP A O 1
ATOM 1291 N N . GLN A 1 170 ? -18.203 -4.117 10.547 1 87.62 170 GLN A N 1
ATOM 1292 C CA . GLN A 1 170 ? -17.188 -4.367 9.539 1 87.62 170 GLN A CA 1
ATOM 1293 C C . GLN A 1 170 ? -16.156 -3.246 9.516 1 87.62 170 GLN A C 1
ATOM 1295 O O . GLN A 1 170 ? -14.945 -3.504 9.422 1 87.62 170 GLN A O 1
ATOM 1300 N N . PHE A 1 171 ? -16.641 -2.08 9.617 1 93.94 171 PHE A N 1
ATOM 1301 C CA . PHE A 1 171 ? -15.75 -0.927 9.602 1 93.94 171 PHE A CA 1
ATOM 1302 C C . PHE A 1 171 ? -14.883 -0.893 10.859 1 93.94 171 PHE A C 1
ATOM 1304 O O . PHE A 1 171 ? -13.68 -0.652 10.789 1 93.94 171 PHE A O 1
ATOM 1311 N N . TYR A 1 172 ? -15.492 -1.129 11.977 1 95.12 172 TYR A N 1
ATOM 1312 C CA . TYR A 1 172 ? -14.75 -1.198 13.227 1 95.12 172 TYR A CA 1
ATOM 1313 C C . TYR A 1 172 ? -13.648 -2.252 13.156 1 95.12 172 TYR A C 1
ATOM 1315 O O . TYR A 1 172 ? -12.5 -1.988 13.523 1 95.12 172 TYR A O 1
ATOM 1323 N N . ASP A 1 173 ? -13.977 -3.373 12.68 1 89.19 173 ASP A N 1
ATOM 1324 C CA . ASP A 1 173 ? -13.016 -4.469 12.57 1 89.19 173 ASP A CA 1
ATOM 1325 C C . ASP A 1 173 ? -11.875 -4.109 11.625 1 89.19 173 ASP A C 1
ATOM 1327 O O . ASP A 1 173 ? -10.711 -4.41 11.906 1 89.19 173 ASP A O 1
ATOM 1331 N N . MET A 1 174 ? -12.234 -3.537 10.516 1 87.88 174 MET A N 1
ATOM 1332 C CA . MET A 1 174 ? -11.227 -3.084 9.555 1 87.88 174 MET A CA 1
ATOM 1333 C C . MET A 1 174 ? -10.25 -2.111 10.203 1 87.88 174 MET A C 1
ATOM 1335 O O . MET A 1 174 ? -9.039 -2.266 10.07 1 87.88 174 MET A O 1
ATOM 1339 N N . GLN A 1 175 ? -10.75 -1.108 10.906 1 94.5 175 GLN A N 1
ATOM 1340 C CA . GLN A 1 175 ? -9.898 -0.108 11.531 1 94.5 175 GLN A CA 1
ATOM 1341 C C . GLN A 1 175 ? -9.055 -0.725 12.648 1 94.5 175 GLN A C 1
ATOM 1343 O O . GLN A 1 175 ? -7.875 -0.4 12.789 1 94.5 175 GLN A O 1
ATOM 1348 N N . LYS A 1 176 ? -9.641 -1.6 13.414 1 92.69 176 LYS A N 1
ATOM 1349 C CA . LYS A 1 176 ? -8.938 -2.27 14.5 1 92.69 176 LYS A CA 1
ATOM 1350 C C . LYS A 1 176 ? -7.777 -3.111 13.977 1 92.69 176 LYS A C 1
ATOM 1352 O O . LYS A 1 176 ? -6.723 -3.189 14.617 1 92.69 176 LYS A O 1
ATOM 1357 N N . LYS A 1 177 ? -7.938 -3.691 12.898 1 84.44 177 LYS A N 1
ATOM 1358 C CA . LYS A 1 177 ? -6.91 -4.562 12.336 1 84.44 177 LYS A CA 1
ATOM 1359 C C . LYS A 1 177 ? -5.859 -3.754 11.578 1 84.44 177 LYS A C 1
ATOM 1361 O O . LYS A 1 177 ? -4.699 -4.164 11.492 1 84.44 177 LYS A O 1
ATOM 1366 N N . THR A 1 178 ? -6.242 -2.648 11.008 1 89.12 178 THR A N 1
ATOM 1367 C CA . THR A 1 178 ? -5.348 -1.807 10.227 1 89.12 178 THR A CA 1
ATOM 1368 C C . THR A 1 178 ? -4.445 -0.978 11.133 1 89.12 178 THR A C 1
ATOM 1370 O O . THR A 1 178 ? -3.266 -0.784 10.844 1 89.12 178 THR A O 1
ATOM 1373 N N . MET A 1 179 ? -4.895 -0.578 12.25 1 94.44 179 MET A N 1
ATOM 1374 C CA . MET A 1 179 ? -4.238 0.451 13.047 1 94.44 179 MET A CA 1
ATOM 1375 C C . MET A 1 179 ? -2.91 -0.052 13.602 1 94.44 179 MET A C 1
ATOM 1377 O O . MET A 1 179 ? -1.936 0.7 13.664 1 94.44 179 MET A O 1
ATOM 1381 N N . PRO A 1 180 ? -2.793 -1.332 13.938 1 90 180 PRO A N 1
ATOM 1382 C CA . PRO A 1 180 ? -1.504 -1.811 14.445 1 90 180 PRO A CA 1
ATOM 1383 C C . PRO A 1 180 ? -0.392 -1.716 13.398 1 90 180 PRO A C 1
ATOM 1385 O O . PRO A 1 180 ? 0.791 -1.77 13.75 1 90 180 PRO A O 1
ATOM 1388 N N . ARG A 1 181 ? -0.738 -1.539 12.156 1 86.19 181 ARG A N 1
ATOM 1389 C CA . ARG A 1 181 ? 0.257 -1.374 11.102 1 86.19 181 ARG A CA 1
ATOM 1390 C C . ARG A 1 181 ? 0.758 0.065 11.039 1 86.19 181 ARG A C 1
ATOM 1392 O O . ARG A 1 181 ? 1.777 0.346 10.406 1 86.19 181 ARG A O 1
ATOM 1399 N N . LEU A 1 182 ? 0.08 0.968 11.703 1 95.06 182 LEU A N 1
ATOM 1400 C CA . LEU A 1 182 ? 0.408 2.387 11.633 1 95.06 182 LEU A CA 1
ATOM 1401 C C . LEU A 1 182 ? 0.909 2.896 12.984 1 95.06 182 LEU A C 1
ATOM 1403 O O . LEU A 1 182 ? 1.568 3.936 13.055 1 95.06 182 LEU A O 1
ATOM 1407 N N . LEU A 1 183 ? 0.546 2.203 14 1 97.06 183 LEU A N 1
ATOM 1408 C CA . LEU A 1 183 ? 0.792 2.635 15.375 1 97.06 183 LEU A CA 1
ATOM 1409 C C . LEU A 1 183 ? 1.294 1.477 16.234 1 97.06 183 LEU A C 1
ATOM 1411 O O . LEU A 1 183 ? 0.591 0.479 16.406 1 97.06 183 LEU A O 1
ATOM 1415 N N . ALA A 1 184 ? 2.463 1.67 16.812 1 94.75 184 ALA A N 1
ATOM 1416 C CA . ALA A 1 184 ? 3.053 0.626 17.641 1 94.75 184 ALA A CA 1
ATOM 1417 C C . ALA A 1 184 ? 2.609 0.766 19.094 1 94.75 184 ALA A C 1
ATOM 1419 O O . ALA A 1 184 ? 2.48 -0.23 19.812 1 94.75 184 ALA A O 1
ATOM 1420 N N . ASN A 1 185 ? 2.389 1.963 19.578 1 96.62 185 ASN A N 1
ATOM 1421 C CA . ASN A 1 185 ? 2.002 2.238 20.953 1 96.62 185 ASN A CA 1
ATOM 1422 C C . ASN A 1 185 ? 0.605 1.704 21.266 1 96.62 185 ASN A C 1
ATOM 1424 O O . ASN A 1 185 ? -0.394 2.35 20.953 1 96.62 185 ASN A O 1
ATOM 1428 N N . THR A 1 186 ? 0.509 0.675 21.984 1 96.44 186 THR A N 1
ATOM 1429 C CA . THR A 1 186 ? -0.753 -0.016 22.234 1 96.44 186 THR A CA 1
ATOM 1430 C C . THR A 1 186 ? -1.648 0.797 23.156 1 96.44 186 THR A C 1
ATOM 1432 O O . THR A 1 186 ? -2.873 0.664 23.125 1 96.44 186 THR A O 1
ATOM 1435 N N . SER A 1 187 ? -1.06 1.642 23.969 1 97.94 187 SER A N 1
ATOM 1436 C CA . SER A 1 187 ? -1.846 2.428 24.922 1 97.94 187 SER A CA 1
ATOM 1437 C C . SER A 1 187 ? -2.689 3.475 24.203 1 97.94 187 SER A C 1
ATOM 1439 O O . SER A 1 187 ? -3.654 3.998 24.766 1 97.94 187 SER A O 1
ATOM 1441 N N . LYS A 1 188 ? -2.297 3.781 22.953 1 98.31 188 LYS A N 1
ATOM 1442 C CA . LYS A 1 188 ? -3.021 4.789 22.172 1 98.31 188 LYS A CA 1
ATOM 1443 C C . LYS A 1 188 ? -3.939 4.137 21.141 1 98.31 188 LYS A C 1
ATOM 1445 O O . LYS A 1 188 ? -4.723 4.82 20.484 1 98.31 188 LYS A O 1
ATOM 1450 N N . MET A 1 189 ? -3.943 2.797 21.094 1 97.81 189 MET A N 1
ATOM 1451 C CA . MET A 1 189 ? -4.555 2.049 20 1 97.81 189 MET A CA 1
ATOM 1452 C C . MET A 1 189 ? -6.062 2.266 19.969 1 97.81 189 MET A C 1
ATOM 1454 O O . MET A 1 189 ? -6.617 2.654 18.938 1 97.81 189 MET A O 1
ATOM 1458 N N . ASP A 1 190 ? -6.73 2.133 21.109 1 98.06 190 ASP A N 1
ATOM 1459 C CA . ASP A 1 190 ? -8.188 2.262 21.156 1 98.06 190 ASP A CA 1
ATOM 1460 C C . ASP A 1 190 ? -8.625 3.68 20.797 1 98.06 190 ASP A C 1
ATOM 1462 O O . ASP A 1 190 ? -9.633 3.867 20.125 1 98.06 190 ASP A O 1
ATOM 1466 N N . MET A 1 191 ? -7.855 4.633 21.25 1 98.5 191 MET A N 1
ATOM 1467 C CA . MET A 1 191 ? -8.18 6.031 21 1 98.5 191 MET A CA 1
ATOM 1468 C C . MET A 1 191 ? -8.109 6.34 19.5 1 98.5 191 MET A C 1
ATOM 1470 O O . MET A 1 191 ? -9.023 6.949 18.953 1 98.5 191 MET A O 1
ATOM 1474 N N . VAL A 1 192 ? -7.066 5.918 18.906 1 98.62 192 VAL A N 1
ATOM 1475 C CA . VAL A 1 192 ? -6.863 6.23 17.5 1 98.62 192 VAL A CA 1
ATOM 1476 C C . VAL A 1 192 ? -7.883 5.469 16.656 1 98.62 192 VAL A C 1
ATOM 1478 O O . VAL A 1 192 ? -8.422 6.012 15.68 1 98.62 192 VAL A O 1
ATOM 1481 N N . VAL A 1 193 ? -8.164 4.191 17 1 98.38 193 VAL A N 1
ATOM 1482 C CA . VAL A 1 193 ? -9.195 3.424 16.312 1 98.38 193 VAL A CA 1
ATOM 1483 C C . VAL A 1 193 ? -10.539 4.145 16.438 1 98.38 193 VAL A C 1
ATOM 1485 O O . VAL A 1 193 ? -11.289 4.238 15.461 1 98.38 193 VAL A O 1
ATOM 1488 N N . ASP A 1 194 ? -10.781 4.699 17.609 1 98.69 194 ASP A N 1
ATOM 1489 C CA . ASP A 1 194 ? -12.047 5.379 17.875 1 98.69 194 ASP A CA 1
ATOM 1490 C C . ASP A 1 194 ? -12.203 6.605 16.969 1 98.69 194 ASP A C 1
ATOM 1492 O O . ASP A 1 194 ? -13.305 6.895 16.5 1 98.69 194 ASP A O 1
ATOM 1496 N N . TRP A 1 195 ? -11.133 7.41 16.781 1 98.81 195 TRP A N 1
ATOM 1497 C CA . TRP A 1 195 ? -11.195 8.547 15.867 1 98.81 195 TRP A CA 1
ATOM 1498 C C . TRP A 1 195 ? -11.664 8.125 14.484 1 98.81 195 TRP A C 1
ATOM 1500 O O . TRP A 1 195 ? -12.555 8.75 13.898 1 98.81 195 TRP A O 1
ATOM 1510 N N . SER A 1 196 ? -11.078 7.043 13.992 1 98.25 196 SER A N 1
ATOM 1511 C CA . SER A 1 196 ? -11.398 6.547 12.664 1 98.25 196 SER A CA 1
ATOM 1512 C C . SER A 1 196 ? -12.844 6.062 12.586 1 98.25 196 SER A C 1
ATOM 1514 O O . SER A 1 196 ? -13.562 6.391 11.641 1 98.25 196 SER A O 1
ATOM 1516 N N . VAL A 1 197 ? -13.258 5.32 13.586 1 98.19 197 VAL A N 1
ATOM 1517 C CA . VAL A 1 197 ? -14.586 4.707 13.586 1 98.19 197 VAL A CA 1
ATOM 1518 C C . VAL A 1 197 ? -15.656 5.789 13.664 1 98.19 197 VAL A C 1
ATOM 1520 O O . VAL A 1 197 ? -16.734 5.645 13.086 1 98.19 197 VAL A O 1
ATOM 1523 N N . LYS A 1 198 ? -15.328 6.914 14.281 1 98.62 198 LYS A N 1
ATOM 1524 C CA . LYS A 1 198 ? -16.281 8.008 14.461 1 98.62 198 LYS A CA 1
ATOM 1525 C C . LYS A 1 198 ? -16.281 8.938 13.25 1 98.62 198 LYS A C 1
ATOM 1527 O O . LYS A 1 198 ? -17.062 9.883 13.188 1 98.62 198 LYS A O 1
ATOM 1532 N N . SER A 1 199 ? -15.469 8.672 12.312 1 98.75 199 SER A N 1
ATOM 1533 C CA . SER A 1 199 ? -15.422 9.492 11.109 1 98.75 199 SER A CA 1
ATOM 1534 C C . SER A 1 199 ? -16.562 9.148 10.156 1 98.75 199 SER A C 1
ATOM 1536 O O . SER A 1 199 ? -16.953 7.984 10.039 1 98.75 199 SER A O 1
ATOM 1538 N N . ASP A 1 200 ? -17.047 10.188 9.516 1 98.75 200 ASP A N 1
ATOM 1539 C CA . ASP A 1 200 ? -18.109 10.023 8.531 1 98.75 200 ASP A CA 1
ATOM 1540 C C . ASP A 1 200 ? -17.625 9.195 7.34 1 98.75 200 ASP A C 1
ATOM 1542 O O . ASP A 1 200 ? -16.625 9.539 6.707 1 98.75 200 ASP A O 1
ATOM 1546 N N . ARG A 1 201 ? -18.406 8.156 6.98 1 97.5 201 ARG A N 1
ATOM 1547 C CA . ARG A 1 201 ? -17.969 7.176 5.988 1 97.5 201 ARG A CA 1
ATOM 1548 C C . ARG A 1 201 ? -17.812 7.82 4.613 1 97.5 201 ARG A C 1
ATOM 1550 O O . ARG A 1 201 ? -16.938 7.445 3.84 1 97.5 201 ARG A O 1
ATOM 1557 N N . THR A 1 202 ? -18.703 8.711 4.273 1 98.12 202 THR A N 1
ATOM 1558 C CA . THR A 1 202 ? -18.625 9.398 2.99 1 98.12 202 THR A CA 1
ATOM 1559 C C . THR A 1 202 ? -17.359 10.266 2.922 1 98.12 202 THR A C 1
ATOM 1561 O O . THR A 1 202 ? -16.609 10.203 1.945 1 98.12 202 THR A O 1
ATOM 1564 N N . THR A 1 203 ? -17.109 11.047 3.982 1 98.75 203 THR A N 1
ATOM 1565 C CA . THR A 1 203 ? -15.906 11.867 4.043 1 98.75 203 THR A CA 1
ATOM 1566 C C . THR A 1 203 ? -14.656 11 4.023 1 98.75 203 THR A C 1
ATOM 1568 O O . THR A 1 203 ? -13.68 11.312 3.336 1 98.75 203 THR A O 1
ATOM 1571 N N . PHE A 1 204 ? -14.805 9.898 4.77 1 98.25 204 PHE A N 1
ATOM 1572 C CA . PHE A 1 204 ? -13.695 8.961 4.848 1 98.25 204 PHE A CA 1
ATOM 1573 C C . PHE A 1 204 ? -13.305 8.469 3.459 1 98.25 204 PHE A C 1
ATOM 1575 O O . PHE A 1 204 ? -12.141 8.594 3.059 1 98.25 204 PHE A O 1
ATOM 1582 N N . GLY A 1 205 ? -14.242 7.914 2.719 1 96.62 205 GLY A N 1
ATOM 1583 C CA . GLY A 1 205 ? -13.969 7.414 1.381 1 96.62 205 GLY A CA 1
ATOM 1584 C C . GLY A 1 205 ? -13.516 8.5 0.419 1 96.62 205 GLY A C 1
ATOM 1585 O O . GLY A 1 205 ? -12.57 8.312 -0.343 1 96.62 205 GLY A O 1
ATOM 1586 N N . GLN A 1 206 ? -14.172 9.656 0.49 1 97.5 206 GLN A N 1
ATOM 1587 C CA . GLN A 1 206 ? -13.883 10.773 -0.406 1 97.5 206 GLN A CA 1
ATOM 1588 C C . GLN A 1 206 ? -12.461 11.297 -0.197 1 97.5 206 GLN A C 1
ATOM 1590 O O . GLN A 1 206 ? -11.727 11.508 -1.161 1 97.5 206 GLN A O 1
ATOM 1595 N N . MET A 1 207 ? -12.125 11.445 1.011 1 98.44 207 MET A N 1
ATOM 1596 C CA . MET A 1 207 ? -10.836 12.07 1.307 1 98.44 207 MET A CA 1
ATOM 1597 C C . MET A 1 207 ? -9.695 11.078 1.1 1 98.44 207 MET A C 1
ATOM 1599 O O . MET A 1 207 ? -8.602 11.461 0.692 1 98.44 207 MET A O 1
ATOM 1603 N N . TYR A 1 208 ? -9.961 9.773 1.415 1 96.94 208 TYR A N 1
ATOM 1604 C CA . TYR A 1 208 ? -8.961 8.766 1.085 1 96.94 208 TYR A CA 1
ATOM 1605 C C . TYR A 1 208 ? -8.641 8.781 -0.406 1 96.94 208 TYR A C 1
ATOM 1607 O O . TYR A 1 208 ? -7.477 8.883 -0.796 1 96.94 208 TYR A O 1
ATOM 1615 N N . CYS A 1 209 ? -9.68 8.742 -1.186 1 96 209 CYS A N 1
ATOM 1616 C CA . CYS A 1 209 ? -9.562 8.711 -2.639 1 96 209 CYS A CA 1
ATOM 1617 C C . CYS A 1 209 ? -8.922 9.992 -3.16 1 96 209 CYS A C 1
ATOM 1619 O O . CYS A 1 209 ? -8.031 9.945 -4.008 1 96 209 CYS A O 1
ATOM 1621 N N . ASP A 1 210 ? -9.297 11.055 -2.684 1 97.19 210 ASP A N 1
ATOM 1622 C CA . ASP A 1 210 ? -8.812 12.359 -3.125 1 97.19 210 ASP A CA 1
ATOM 1623 C C . ASP A 1 210 ? -7.34 12.547 -2.773 1 97.19 210 ASP A C 1
ATOM 1625 O O . ASP A 1 210 ? -6.543 12.977 -3.613 1 97.19 210 ASP A O 1
ATOM 1629 N N . PHE A 1 211 ? -7.043 12.234 -1.555 1 97.94 211 PHE A N 1
ATOM 1630 C CA . PHE A 1 211 ? -5.664 12.406 -1.113 1 97.94 211 PHE A CA 1
ATOM 1631 C C . PHE A 1 211 ? -4.73 11.461 -1.867 1 97.94 211 PHE A C 1
ATOM 1633 O O . PHE A 1 211 ? -3.611 11.844 -2.217 1 97.94 211 PHE A O 1
ATOM 1640 N N . PHE A 1 212 ? -5.16 10.258 -2.131 1 96.69 212 PHE A N 1
ATOM 1641 C CA . PHE A 1 212 ? -4.352 9.297 -2.871 1 96.69 212 PHE A CA 1
ATOM 1642 C C . PHE A 1 212 ? -4.035 9.82 -4.27 1 96.69 212 PHE A C 1
ATOM 1644 O O . PHE A 1 212 ? -3.018 9.445 -4.859 1 96.69 212 PHE A O 1
ATOM 1651 N N . ASN A 1 213 ? -4.824 10.758 -4.781 1 96.56 213 ASN A N 1
ATOM 1652 C CA . ASN A 1 213 ? -4.68 11.312 -6.125 1 96.56 213 ASN A CA 1
ATOM 1653 C C . ASN A 1 213 ? -3.818 12.57 -6.121 1 96.56 213 ASN A C 1
ATOM 1655 O O . ASN A 1 213 ? -3.559 13.148 -7.176 1 96.56 213 ASN A O 1
ATOM 1659 N N . VAL A 1 214 ? -3.318 12.984 -5 1 97.94 214 VAL A N 1
ATOM 1660 C CA . VAL A 1 214 ? -2.545 14.211 -4.875 1 97.94 214 VAL A CA 1
ATOM 1661 C C . VAL A 1 214 ? -1.099 13.961 -5.293 1 97.94 214 VAL A C 1
ATOM 1663 O O . VAL A 1 214 ? -0.506 12.945 -4.91 1 97.94 214 VAL A O 1
ATOM 1666 N N . ASP A 1 215 ? -0.546 14.852 -6.113 1 98.12 215 ASP A N 1
ATOM 1667 C CA . ASP A 1 215 ? 0.854 14.844 -6.527 1 98.12 215 ASP A CA 1
ATOM 1668 C C . ASP A 1 215 ? 1.486 16.219 -6.355 1 98.12 215 ASP A C 1
ATOM 1670 O O . ASP A 1 215 ? 1.229 17.125 -7.145 1 98.12 215 ASP A O 1
ATOM 1674 N N . LEU A 1 216 ? 2.334 16.359 -5.332 1 98.75 216 LEU A N 1
ATOM 1675 C CA . LEU A 1 216 ? 2.939 17.641 -5 1 98.75 216 LEU A CA 1
ATOM 1676 C C . LEU A 1 216 ? 4.41 17.672 -5.406 1 98.75 216 LEU A C 1
ATOM 1678 O O . LEU A 1 216 ? 5.105 18.656 -5.164 1 98.75 216 LEU A O 1
ATOM 1682 N N . ARG A 1 217 ? 4.98 16.688 -6.07 1 98.25 217 ARG A N 1
ATOM 1683 C CA . ARG A 1 217 ? 6.406 16.484 -6.305 1 98.25 217 ARG A CA 1
ATOM 1684 C C . ARG A 1 217 ? 7.008 17.688 -7.035 1 98.25 217 ARG A C 1
ATOM 1686 O O . ARG A 1 217 ? 8.102 18.141 -6.695 1 98.25 217 ARG A O 1
ATOM 1693 N N . ASP A 1 218 ? 6.254 18.25 -7.984 1 98.12 218 ASP A N 1
ATOM 1694 C CA . ASP A 1 218 ? 6.734 19.422 -8.703 1 98.12 218 ASP A CA 1
ATOM 1695 C C . ASP A 1 218 ? 6.41 20.703 -7.938 1 98.12 218 ASP A C 1
ATOM 1697 O O . ASP A 1 218 ? 7.238 21.625 -7.859 1 98.12 218 ASP A O 1
ATOM 1701 N N . LYS A 1 219 ? 5.273 20.75 -7.359 1 98.12 219 LYS A N 1
ATOM 1702 C CA . LYS A 1 219 ? 4.734 21.953 -6.738 1 98.12 219 LYS A CA 1
ATOM 1703 C C . LYS A 1 219 ? 5.586 22.391 -5.551 1 98.12 219 LYS A C 1
ATOM 1705 O O . LYS A 1 219 ? 5.707 23.578 -5.27 1 98.12 219 LYS A O 1
ATOM 1710 N N . ILE A 1 220 ? 6.211 21.5 -4.859 1 98.75 220 ILE A N 1
ATOM 1711 C CA . ILE A 1 220 ? 6.93 21.797 -3.625 1 98.75 220 ILE A CA 1
ATOM 1712 C C . ILE A 1 220 ? 8.195 22.594 -3.943 1 98.75 220 ILE A C 1
ATOM 1714 O O . ILE A 1 220 ? 8.852 23.109 -3.039 1 98.75 220 ILE A O 1
ATOM 1718 N N . SER A 1 221 ? 8.508 22.812 -5.227 1 98.62 221 SER A N 1
ATOM 1719 C CA . SER A 1 221 ? 9.625 23.656 -5.637 1 98.62 221 SER A CA 1
ATOM 1720 C C . SER A 1 221 ? 9.391 25.109 -5.262 1 98.62 221 SER A C 1
ATOM 1722 O O . SER A 1 221 ? 10.336 25.891 -5.18 1 98.62 221 SER A O 1
ATOM 1724 N N . GLN A 1 222 ? 8.133 25.469 -4.992 1 98.62 222 GLN A N 1
ATOM 1725 C CA . GLN A 1 222 ? 7.766 26.859 -4.719 1 98.62 222 GLN A CA 1
ATOM 1726 C C . GLN A 1 222 ? 7.941 27.188 -3.242 1 98.62 222 GLN A C 1
ATOM 1728 O O . GLN A 1 222 ? 7.887 28.359 -2.857 1 98.62 222 GLN A O 1
ATOM 1733 N N . ILE A 1 223 ? 8.148 26.188 -2.418 1 98.81 223 ILE A N 1
ATOM 1734 C CA . ILE A 1 223 ? 8.258 26.422 -0.981 1 98.81 223 ILE A CA 1
ATOM 1735 C C . ILE A 1 223 ? 9.555 27.172 -0.675 1 98.81 223 ILE A C 1
ATOM 1737 O O . ILE A 1 223 ? 10.633 26.766 -1.106 1 98.81 223 ILE A O 1
ATOM 1741 N N . LYS A 1 224 ? 9.406 28.25 0.111 1 98.12 224 LYS A N 1
ATOM 1742 C CA . LYS A 1 224 ? 10.547 29.094 0.431 1 98.12 224 LYS A CA 1
ATOM 1743 C C . LYS A 1 224 ? 10.953 28.938 1.896 1 98.12 224 LYS A C 1
ATOM 1745 O O . LYS A 1 224 ? 12.102 29.188 2.256 1 98.12 224 LYS A O 1
ATOM 1750 N N . CYS A 1 225 ? 10.016 28.625 2.695 1 98.44 225 CYS A N 1
ATOM 1751 C CA . CYS A 1 225 ? 10.273 28.578 4.129 1 98.44 225 CYS A CA 1
ATOM 1752 C C . CYS A 1 225 ? 11.031 27.312 4.504 1 98.44 225 CYS A C 1
ATOM 1754 O O . CYS A 1 225 ? 11.031 26.328 3.752 1 98.44 225 CYS A O 1
ATOM 1756 N N . PRO A 1 226 ? 11.758 27.312 5.695 1 98.69 226 PRO A N 1
ATOM 1757 C CA . PRO A 1 226 ? 12.383 26.078 6.191 1 98.69 226 PRO A CA 1
ATOM 1758 C C . PRO A 1 226 ? 11.375 24.953 6.406 1 98.69 226 PRO A C 1
ATOM 1760 O O . PRO A 1 226 ? 10.258 25.203 6.855 1 98.69 226 PRO A O 1
ATOM 1763 N N . ALA A 1 227 ? 11.773 23.781 6.023 1 98.88 227 ALA A N 1
ATOM 1764 C CA . ALA A 1 227 ? 10.898 22.609 6.129 1 98.88 227 ALA A CA 1
ATOM 1765 C C . ALA A 1 227 ? 11.594 21.469 6.867 1 98.88 227 ALA A C 1
ATOM 1767 O O . ALA A 1 227 ? 12.703 21.062 6.496 1 98.88 227 ALA A O 1
ATOM 1768 N N . LEU A 1 228 ? 11.023 21.016 7.961 1 98.94 228 LEU A N 1
ATOM 1769 C CA . LEU A 1 228 ? 11.453 19.797 8.656 1 98.94 228 LEU A CA 1
ATOM 1770 C C . LEU A 1 228 ? 10.578 18.609 8.266 1 98.94 228 LEU A C 1
ATOM 1772 O O . LEU A 1 228 ? 9.359 18.641 8.453 1 98.94 228 LEU A O 1
ATOM 1776 N N . ILE A 1 229 ? 11.203 17.609 7.668 1 98.88 229 ILE A N 1
ATOM 1777 C CA . ILE A 1 229 ? 10.508 16.406 7.227 1 98.88 229 ILE A CA 1
ATOM 1778 C C . ILE A 1 229 ? 10.844 15.242 8.148 1 98.88 229 ILE A C 1
ATOM 1780 O O . ILE A 1 229 ? 11.961 14.719 8.117 1 98.88 229 ILE A O 1
ATOM 1784 N N . LEU A 1 230 ? 9.883 14.852 8.969 1 98.88 230 LEU A N 1
ATOM 1785 C CA . LEU A 1 230 ? 10.039 13.719 9.875 1 98.88 230 LEU A CA 1
ATOM 1786 C C . LEU A 1 230 ? 9.43 12.453 9.281 1 98.88 230 LEU A C 1
ATOM 1788 O O . LEU A 1 230 ? 8.25 12.438 8.93 1 98.88 230 LEU A O 1
ATOM 1792 N N . LEU A 1 231 ? 10.25 11.422 9.188 1 98.38 231 LEU A N 1
ATOM 1793 C CA . LEU A 1 231 ? 9.82 10.195 8.516 1 98.38 231 LEU A CA 1
ATOM 1794 C C . LEU A 1 231 ? 9.945 8.992 9.445 1 98.38 231 LEU A C 1
ATOM 1796 O O . LEU A 1 231 ? 10.891 8.914 10.234 1 98.38 231 LEU A O 1
ATOM 1800 N N . GLU A 1 232 ? 8.984 8.078 9.312 1 96.12 232 GLU A N 1
ATOM 1801 C CA . GLU A 1 232 ? 8.969 6.891 10.164 1 96.12 232 GLU A CA 1
ATOM 1802 C C . GLU A 1 232 ? 10.172 5.996 9.875 1 96.12 232 GLU A C 1
ATOM 1804 O O . GLU A 1 232 ? 10.867 6.18 8.875 1 96.12 232 GLU A O 1
ATOM 1809 N N . SER A 1 233 ? 10.359 5.051 10.758 1 91.19 233 SER A N 1
ATOM 1810 C CA . SER A 1 233 ? 11.609 4.297 10.797 1 91.19 233 SER A CA 1
ATOM 1811 C C . SER A 1 233 ? 11.781 3.445 9.547 1 91.19 233 SER A C 1
ATOM 1813 O O . SER A 1 233 ? 12.898 3.293 9.047 1 91.19 233 SER A O 1
ATOM 1815 N N . TYR A 1 234 ? 10.727 2.928 8.992 1 85.44 234 TYR A N 1
ATOM 1816 C CA . TYR A 1 234 ? 10.82 2.045 7.832 1 85.44 234 TYR A CA 1
ATOM 1817 C C . TYR A 1 234 ? 11.273 2.816 6.598 1 85.44 234 TYR A C 1
ATOM 1819 O O . TYR A 1 234 ? 11.883 2.244 5.691 1 85.44 234 TYR A O 1
ATOM 1827 N N . PHE A 1 235 ? 11.055 4.094 6.52 1 91.38 235 PHE A N 1
ATOM 1828 C CA . PHE A 1 235 ? 11.273 4.887 5.316 1 91.38 235 PHE A CA 1
ATOM 1829 C C . PHE A 1 235 ? 12.766 5.031 5.027 1 91.38 235 PHE A C 1
ATOM 1831 O O . PHE A 1 235 ? 13.156 5.34 3.9 1 91.38 235 PHE A O 1
ATOM 1838 N N . ILE A 1 236 ? 13.594 4.805 6.059 1 88.56 236 ILE A N 1
ATOM 1839 C CA . ILE A 1 236 ? 15.031 4.867 5.816 1 88.56 236 ILE A CA 1
ATOM 1840 C C . ILE A 1 236 ? 15.43 3.82 4.777 1 88.56 236 ILE A C 1
ATOM 1842 O O . ILE A 1 236 ? 16.375 4.023 4.008 1 88.56 236 ILE A O 1
ATOM 1846 N N . ASN A 1 237 ? 14.68 2.779 4.738 1 79.44 237 ASN A N 1
ATOM 1847 C CA . ASN A 1 237 ? 14.961 1.697 3.801 1 79.44 237 ASN A CA 1
ATOM 1848 C C . ASN A 1 237 ? 14.531 2.066 2.381 1 79.44 237 ASN A C 1
ATOM 1850 O O . ASN A 1 237 ? 14.922 1.4 1.42 1 79.44 237 ASN A O 1
ATOM 1854 N N . LEU A 1 238 ? 13.742 3.008 2.256 1 84.75 238 LEU A N 1
ATOM 1855 C CA . LEU A 1 238 ? 13.266 3.502 0.971 1 84.75 238 LEU A CA 1
ATOM 1856 C C . LEU A 1 238 ? 13.797 4.902 0.693 1 84.75 238 LEU A C 1
ATOM 1858 O O . LEU A 1 238 ? 13.172 5.68 -0.035 1 84.75 238 LEU A O 1
ATOM 1862 N N . LYS A 1 239 ? 14.891 5.25 1.345 1 88.88 239 LYS A N 1
ATOM 1863 C CA . LYS A 1 239 ? 15.422 6.609 1.359 1 88.88 239 LYS A CA 1
ATOM 1864 C C . LYS A 1 239 ? 15.562 7.16 -0.056 1 88.88 239 LYS A C 1
ATOM 1866 O O . LYS A 1 239 ? 15.133 8.281 -0.338 1 88.88 239 LYS A O 1
ATOM 1871 N N . PRO A 1 240 ? 16.125 6.449 -1.028 1 84.38 240 PRO A N 1
ATOM 1872 C CA . PRO A 1 240 ? 16.25 7.023 -2.367 1 84.38 240 PRO A CA 1
ATOM 1873 C C . PRO A 1 240 ? 14.914 7.395 -2.994 1 84.38 240 PRO A C 1
ATOM 1875 O O . PRO A 1 240 ? 14.781 8.469 -3.582 1 84.38 240 PRO A O 1
ATOM 1878 N N . ALA A 1 241 ? 13.938 6.516 -2.848 1 86.19 241 ALA A N 1
ATOM 1879 C CA . ALA A 1 241 ? 12.617 6.781 -3.404 1 86.19 241 ALA A CA 1
ATOM 1880 C C . ALA A 1 241 ? 11.938 7.945 -2.686 1 86.19 241 ALA A C 1
ATOM 1882 O O . ALA A 1 241 ? 11.281 8.773 -3.316 1 86.19 241 ALA A O 1
ATOM 1883 N N . ILE A 1 242 ? 12.125 7.93 -1.368 1 93.56 242 ILE A N 1
ATOM 1884 C CA . ILE A 1 242 ? 11.516 8.977 -0.551 1 93.56 242 ILE A CA 1
ATOM 1885 C C . ILE A 1 242 ? 12.133 10.328 -0.893 1 93.56 242 ILE A C 1
ATOM 1887 O O . ILE A 1 242 ? 11.422 11.289 -1.188 1 93.56 242 ILE A O 1
ATOM 1891 N N . GLU A 1 243 ? 13.406 10.414 -0.875 1 93.44 243 GLU A N 1
ATOM 1892 C CA . GLU A 1 243 ? 14.086 11.695 -1.103 1 93.44 243 GLU A CA 1
ATOM 1893 C C . GLU A 1 243 ? 13.969 12.125 -2.562 1 93.44 243 GLU A C 1
ATOM 1895 O O . GLU A 1 243 ? 14.016 13.312 -2.869 1 93.44 243 GLU A O 1
ATOM 1900 N N . ASP A 1 244 ? 13.758 11.164 -3.426 1 91.81 244 ASP A N 1
ATOM 1901 C CA . ASP A 1 244 ? 13.477 11.516 -4.812 1 91.81 244 ASP A CA 1
ATOM 1902 C C . ASP A 1 244 ? 12.164 12.289 -4.926 1 91.81 244 ASP A C 1
ATOM 1904 O O . ASP A 1 244 ? 12.055 13.227 -5.719 1 91.81 244 ASP A O 1
ATOM 1908 N N . GLN A 1 245 ? 11.133 11.891 -4.203 1 95.94 245 GLN A N 1
ATOM 1909 C CA . GLN A 1 245 ? 9.875 12.633 -4.223 1 95.94 245 GLN A CA 1
ATOM 1910 C C . GLN A 1 245 ? 10.07 14.07 -3.748 1 95.94 245 GLN A C 1
ATOM 1912 O O . GLN A 1 245 ? 9.375 14.977 -4.203 1 95.94 245 GLN A O 1
ATOM 1917 N N . TYR A 1 246 ? 11.023 14.297 -2.82 1 98.06 246 TYR A N 1
ATOM 1918 C CA . TYR A 1 246 ? 11.227 15.594 -2.193 1 98.06 246 TYR A CA 1
ATOM 1919 C C . TYR A 1 246 ? 12.32 16.375 -2.9 1 98.06 246 TYR A C 1
ATOM 1921 O O . TYR A 1 246 ? 12.734 17.438 -2.436 1 98.06 246 TYR A O 1
ATOM 1929 N N . LYS A 1 247 ? 12.82 15.914 -3.986 1 96.19 247 LYS A N 1
ATOM 1930 C CA . LYS A 1 247 ? 14.039 16.453 -4.586 1 96.19 247 LYS A CA 1
ATOM 1931 C C . LYS A 1 247 ? 13.883 17.922 -4.938 1 96.19 247 LYS A C 1
ATOM 1933 O O . LYS A 1 247 ? 14.859 18.672 -4.938 1 96.19 247 LYS A O 1
ATOM 1938 N N . ASN A 1 248 ? 12.633 18.422 -5.195 1 98.25 248 ASN A N 1
ATOM 1939 C CA . ASN A 1 248 ? 12.398 19.812 -5.574 1 98.25 248 ASN A CA 1
ATOM 1940 C C . ASN A 1 248 ? 12.273 20.719 -4.348 1 98.25 248 ASN A C 1
ATOM 1942 O O . ASN A 1 248 ? 12.281 21.938 -4.465 1 98.25 248 ASN A O 1
ATOM 1946 N N . LEU A 1 249 ? 12.133 20.156 -3.135 1 98.5 249 LEU A N 1
ATOM 1947 C CA . LEU A 1 249 ? 12.078 20.938 -1.899 1 98.5 249 LEU A CA 1
ATOM 1948 C C . LEU A 1 249 ? 13.484 21.25 -1.399 1 98.5 249 LEU A C 1
ATOM 1950 O O . LEU A 1 249 ? 14.031 20.516 -0.566 1 98.5 249 LEU A O 1
ATOM 1954 N N . LYS A 1 250 ? 13.992 22.391 -1.69 1 96.31 250 LYS A N 1
ATOM 1955 C CA . LYS A 1 250 ? 15.391 22.734 -1.485 1 96.31 250 LYS A CA 1
ATOM 1956 C C . LYS A 1 250 ? 15.672 23.031 -0.016 1 96.31 250 LYS A C 1
ATOM 1958 O O . LYS A 1 250 ? 16.812 22.938 0.433 1 96.31 250 LYS A O 1
ATOM 1963 N N . THR A 1 251 ? 14.648 23.266 0.736 1 94.62 251 THR A N 1
ATOM 1964 C CA . THR A 1 251 ? 14.82 23.688 2.121 1 94.62 251 THR A CA 1
ATOM 1965 C C . THR A 1 251 ? 14.617 22.516 3.076 1 94.62 251 THR A C 1
ATOM 1967 O O . THR A 1 251 ? 14.562 22.703 4.293 1 94.62 251 THR A O 1
ATOM 1970 N N . ALA A 1 252 ? 14.516 21.344 2.549 1 97.31 252 ALA A N 1
ATOM 1971 C CA . ALA A 1 252 ? 14.102 20.188 3.342 1 97.31 252 ALA A CA 1
ATOM 1972 C C . ALA A 1 252 ? 15.211 19.734 4.285 1 97.31 252 ALA A C 1
ATOM 1974 O O . ALA A 1 252 ? 16.375 19.641 3.881 1 97.31 252 ALA A O 1
ATOM 1975 N N . ASN A 1 253 ? 14.875 19.594 5.488 1 98.06 253 ASN A N 1
ATOM 1976 C CA . ASN A 1 253 ? 15.648 18.875 6.496 1 98.06 253 ASN A CA 1
ATOM 1977 C C . ASN A 1 253 ? 15.016 17.516 6.832 1 98.06 253 ASN A C 1
ATOM 1979 O O . ASN A 1 253 ? 14.016 17.469 7.543 1 98.06 253 ASN A O 1
ATOM 1983 N N . PHE A 1 254 ? 15.695 16.453 6.371 1 98.25 254 PHE A N 1
ATOM 1984 C CA . PHE A 1 254 ? 15.133 15.125 6.555 1 98.25 254 PHE A CA 1
ATOM 1985 C C . PHE A 1 254 ? 15.633 14.508 7.855 1 98.25 254 PHE A C 1
ATOM 1987 O O . PHE A 1 254 ? 16.828 14.516 8.133 1 98.25 254 PHE A O 1
ATOM 1994 N N . GLN A 1 255 ? 14.672 14.008 8.633 1 98.5 255 GLN A N 1
ATOM 1995 C CA . GLN A 1 255 ? 14.984 13.203 9.812 1 98.5 255 GLN A CA 1
ATOM 1996 C C . GLN A 1 255 ? 14.211 11.891 9.805 1 98.5 255 GLN A C 1
ATOM 1998 O O . GLN A 1 255 ? 12.977 11.898 9.758 1 98.5 255 GLN A O 1
ATOM 2003 N N . TYR A 1 256 ? 14.93 10.789 9.867 1 96.44 256 TYR A N 1
ATOM 2004 C CA . TYR A 1 256 ? 14.312 9.469 9.914 1 96.44 256 TYR A CA 1
ATOM 2005 C C . TYR A 1 256 ? 14.305 8.922 11.336 1 96.44 256 TYR A C 1
ATOM 2007 O O . TYR A 1 256 ? 15.359 8.812 11.969 1 96.44 256 TYR A O 1
ATOM 2015 N N . ALA A 1 257 ? 13.102 8.586 11.812 1 96.81 257 ALA A N 1
ATOM 2016 C CA . ALA A 1 257 ? 13.008 7.949 13.125 1 96.81 257 ALA A CA 1
ATOM 2017 C C . ALA A 1 257 ? 13.656 6.57 13.109 1 96.81 257 ALA A C 1
ATOM 2019 O O . ALA A 1 257 ? 13.805 5.961 12.047 1 96.81 257 ALA A O 1
ATOM 2020 N N . THR A 1 258 ? 14.109 6.156 14.305 1 91.12 258 THR A N 1
ATOM 2021 C CA . THR A 1 258 ? 14.742 4.844 14.375 1 91.12 258 THR A CA 1
ATOM 2022 C C . THR A 1 258 ? 13.758 3.797 14.898 1 91.12 258 THR A C 1
ATOM 2024 O O . THR A 1 258 ? 14.016 2.596 14.805 1 91.12 258 THR A O 1
ATOM 2027 N N . ASN A 1 259 ? 12.703 4.293 15.43 1 91.12 259 ASN A N 1
ATOM 2028 C CA . ASN A 1 259 ? 11.648 3.416 15.922 1 91.12 259 ASN A CA 1
ATOM 2029 C C . ASN A 1 259 ? 10.258 3.957 15.586 1 91.12 259 ASN A C 1
ATOM 2031 O O . ASN A 1 259 ? 10.117 5.117 15.203 1 91.12 259 ASN A O 1
ATOM 2035 N N . GLY A 1 260 ? 9.367 3.074 15.672 1 91.75 260 GLY A N 1
ATOM 2036 C CA . GLY A 1 260 ? 7.98 3.492 15.516 1 91.75 260 GLY A CA 1
ATOM 2037 C C . GLY A 1 260 ? 7.48 3.375 14.094 1 91.75 260 GLY A C 1
ATOM 2038 O O . GLY A 1 260 ? 8.227 2.988 13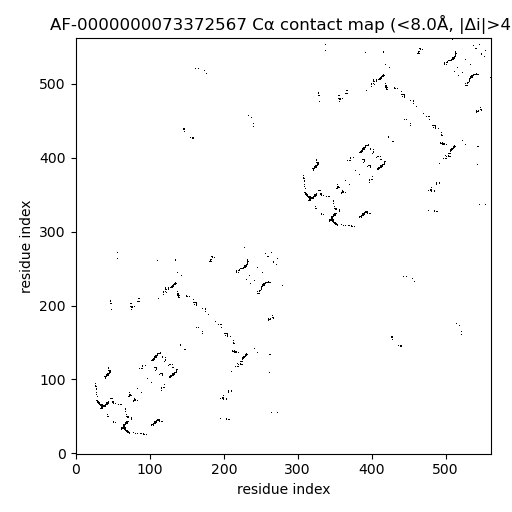.195 1 91.75 260 GLY A O 1
ATOM 2039 N N . LEU A 1 261 ? 6.227 3.664 13.977 1 94.81 261 LEU A N 1
ATOM 2040 C CA . LEU A 1 261 ? 5.5 3.561 12.719 1 94.81 261 LEU A CA 1
ATOM 2041 C C . LEU A 1 261 ? 4.98 4.926 12.273 1 94.81 261 LEU A C 1
ATOM 2043 O O . LEU A 1 261 ? 5.684 5.93 12.391 1 94.81 261 LEU A O 1
ATOM 2047 N N . HIS A 1 262 ? 3.906 5.008 11.633 1 97.44 262 HIS A N 1
ATOM 2048 C CA . HIS A 1 262 ? 3.328 6.184 10.992 1 97.44 262 HIS A CA 1
ATOM 2049 C C . HIS A 1 262 ? 2.986 7.258 12.016 1 97.44 262 HIS A C 1
ATOM 2051 O O . HIS A 1 262 ? 3.072 8.453 11.727 1 97.44 262 HIS A O 1
ATOM 2057 N N . PHE A 1 263 ? 2.619 6.812 13.273 1 98.62 263 PHE A N 1
ATOM 2058 C CA . PHE A 1 263 ? 2.326 7.75 14.352 1 98.62 263 PHE A CA 1
ATOM 2059 C C . PHE A 1 263 ? 3.57 8.016 15.188 1 98.62 263 PHE A C 1
ATOM 2061 O O . PHE A 1 263 ? 3.592 7.715 16.391 1 98.62 263 PHE A O 1
ATOM 2068 N N . ILE A 1 264 ? 4.473 8.734 14.641 1 98.31 264 ILE A N 1
ATOM 2069 C CA . ILE A 1 264 ? 5.789 8.969 15.227 1 98.31 264 ILE A CA 1
ATOM 2070 C C . ILE A 1 264 ? 5.637 9.672 16.578 1 98.31 264 ILE A C 1
ATOM 2072 O O . ILE A 1 264 ? 6.344 9.344 17.531 1 98.31 264 ILE A O 1
ATOM 2076 N N . MET A 1 265 ? 4.688 10.648 16.703 1 98.5 265 MET A N 1
ATOM 2077 C CA . MET A 1 265 ? 4.52 11.453 17.906 1 98.5 265 MET A CA 1
ATOM 2078 C C . MET A 1 265 ? 4.141 10.57 19.094 1 98.5 265 MET A C 1
ATOM 2080 O O . MET A 1 265 ? 4.332 10.961 20.25 1 98.5 265 MET A O 1
ATOM 2084 N N . TYR A 1 266 ? 3.561 9.391 18.797 1 98.5 266 TYR A N 1
ATOM 2085 C CA . TYR A 1 266 ? 3.188 8.469 19.859 1 98.5 266 TYR A CA 1
ATOM 2086 C C . TYR A 1 266 ? 4.23 7.371 20.016 1 98.5 266 TYR A C 1
ATOM 2088 O O . TYR A 1 266 ? 4.512 6.93 21.141 1 98.5 266 TYR A O 1
ATOM 2096 N N . ASP A 1 267 ? 4.863 6.938 18.953 1 97.94 267 ASP A N 1
ATOM 2097 C CA . ASP A 1 267 ? 5.734 5.766 18.969 1 97.94 267 ASP A CA 1
ATOM 2098 C C . ASP A 1 267 ? 7.16 6.145 19.359 1 97.94 267 ASP A C 1
ATOM 2100 O O . ASP A 1 267 ? 7.902 5.312 19.891 1 97.94 267 ASP A O 1
ATOM 2104 N N . ASP A 1 268 ? 7.535 7.336 19 1 97.12 268 ASP A N 1
ATOM 2105 C CA . ASP A 1 268 ? 8.859 7.852 19.328 1 97.12 268 ASP A CA 1
ATOM 2106 C C . ASP A 1 268 ? 8.781 9.297 19.812 1 97.12 268 ASP A C 1
ATOM 2108 O O . ASP A 1 268 ? 9.461 10.172 19.266 1 97.12 268 ASP A O 1
ATOM 2112 N N . THR A 1 269 ? 8.07 9.453 20.906 1 97.56 269 THR A N 1
ATOM 2113 C CA . THR A 1 269 ? 7.695 10.766 21.406 1 97.56 269 THR A CA 1
ATOM 2114 C C . THR A 1 269 ? 8.938 11.594 21.75 1 97.56 269 THR A C 1
ATOM 2116 O O . THR A 1 269 ? 9.016 12.773 21.391 1 97.56 269 THR A O 1
ATOM 2119 N N . ALA A 1 270 ? 9.859 11.016 22.422 1 97.44 270 ALA A N 1
ATOM 2120 C CA . ALA A 1 270 ? 11.047 11.75 22.859 1 97.44 270 ALA A CA 1
ATOM 2121 C C . ALA A 1 270 ? 11.836 12.273 21.656 1 97.44 270 ALA A C 1
ATOM 2123 O O . ALA A 1 270 ? 12.195 13.445 21.609 1 97.44 270 ALA A O 1
ATOM 2124 N N . TRP A 1 271 ? 12.141 11.383 20.734 1 98.31 271 TRP A N 1
ATOM 2125 C CA . TRP A 1 271 ? 12.859 11.773 19.531 1 98.31 271 TRP A CA 1
ATOM 2126 C C . TRP A 1 271 ? 12.094 12.844 18.766 1 98.31 271 TRP A C 1
ATOM 2128 O O . TRP A 1 271 ? 12.672 13.844 18.328 1 98.31 271 TRP A O 1
ATOM 2138 N N . TYR A 1 272 ? 10.797 12.641 18.656 1 98.62 272 TYR A N 1
ATOM 2139 C CA . TYR A 1 272 ? 9.898 13.539 17.938 1 98.62 272 TYR A CA 1
ATOM 2140 C C . TYR A 1 272 ? 9.93 14.938 18.531 1 98.62 272 TYR A C 1
ATOM 2142 O O . TYR A 1 272 ? 10.148 15.922 17.828 1 98.62 272 TYR A O 1
ATOM 2150 N N . LEU A 1 273 ? 9.797 15.07 19.844 1 98.31 273 LEU A N 1
ATOM 2151 C CA . LEU A 1 273 ? 9.758 16.359 20.531 1 98.31 273 LEU A CA 1
ATOM 2152 C C . LEU A 1 273 ? 11.117 17.047 20.469 1 98.31 273 LEU A C 1
ATOM 2154 O O . LEU A 1 273 ? 11.195 18.266 20.391 1 98.31 273 LEU A O 1
ATOM 2158 N N . GLU A 1 274 ? 12.133 16.266 20.469 1 98.12 274 GLU A N 1
ATOM 2159 C CA . GLU A 1 274 ? 13.469 16.828 20.359 1 98.12 274 GLU A CA 1
ATOM 2160 C C . GLU A 1 274 ? 13.672 17.469 18.984 1 98.12 274 GLU A C 1
ATOM 2162 O O . GLU A 1 274 ? 14.211 18.578 18.875 1 98.12 274 GLU A O 1
ATOM 2167 N N . GLN A 1 275 ? 13.211 16.766 17.938 1 98.56 275 GLN A N 1
ATOM 2168 C CA . GLN A 1 275 ? 13.312 17.328 16.594 1 98.56 275 GLN A CA 1
ATOM 2169 C C . GLN A 1 275 ? 12.547 18.641 16.484 1 98.56 275 GLN A C 1
ATOM 2171 O O . GLN A 1 275 ? 13.047 19.609 15.922 1 98.56 275 GLN A O 1
ATOM 2176 N N . LEU A 1 276 ? 11.352 18.672 17.031 1 98.69 276 LEU A N 1
ATOM 2177 C CA . LEU A 1 276 ? 10.516 19.875 16.953 1 98.69 276 LEU A CA 1
ATOM 2178 C C . LEU A 1 276 ? 11.148 21.016 17.719 1 98.69 276 LEU A C 1
ATOM 2180 O O . LEU A 1 276 ? 11.211 22.141 17.219 1 98.69 276 LEU A O 1
ATOM 2184 N N . SER A 1 277 ? 11.633 20.734 18.906 1 97.94 277 SER A N 1
ATOM 2185 C CA . SER A 1 277 ? 12.211 21.766 19.75 1 97.94 277 SER A CA 1
ATOM 2186 C C . SER A 1 277 ? 13.43 22.406 19.094 1 97.94 277 SER A C 1
ATOM 2188 O O . SER A 1 277 ? 13.609 23.625 19.156 1 97.94 277 SER A O 1
ATOM 2190 N N . THR A 1 278 ? 14.227 21.609 18.469 1 97.88 278 THR A N 1
ATOM 2191 C CA . THR A 1 278 ? 15.422 22.094 17.781 1 97.88 278 THR A CA 1
ATOM 2192 C C . THR A 1 278 ? 15.055 22.938 16.578 1 97.88 278 THR A C 1
ATOM 2194 O O . THR A 1 278 ? 15.664 23.984 16.328 1 97.88 278 THR A O 1
ATOM 2197 N N . PHE A 1 279 ? 14.062 22.625 15.875 1 98.5 279 PHE A N 1
ATOM 2198 C CA . PHE A 1 279 ? 13.703 23.25 14.609 1 98.5 279 PHE A CA 1
ATOM 2199 C C . PHE A 1 279 ? 12.922 24.531 14.859 1 98.5 279 PHE A C 1
ATOM 2201 O O . PHE A 1 279 ? 13.039 25.5 14.102 1 98.5 279 PHE A O 1
ATOM 2208 N N . LEU A 1 280 ? 12.078 24.578 15.961 1 96.88 280 LEU A N 1
ATOM 2209 C CA . LEU A 1 280 ? 11.18 25.703 16.203 1 96.88 280 LEU A CA 1
ATOM 2210 C C . LEU A 1 280 ? 11.883 26.797 17.016 1 96.88 280 LEU A C 1
ATOM 2212 O O . LEU A 1 280 ? 11.414 27.938 17.047 1 96.88 280 LEU A O 1
ATOM 2216 N N . LYS A 1 281 ? 12.969 26.5 17.719 1 85.75 281 LYS A N 1
ATOM 2217 C CA . LYS A 1 281 ? 13.742 27.5 18.453 1 85.75 281 LYS A CA 1
ATOM 2218 C C . LYS A 1 281 ? 14.727 28.219 17.531 1 85.75 281 LYS A C 1
ATOM 2220 O O . LYS A 1 281 ? 15.172 27.656 16.531 1 85.75 281 LYS A O 1
ATOM 2225 N N . MET B 1 1 ? 35.312 -38.156 -85.062 1 20.77 1 MET B N 1
ATOM 2226 C CA . MET B 1 1 ? 34.188 -38.812 -84.375 1 20.77 1 MET B CA 1
ATOM 2227 C C . MET B 1 1 ? 33.906 -38.156 -83.062 1 20.77 1 MET B C 1
ATOM 2229 O O . MET B 1 1 ? 34.781 -37.531 -82.5 1 20.77 1 MET B O 1
ATOM 2233 N N . LYS B 1 2 ? 32.406 -38.188 -82.75 1 26.91 2 LYS B N 1
ATOM 2234 C CA . LYS B 1 2 ? 31.281 -37.562 -82.062 1 26.91 2 LYS B CA 1
ATOM 2235 C C . LYS B 1 2 ? 31.281 -37.938 -80.562 1 26.91 2 LYS B C 1
ATOM 2237 O O . LYS B 1 2 ? 30.281 -37.781 -79.875 1 26.91 2 LYS B O 1
ATOM 2242 N N . LYS B 1 3 ? 32.438 -38.781 -80.125 1 27.2 3 LYS B N 1
ATOM 2243 C CA . LYS B 1 3 ? 32.25 -39.469 -78.812 1 27.2 3 LYS B CA 1
ATOM 2244 C C . LYS B 1 3 ? 31.797 -38.531 -77.75 1 27.2 3 LYS B C 1
ATOM 2246 O O . LYS B 1 3 ? 32.469 -37.531 -77.438 1 27.2 3 LYS B O 1
ATOM 2251 N N . TYR B 1 4 ? 30.406 -38.406 -77.562 1 24.66 4 TYR B N 1
ATOM 2252 C CA . TYR B 1 4 ? 29.547 -37.688 -76.625 1 24.66 4 TYR B CA 1
ATOM 2253 C C . TYR B 1 4 ? 29.797 -38.219 -75.188 1 24.66 4 TYR B C 1
ATOM 2255 O O . TYR B 1 4 ? 29.5 -39.344 -74.875 1 24.66 4 TYR B O 1
ATOM 2263 N N . ILE B 1 5 ? 30.969 -38.156 -74.625 1 31.61 5 ILE B N 1
ATOM 2264 C CA . ILE B 1 5 ? 31.25 -38.625 -73.25 1 31.61 5 ILE B CA 1
ATOM 2265 C C . ILE B 1 5 ? 30.266 -38 -72.312 1 31.61 5 ILE B C 1
ATOM 2267 O O . ILE B 1 5 ? 30.188 -36.75 -72.188 1 31.61 5 ILE B O 1
ATOM 2271 N N . ILE B 1 6 ? 29.047 -38.594 -72.188 1 30.73 6 ILE B N 1
ATOM 2272 C CA . ILE B 1 6 ? 27.953 -38.344 -71.312 1 30.73 6 ILE B CA 1
ATOM 2273 C C . ILE B 1 6 ? 28.469 -38.281 -69.875 1 30.73 6 ILE B C 1
ATOM 2275 O O . ILE B 1 6 ? 28.984 -39.25 -69.375 1 30.73 6 ILE B O 1
ATOM 2279 N N . LEU B 1 7 ? 29.156 -37.219 -69.438 1 32.28 7 LEU B N 1
ATOM 2280 C CA . LEU B 1 7 ? 29.594 -36.969 -68.125 1 32.28 7 LEU B CA 1
ATOM 2281 C C . LEU B 1 7 ? 28.422 -37.094 -67.125 1 32.28 7 LEU B C 1
ATOM 2283 O O . LEU B 1 7 ? 27.438 -36.344 -67.25 1 32.28 7 LEU B O 1
ATOM 2287 N N . ILE B 1 8 ? 28.062 -38.281 -66.75 1 31.36 8 ILE B N 1
ATOM 2288 C CA . ILE B 1 8 ? 27.125 -38.625 -65.688 1 31.36 8 ILE B CA 1
ATOM 2289 C C . ILE B 1 8 ? 27.375 -37.75 -64.438 1 31.36 8 ILE B C 1
ATOM 2291 O O . ILE B 1 8 ? 28.484 -37.781 -63.906 1 31.36 8 ILE B O 1
ATOM 2295 N N . ILE B 1 9 ? 26.797 -36.562 -64.312 1 31.02 9 ILE B N 1
ATOM 2296 C CA . ILE B 1 9 ? 26.703 -35.594 -63.25 1 31.02 9 ILE B CA 1
ATOM 2297 C C . ILE B 1 9 ? 26.062 -36.281 -62.031 1 31.02 9 ILE B C 1
ATOM 2299 O O . ILE B 1 9 ? 24.891 -36.625 -62.062 1 31.02 9 ILE B O 1
ATOM 2303 N N . ALA B 1 10 ? 26.641 -37.344 -61.5 1 32.44 10 ALA B N 1
ATOM 2304 C CA . ALA B 1 10 ? 26.109 -37.875 -60.219 1 32.44 10 ALA B CA 1
ATOM 2305 C C . ALA B 1 10 ? 25.875 -36.719 -59.25 1 32.44 10 ALA B C 1
ATOM 2307 O O . ALA B 1 10 ? 26.812 -36.031 -58.875 1 32.44 10 ALA B O 1
ATOM 2308 N N . PHE B 1 11 ? 24.766 -36.062 -59.344 1 30.17 11 PHE B N 1
ATOM 2309 C CA . PHE B 1 11 ? 24.297 -35.094 -58.344 1 30.17 11 PHE B CA 1
ATOM 2310 C C . PHE B 1 11 ? 24.344 -35.719 -56.938 1 30.17 11 PHE B C 1
ATOM 2312 O O . PHE B 1 11 ? 23.703 -36.75 -56.688 1 30.17 11 PHE B O 1
ATOM 2319 N N . LEU B 1 12 ? 25.5 -35.812 -56.312 1 30.55 12 LEU B N 1
ATOM 2320 C CA . LEU B 1 12 ? 25.609 -36.062 -54.906 1 30.55 12 LEU B CA 1
ATOM 2321 C C . LEU B 1 12 ? 24.547 -35.281 -54.125 1 30.55 12 LEU B C 1
ATOM 2323 O O . LEU B 1 12 ? 24.516 -34.031 -54.156 1 30.55 12 LEU B O 1
ATOM 2327 N N . PHE B 1 13 ? 23.312 -35.75 -54.094 1 30.05 13 PHE B N 1
ATOM 2328 C CA . PHE B 1 13 ? 22.344 -35.25 -53.125 1 30.05 13 PHE B CA 1
ATOM 2329 C C . PHE B 1 13 ? 22.953 -35.219 -51.719 1 30.05 13 PHE B C 1
ATOM 2331 O O . PHE B 1 13 ? 23.25 -36.25 -51.125 1 30.05 13 PHE B O 1
ATOM 2338 N N . SER B 1 14 ? 23.953 -34.406 -51.5 1 31.78 14 SER B N 1
ATOM 2339 C CA . SER B 1 14 ? 24.25 -34.125 -50.125 1 31.78 14 SER B CA 1
ATOM 2340 C C . SER B 1 14 ? 22.969 -33.906 -49.312 1 31.78 14 SER B C 1
ATOM 2342 O O . SER B 1 14 ? 22.172 -33.031 -49.656 1 31.78 14 SER B O 1
ATOM 2344 N N . ALA B 1 15 ? 22.344 -34.938 -48.844 1 35.41 15 ALA B N 1
ATOM 2345 C CA . ALA B 1 15 ? 21.391 -34.812 -47.75 1 35.41 15 ALA B CA 1
ATOM 2346 C C . ALA B 1 15 ? 21.875 -33.781 -46.75 1 35.41 15 ALA B C 1
ATOM 2348 O O . ALA B 1 15 ? 22.875 -34 -46.062 1 35.41 15 ALA B O 1
ATOM 2349 N N . LEU B 1 16 ? 21.859 -32.531 -47.094 1 32.44 16 LEU B N 1
ATOM 2350 C CA . LEU B 1 16 ? 21.875 -31.562 -46.031 1 32.44 16 LEU B CA 1
ATOM 2351 C C . LEU B 1 16 ? 21.031 -32.031 -44.844 1 32.44 16 LEU B C 1
ATOM 2353 O O . LEU B 1 16 ? 19.812 -32.125 -44.969 1 32.44 16 LEU B O 1
ATOM 2357 N N . CYS B 1 17 ? 21.453 -33.062 -44.125 1 33.16 17 CYS B N 1
ATOM 2358 C CA . CYS B 1 17 ? 20.922 -33.156 -42.781 1 33.16 17 CYS B CA 1
ATOM 2359 C C . CYS B 1 17 ? 20.703 -31.75 -42.188 1 33.16 17 CYS B C 1
ATOM 2361 O O . CYS B 1 17 ? 21.656 -31.031 -41.906 1 33.16 17 CYS B O 1
ATOM 2363 N N . LEU B 1 18 ? 19.734 -31.047 -42.75 1 33.75 18 LEU B N 1
ATOM 2364 C CA . LEU B 1 18 ? 19.25 -29.969 -41.906 1 33.75 18 LEU B CA 1
ATOM 2365 C C . LEU B 1 18 ? 19.312 -30.344 -40.438 1 33.75 18 LEU B C 1
ATOM 2367 O O . LEU B 1 18 ? 18.703 -31.328 -40.031 1 33.75 18 LEU B O 1
ATOM 2371 N N . ASN B 1 19 ? 20.453 -30.453 -39.812 1 33.72 19 ASN B N 1
ATOM 2372 C CA . ASN B 1 19 ? 20.438 -30.219 -38.375 1 33.72 19 ASN B CA 1
ATOM 2373 C C . ASN B 1 19 ? 19.281 -29.312 -37.969 1 33.72 19 ASN B C 1
ATOM 2375 O O . ASN B 1 19 ? 19.312 -28.109 -38.219 1 33.72 19 ASN B O 1
ATOM 2379 N N . VAL B 1 20 ? 18.047 -29.656 -38.25 1 37.12 20 VAL B N 1
ATOM 2380 C CA . VAL B 1 20 ? 17 -29.062 -37.438 1 37.12 20 VAL B CA 1
ATOM 2381 C C . VAL B 1 20 ? 17.484 -28.953 -36 1 37.12 20 VAL B C 1
ATOM 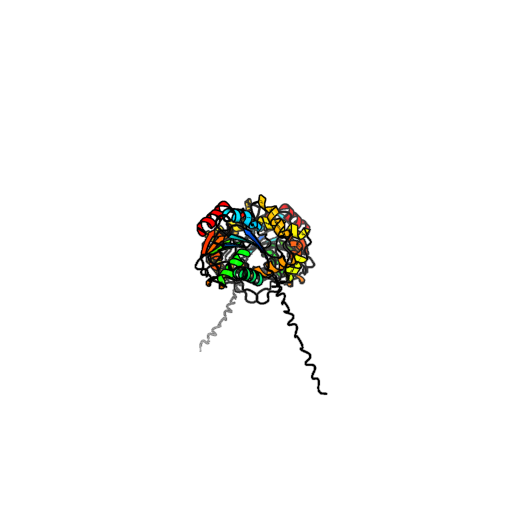2383 O O . VAL B 1 20 ? 17.547 -29.953 -35.25 1 37.12 20 VAL B O 1
ATOM 2386 N N . PHE B 1 21 ? 18.641 -28.469 -35.719 1 37.69 21 PHE B N 1
ATOM 2387 C CA . PHE B 1 21 ? 18.812 -27.969 -34.344 1 37.69 21 PHE B CA 1
ATOM 2388 C C . PHE B 1 21 ? 17.469 -27.5 -33.781 1 37.69 21 PHE B C 1
ATOM 2390 O O . PHE B 1 21 ? 16.953 -26.453 -34.188 1 37.69 21 PHE B O 1
ATOM 2397 N N . GLY B 1 22 ? 16.516 -28.25 -33.594 1 38.97 22 GLY B N 1
ATOM 2398 C CA . GLY B 1 22 ? 15.375 -27.859 -32.781 1 38.97 22 GLY B CA 1
ATOM 2399 C C . GLY B 1 22 ? 15.734 -26.859 -31.703 1 38.97 22 GLY B C 1
ATOM 2400 O O . GLY B 1 22 ? 16.531 -27.156 -30.812 1 38.97 22 GLY B O 1
ATOM 2401 N N . GLN B 1 23 ? 15.969 -25.672 -31.938 1 44.97 23 GLN B N 1
ATOM 2402 C CA . GLN B 1 23 ? 16.141 -24.578 -30.984 1 44.97 23 GLN B CA 1
ATOM 2403 C C . GLN B 1 23 ? 15.312 -24.844 -29.719 1 44.97 23 GLN B C 1
ATOM 2405 O O . GLN B 1 23 ? 14.086 -24.906 -29.781 1 44.97 23 GLN B O 1
ATOM 2410 N N . THR B 1 24 ? 15.703 -25.719 -28.688 1 56.81 24 THR B N 1
ATOM 2411 C CA . THR B 1 24 ? 15.055 -25.906 -27.391 1 56.81 24 THR B CA 1
ATOM 2412 C C . THR B 1 24 ? 14.5 -24.578 -26.859 1 56.81 24 THR B C 1
ATOM 2414 O O . THR B 1 24 ? 15.242 -23.594 -26.75 1 56.81 24 THR B O 1
ATOM 2417 N N . ARG B 1 25 ? 13.281 -24.359 -27.016 1 74.5 25 ARG B N 1
ATOM 2418 C CA . ARG B 1 25 ? 12.562 -23.188 -26.531 1 74.5 25 ARG B CA 1
ATOM 2419 C C . ARG B 1 25 ? 12.938 -22.875 -25.078 1 74.5 25 ARG B C 1
ATOM 2421 O O . ARG B 1 25 ? 12.922 -23.75 -24.219 1 74.5 25 ARG B O 1
ATOM 2428 N N . GLN B 1 26 ? 13.508 -21.781 -25 1 88.19 26 GLN B N 1
ATOM 2429 C CA . GLN B 1 26 ? 13.828 -21.297 -23.656 1 88.19 26 GLN B CA 1
ATOM 2430 C C . GLN B 1 26 ? 12.578 -20.766 -22.969 1 88.19 26 GLN B C 1
ATOM 2432 O O . GLN B 1 26 ? 11.844 -19.953 -23.531 1 88.19 26 GLN B O 1
ATOM 2437 N N . PHE B 1 27 ? 12.227 -21.375 -21.859 1 96.5 27 PHE B N 1
ATOM 2438 C CA . PHE B 1 27 ? 11.094 -20.922 -21.047 1 96.5 27 PHE B CA 1
ATOM 2439 C C . PHE B 1 27 ? 11.547 -19.906 -20.016 1 96.5 27 PHE B C 1
ATOM 2441 O O . PHE B 1 27 ? 12.719 -19.875 -19.625 1 96.5 27 PHE B O 1
ATOM 2448 N N . PRO B 1 28 ? 10.703 -19 -19.641 1 98.12 28 PRO B N 1
ATOM 2449 C CA . PRO B 1 28 ? 11.109 -17.938 -18.703 1 98.12 28 PRO B CA 1
ATOM 2450 C C . PRO B 1 28 ? 11.109 -18.406 -17.25 1 98.12 28 PRO B C 1
ATOM 2452 O O . PRO B 1 28 ? 10.711 -17.656 -16.359 1 98.12 28 PRO B O 1
ATOM 2455 N N . PHE B 1 29 ? 11.461 -19.609 -17.062 1 98.62 29 PHE B N 1
ATOM 2456 C CA . PHE B 1 29 ? 11.586 -20.188 -15.734 1 98.62 29 PHE B CA 1
ATOM 2457 C C . PHE B 1 29 ? 12.453 -21.438 -15.766 1 98.62 29 PHE B C 1
ATOM 2459 O O . PHE B 1 29 ? 12.703 -22 -16.828 1 98.62 29 PHE B O 1
ATOM 2466 N N . GLU B 1 30 ? 12.977 -21.766 -14.617 1 98.06 30 GLU B N 1
ATOM 2467 C CA . GLU B 1 30 ? 13.484 -23.109 -14.359 1 98.06 30 GLU B CA 1
ATOM 2468 C C . GLU B 1 30 ? 12.422 -24 -13.711 1 98.06 30 GLU B C 1
ATOM 2470 O O . GLU B 1 30 ? 11.516 -23.484 -13.047 1 98.06 30 GLU B O 1
ATOM 2475 N N . ILE B 1 31 ? 12.57 -25.312 -13.977 1 98.19 31 ILE B N 1
ATOM 2476 C CA . ILE B 1 31 ? 11.523 -26.219 -13.516 1 98.19 31 ILE B CA 1
ATOM 2477 C C . ILE B 1 31 ? 12.148 -27.406 -12.773 1 98.19 31 ILE B C 1
ATOM 2479 O O . ILE B 1 31 ? 13.18 -27.938 -13.203 1 98.19 31 ILE B O 1
ATOM 2483 N N . LEU B 1 32 ? 11.625 -27.734 -11.633 1 98.25 32 LEU B N 1
ATOM 2484 C CA . LEU B 1 32 ? 11.891 -28.984 -10.938 1 98.25 32 LEU B CA 1
ATOM 2485 C C . LEU B 1 32 ? 10.695 -29.938 -11.031 1 98.25 32 LEU B C 1
ATOM 2487 O O . LEU B 1 32 ? 9.602 -29.609 -10.555 1 98.25 32 LEU B O 1
ATOM 2491 N N . LYS B 1 33 ? 10.883 -31.031 -11.734 1 98.25 33 LYS B N 1
ATOM 2492 C CA . LYS B 1 33 ? 9.828 -32.031 -11.852 1 98.25 33 LYS B CA 1
ATOM 2493 C C . LYS B 1 33 ? 10.008 -33.156 -10.828 1 98.25 33 LYS B C 1
ATOM 2495 O O . LYS B 1 33 ? 11.086 -33.75 -10.727 1 98.25 33 LYS B O 1
ATOM 2500 N N . THR B 1 34 ? 8.992 -33.406 -10.008 1 98.44 34 THR B N 1
ATOM 2501 C CA . THR B 1 34 ? 9 -34.5 -9.039 1 98.44 34 THR B CA 1
ATOM 2502 C C . THR B 1 34 ? 7.668 -35.219 -9.047 1 98.44 34 THR B C 1
ATOM 2504 O O . THR B 1 34 ? 6.656 -34.688 -9.508 1 98.44 34 THR B O 1
ATOM 2507 N N . GLY B 1 35 ? 7.676 -36.5 -8.609 1 97.81 35 GLY B N 1
ATOM 2508 C CA . GLY B 1 35 ? 6.461 -37.312 -8.578 1 97.81 35 GLY B CA 1
ATOM 2509 C C . GLY B 1 35 ? 6.121 -37.906 -9.922 1 97.81 35 GLY B C 1
ATOM 2510 O O . GLY B 1 35 ? 6.73 -37.562 -10.945 1 97.81 35 GLY B O 1
ATOM 2511 N N . ASN B 1 36 ? 5.254 -38.906 -9.898 1 96.44 36 ASN B N 1
ATOM 2512 C CA . ASN B 1 36 ? 4.898 -39.625 -11.117 1 96.44 36 ASN B CA 1
ATOM 2513 C C . ASN B 1 36 ? 3.4 -39.906 -11.172 1 96.44 36 ASN B C 1
ATOM 2515 O O . ASN B 1 36 ? 2.977 -40.875 -11.812 1 96.44 36 ASN B O 1
ATOM 2519 N N . GLY B 1 37 ? 2.664 -39.125 -10.469 1 96.62 37 GLY B N 1
ATOM 2520 C CA . GLY B 1 37 ? 1.221 -39.281 -10.523 1 96.62 37 GLY B CA 1
ATOM 2521 C C . GLY B 1 37 ? 0.627 -38.875 -11.867 1 96.62 37 GLY B C 1
ATOM 2522 O O . GLY B 1 37 ? 1.254 -38.156 -12.641 1 96.62 37 GLY B O 1
ATOM 2523 N N . ASP B 1 38 ? -0.548 -39.375 -12.133 1 96.69 38 ASP B N 1
ATOM 2524 C CA . ASP B 1 38 ? -1.222 -39.125 -13.406 1 96.69 38 ASP B CA 1
ATOM 2525 C C . ASP B 1 38 ? -1.64 -37.656 -13.539 1 96.69 38 ASP B C 1
ATOM 2527 O O . ASP B 1 38 ? -1.536 -37.094 -14.617 1 96.69 38 ASP B O 1
ATOM 2531 N N . GLN B 1 39 ? -2.084 -37.156 -12.406 1 98.25 39 GLN B N 1
ATOM 2532 C CA . GLN B 1 39 ? -2.463 -35.75 -12.391 1 98.25 39 GLN B CA 1
ATOM 2533 C C . GLN B 1 39 ? -1.258 -34.844 -12.109 1 98.25 39 GLN B C 1
ATOM 2535 O O . GLN B 1 39 ? -0.422 -35.188 -11.266 1 98.25 39 GLN B O 1
ATOM 2540 N N . SER B 1 40 ? -1.144 -33.75 -12.875 1 98.75 40 SER B N 1
ATOM 2541 C CA . SER B 1 40 ? -0.013 -32.812 -12.734 1 98.75 40 SER B CA 1
ATOM 2542 C C . SER B 1 40 ? -0.408 -31.562 -11.961 1 98.75 40 SER B C 1
ATOM 2544 O O . SER B 1 40 ? -1.516 -31.047 -12.125 1 98.75 40 SER B O 1
ATOM 2546 N N . ILE B 1 41 ? 0.49 -31.125 -11.094 1 98.88 41 ILE B N 1
ATOM 2547 C CA . ILE B 1 41 ? 0.389 -29.812 -10.438 1 98.88 41 ILE B CA 1
ATOM 2548 C C . ILE B 1 41 ? 1.552 -28.938 -10.875 1 98.88 41 ILE B C 1
ATOM 2550 O O . ILE B 1 41 ? 2.707 -29.359 -10.875 1 98.88 41 ILE B O 1
ATOM 2554 N N . ILE B 1 42 ? 1.275 -27.75 -11.32 1 98.94 42 ILE B N 1
ATOM 2555 C CA . ILE B 1 42 ? 2.297 -26.734 -11.586 1 98.94 42 ILE B CA 1
ATOM 2556 C C . ILE B 1 42 ? 2.275 -25.688 -10.477 1 98.94 42 ILE B C 1
ATOM 2558 O O . ILE B 1 42 ? 1.253 -25.031 -10.258 1 98.94 42 ILE B O 1
ATOM 2562 N N . PHE B 1 43 ? 3.402 -25.547 -9.742 1 98.94 43 PHE B N 1
ATOM 2563 C CA . PHE B 1 43 ? 3.566 -24.578 -8.664 1 98.94 43 PHE B CA 1
ATOM 2564 C C . PHE B 1 43 ? 4.246 -23.312 -9.18 1 98.94 43 PHE B C 1
ATOM 2566 O O . PHE B 1 43 ? 5.375 -23.375 -9.664 1 98.94 43 PHE B O 1
ATOM 2573 N N . ILE B 1 44 ? 3.551 -22.188 -9.039 1 98.94 44 ILE B N 1
ATOM 2574 C CA . ILE B 1 44 ? 4.062 -20.906 -9.523 1 98.94 44 ILE B CA 1
ATOM 2575 C C . ILE B 1 44 ? 4.336 -19.969 -8.344 1 98.94 44 ILE B C 1
ATOM 2577 O O . ILE B 1 44 ? 3.406 -19.516 -7.684 1 98.94 44 ILE B O 1
ATOM 2581 N N . PRO B 1 45 ? 5.594 -19.625 -8.062 1 98.88 45 PRO B N 1
ATOM 2582 C CA . PRO B 1 45 ? 5.93 -18.766 -6.93 1 98.88 45 PRO B CA 1
ATOM 2583 C C . PRO B 1 45 ? 5.566 -17.297 -7.18 1 98.88 45 PRO B C 1
ATOM 2585 O O . PRO B 1 45 ? 5.191 -16.938 -8.297 1 98.88 45 PRO B O 1
ATOM 2588 N N . GLY B 1 46 ? 5.629 -16.547 -6.129 1 98.81 46 GLY B N 1
ATOM 2589 C CA . GLY B 1 46 ? 5.328 -15.133 -6.215 1 98.81 46 GLY B CA 1
ATOM 2590 C C . GLY B 1 46 ? 6.531 -14.289 -6.582 1 98.81 46 GLY B C 1
ATOM 2591 O O . GLY B 1 46 ? 7.57 -14.82 -6.984 1 98.81 46 GLY B O 1
ATOM 2592 N N . PHE B 1 47 ? 6.359 -13.023 -6.414 1 98.62 47 PHE B N 1
ATOM 2593 C CA . PHE B 1 47 ? 7.348 -12 -6.742 1 98.62 47 PHE B CA 1
ATOM 2594 C C . PHE B 1 47 ? 8.641 -12.234 -5.965 1 98.62 47 PHE B C 1
ATOM 2596 O O . PHE B 1 47 ? 8.609 -12.453 -4.754 1 98.62 47 PHE B O 1
ATOM 2603 N N . ALA B 1 48 ? 9.758 -12.312 -6.691 1 98.56 48 ALA B N 1
ATOM 2604 C CA . ALA B 1 48 ? 11.109 -12.398 -6.145 1 98.56 48 ALA B CA 1
ATOM 2605 C C . ALA B 1 48 ? 11.273 -13.641 -5.281 1 98.56 48 ALA B C 1
ATOM 2607 O O . ALA B 1 48 ? 12.094 -13.672 -4.367 1 98.56 48 ALA B O 1
ATOM 2608 N N . SER B 1 49 ? 10.469 -14.625 -5.523 1 98.81 49 SER B N 1
ATOM 2609 C CA . SER B 1 49 ? 10.5 -15.844 -4.727 1 98.81 49 SER B CA 1
ATOM 2610 C C . SER B 1 49 ? 11.031 -17.016 -5.543 1 98.81 49 SER B C 1
ATOM 2612 O O . SER B 1 49 ? 10.859 -17.062 -6.762 1 98.81 49 SER B O 1
ATOM 2614 N N . SER B 1 50 ? 11.633 -17.938 -4.816 1 98.88 50 SER B N 1
ATOM 2615 C CA . SER B 1 50 ? 12.062 -19.219 -5.375 1 98.88 50 SER B CA 1
ATOM 2616 C C . SER B 1 50 ? 10.922 -20.234 -5.387 1 98.88 50 SER B C 1
ATOM 2618 O O . SER B 1 50 ? 9.992 -20.125 -4.586 1 98.88 50 SER B O 1
ATOM 2620 N N . GLY B 1 51 ? 11.062 -21.219 -6.309 1 98.88 51 GLY B N 1
ATOM 2621 C CA . GLY B 1 51 ? 10.188 -22.375 -6.234 1 98.88 51 GLY B CA 1
ATOM 2622 C C . GLY B 1 51 ? 10.281 -23.109 -4.91 1 98.88 51 GLY B C 1
ATOM 2623 O O . GLY B 1 51 ? 9.359 -23.828 -4.527 1 98.88 51 GLY B O 1
ATOM 2624 N N . ASP B 1 52 ? 11.32 -22.844 -4.148 1 98.69 52 ASP B N 1
ATOM 2625 C CA . ASP B 1 52 ? 11.523 -23.484 -2.854 1 98.69 52 ASP B CA 1
ATOM 2626 C C . ASP B 1 52 ? 10.414 -23.109 -1.873 1 98.69 52 ASP B C 1
ATOM 2628 O O . ASP B 1 52 ? 10.242 -23.766 -0.845 1 98.69 52 ASP B O 1
ATOM 2632 N N . VAL B 1 53 ? 9.656 -22.094 -2.188 1 98.88 53 VAL B N 1
ATOM 2633 C CA . VAL B 1 53 ? 8.539 -21.703 -1.336 1 98.88 53 VAL B CA 1
ATOM 2634 C C . VAL B 1 53 ? 7.547 -22.859 -1.224 1 98.88 53 VAL B C 1
ATOM 2636 O O . VAL B 1 53 ? 6.824 -22.969 -0.23 1 98.88 53 VAL B O 1
ATOM 2639 N N . TRP B 1 54 ? 7.598 -23.781 -2.203 1 98.81 54 TRP B N 1
ATOM 2640 C CA . TRP B 1 54 ? 6.625 -24.859 -2.309 1 98.81 54 TRP B CA 1
ATOM 2641 C C . TRP B 1 54 ? 7.195 -26.156 -1.754 1 98.81 54 TRP B C 1
ATOM 2643 O O . TRP B 1 54 ? 6.551 -27.203 -1.823 1 98.81 54 TRP B O 1
ATOM 2653 N N . ASN B 1 55 ? 8.398 -26.125 -1.143 1 98.38 55 ASN B N 1
ATOM 2654 C CA . ASN B 1 55 ? 9.055 -27.375 -0.758 1 98.38 55 ASN B CA 1
ATOM 2655 C C . ASN B 1 55 ? 8.164 -28.219 0.144 1 98.38 55 ASN B C 1
ATOM 2657 O O . ASN B 1 55 ? 7.965 -29.406 -0.116 1 98.38 55 ASN B O 1
ATOM 2661 N N . GLU B 1 56 ? 7.605 -27.625 1.162 1 97.81 56 GLU B N 1
ATOM 2662 C CA . GLU B 1 56 ? 6.754 -28.375 2.078 1 97.81 56 GLU B CA 1
ATOM 2663 C C . GLU B 1 56 ? 5.449 -28.781 1.405 1 97.81 56 GLU B C 1
ATOM 2665 O O . GLU B 1 56 ? 4.941 -29.875 1.638 1 97.81 56 GLU B O 1
ATOM 2670 N N . THR B 1 57 ? 4.922 -27.906 0.569 1 98.5 57 THR B N 1
ATOM 2671 C CA . THR B 1 57 ? 3.699 -28.234 -0.163 1 98.5 57 THR B CA 1
ATOM 2672 C C . THR B 1 57 ? 3.93 -29.406 -1.113 1 98.5 57 THR B C 1
ATOM 2674 O O . THR B 1 57 ? 3.139 -30.344 -1.144 1 98.5 57 THR B O 1
ATOM 2677 N N . LYS B 1 58 ? 4.988 -29.297 -1.897 1 97.88 58 LYS B N 1
ATOM 2678 C CA . LYS B 1 58 ? 5.34 -30.344 -2.848 1 97.88 58 LYS B CA 1
ATOM 2679 C C . LYS B 1 58 ? 5.512 -31.688 -2.143 1 97.88 58 LYS B C 1
ATOM 2681 O O . LYS B 1 58 ? 5.047 -32.719 -2.633 1 97.88 58 LYS B O 1
ATOM 2686 N N . ALA B 1 59 ? 6.16 -31.688 -1.029 1 97.44 59 ALA B N 1
ATOM 2687 C CA . ALA B 1 59 ? 6.402 -32.906 -0.275 1 97.44 59 ALA B CA 1
ATOM 2688 C C . ALA B 1 59 ? 5.09 -33.594 0.121 1 97.44 59 ALA B C 1
ATOM 2690 O O . ALA B 1 59 ? 5.004 -34.812 0.182 1 97.44 59 ALA B O 1
ATOM 2691 N N . ALA B 1 60 ? 4.094 -32.812 0.311 1 97.38 60 ALA B N 1
ATOM 2692 C CA . ALA B 1 60 ? 2.797 -33.344 0.733 1 97.38 60 ALA B CA 1
ATOM 2693 C C . ALA B 1 60 ? 2.043 -33.938 -0.443 1 97.38 60 ALA B C 1
ATOM 2695 O O . ALA B 1 60 ? 1.15 -34.781 -0.251 1 97.38 60 ALA B O 1
ATOM 2696 N N . PHE B 1 61 ? 2.463 -33.625 -1.709 1 98 61 PHE B N 1
ATOM 2697 C CA . PHE B 1 61 ? 1.565 -34 -2.801 1 98 61 PHE B CA 1
ATOM 2698 C C . PHE B 1 61 ? 2.303 -34.781 -3.863 1 98 61 PHE B C 1
ATOM 2700 O O . PHE B 1 61 ? 1.676 -35.406 -4.723 1 98 61 PHE B O 1
ATOM 2707 N N . GLU B 1 62 ? 3.629 -34.844 -3.812 1 97.44 62 GLU B N 1
ATOM 2708 C CA . GLU B 1 62 ? 4.41 -35.406 -4.918 1 97.44 62 GLU B CA 1
ATOM 2709 C C . GLU B 1 62 ? 4.289 -36.906 -4.973 1 97.44 62 GLU B C 1
ATOM 2711 O O . GLU B 1 62 ? 4.676 -37.531 -5.969 1 97.44 62 GLU B O 1
ATOM 2716 N N . ASN B 1 63 ? 3.688 -37.594 -3.975 1 96.94 63 ASN B N 1
ATOM 2717 C CA . ASN B 1 63 ? 3.459 -39.031 -4.023 1 96.94 63 ASN B CA 1
ATOM 2718 C C . ASN B 1 63 ? 2.248 -39.375 -4.887 1 96.94 63 ASN B C 1
ATOM 2720 O O . ASN B 1 63 ? 2.148 -40.469 -5.406 1 96.94 63 ASN B O 1
ATOM 2724 N N . ASP B 1 64 ? 1.338 -38.469 -5.066 1 97.25 64 ASP B N 1
ATOM 2725 C CA . ASP B 1 64 ? 0.086 -38.719 -5.766 1 97.25 64 ASP B CA 1
ATOM 2726 C C . ASP B 1 64 ? 0.004 -37.938 -7.066 1 97.25 64 ASP B C 1
ATOM 2728 O O . ASP B 1 64 ? -0.808 -38.25 -7.941 1 97.25 64 ASP B O 1
ATOM 2732 N N . PHE B 1 65 ? 0.825 -36.938 -7.199 1 98.31 65 PHE B N 1
ATOM 2733 C CA . PHE B 1 65 ? 0.811 -36.062 -8.352 1 98.31 65 PHE B CA 1
ATOM 2734 C C . PHE B 1 65 ? 2.188 -35.969 -8.992 1 98.31 65 PHE B C 1
ATOM 2736 O O . PHE B 1 65 ? 3.188 -36.375 -8.383 1 98.31 65 PHE B O 1
ATOM 2743 N N . THR B 1 66 ? 2.232 -35.625 -10.266 1 98.62 66 THR B N 1
ATOM 2744 C CA . THR B 1 66 ? 3.447 -35.094 -10.875 1 98.62 66 THR B CA 1
ATOM 2745 C C . THR B 1 66 ? 3.551 -33.594 -10.664 1 98.62 66 THR B C 1
ATOM 2747 O O . THR B 1 66 ? 2.666 -32.844 -11.078 1 98.62 66 THR B O 1
ATOM 2750 N N . CYS B 1 67 ? 4.59 -33.188 -9.969 1 98.75 67 CYS B N 1
ATOM 2751 C CA . CYS B 1 67 ? 4.715 -31.781 -9.57 1 98.75 67 CYS B CA 1
ATOM 2752 C C . CYS B 1 67 ? 5.77 -31.078 -10.414 1 98.75 67 CYS B C 1
ATOM 2754 O O . CYS B 1 67 ? 6.887 -31.578 -10.57 1 98.75 67 CYS B O 1
ATOM 2756 N N . TYR B 1 68 ? 5.375 -29.984 -11.039 1 98.88 68 TYR B N 1
ATOM 2757 C CA . TYR B 1 68 ? 6.27 -29.062 -11.727 1 98.88 68 TYR B CA 1
ATOM 2758 C C . TYR B 1 68 ? 6.434 -27.766 -10.93 1 98.88 68 TYR B C 1
ATOM 2760 O O . TYR B 1 68 ? 5.516 -26.953 -10.867 1 98.88 68 TYR B O 1
ATOM 2768 N N . THR B 1 69 ? 7.598 -27.578 -10.312 1 98.88 69 THR B N 1
ATOM 2769 C CA . THR B 1 69 ? 7.855 -26.391 -9.5 1 98.88 69 THR B CA 1
ATOM 2770 C C . THR B 1 69 ? 8.695 -25.375 -10.273 1 98.88 69 THR B C 1
ATOM 2772 O O . THR B 1 69 ? 9.828 -25.656 -10.648 1 98.88 69 THR B O 1
ATOM 2775 N N . LEU B 1 70 ? 8.141 -24.25 -10.461 1 98.88 70 LEU B N 1
ATOM 2776 C CA . LEU B 1 70 ? 8.812 -23.234 -11.258 1 98.88 70 LEU B CA 1
ATOM 2777 C C . LEU B 1 70 ? 9.594 -22.281 -10.375 1 98.88 70 LEU B C 1
ATOM 2779 O O . LEU B 1 70 ? 9.227 -22.047 -9.219 1 98.88 70 LEU B O 1
ATOM 2783 N N . THR B 1 71 ? 10.656 -21.75 -10.797 1 98.88 71 THR B N 1
ATOM 2784 C CA . THR B 1 71 ? 11.289 -20.5 -10.391 1 98.88 71 THR B CA 1
ATOM 2785 C C . THR B 1 71 ? 11.492 -19.578 -11.594 1 98.88 71 THR B C 1
ATOM 2787 O O . THR B 1 71 ? 12.203 -19.938 -12.539 1 98.88 71 THR B O 1
ATOM 2790 N N . MET B 1 72 ? 10.93 -18.422 -11.57 1 98.81 72 MET B N 1
ATOM 2791 C CA . MET B 1 72 ? 10.914 -17.562 -12.742 1 98.81 72 MET B CA 1
ATOM 2792 C C . MET B 1 72 ? 12.297 -16.984 -13.016 1 98.81 72 MET B C 1
ATOM 2794 O O . MET B 1 72 ? 13.047 -16.703 -12.078 1 98.81 72 MET B O 1
ATOM 2798 N N . ALA B 1 73 ? 12.539 -16.734 -14.273 1 98.75 73 ALA B N 1
ATOM 2799 C CA . ALA B 1 73 ? 13.812 -16.141 -14.68 1 98.75 73 ALA B CA 1
ATOM 2800 C C . ALA B 1 73 ? 13.992 -14.766 -14.039 1 98.75 73 ALA B C 1
ATOM 2802 O O . ALA B 1 73 ? 13.078 -13.938 -14.055 1 98.75 73 ALA B O 1
ATOM 2803 N N . GLY B 1 74 ? 15.203 -14.609 -13.445 1 98.81 74 GLY B N 1
ATOM 2804 C CA . GLY B 1 74 ? 15.516 -13.336 -12.82 1 98.81 74 GLY B CA 1
ATOM 2805 C C . GLY B 1 74 ? 15.203 -13.305 -11.336 1 98.81 74 GLY B C 1
ATOM 2806 O O . GLY B 1 74 ? 15.641 -12.398 -10.625 1 98.81 74 GLY B O 1
ATOM 2807 N N . PHE B 1 75 ? 14.469 -14.25 -10.852 1 98.88 75 PHE B N 1
ATOM 2808 C CA . PHE B 1 75 ? 14.141 -14.297 -9.43 1 98.88 75 PHE B CA 1
ATOM 2809 C C . PHE B 1 75 ? 14.977 -15.359 -8.719 1 98.88 75 PHE B C 1
ATOM 2811 O O . PHE B 1 75 ? 15.281 -16.406 -9.289 1 98.88 75 PHE B O 1
ATOM 2818 N N . ALA B 1 76 ? 15.398 -15.047 -7.523 1 98.75 76 ALA B N 1
ATOM 2819 C CA . ALA B 1 76 ? 16.016 -15.969 -6.574 1 98.75 76 ALA B CA 1
ATOM 2820 C C . ALA B 1 76 ? 17.266 -16.625 -7.168 1 98.75 76 ALA B C 1
ATOM 2822 O O . ALA B 1 76 ? 17.484 -17.828 -7.008 1 98.75 76 ALA B O 1
ATOM 2823 N N . GLY B 1 77 ? 17.922 -15.922 -7.988 1 98.31 77 GLY B N 1
ATOM 2824 C CA . GLY B 1 77 ? 19.234 -16.359 -8.461 1 98.31 77 GLY B CA 1
ATOM 2825 C C . GLY B 1 77 ? 19.188 -16.984 -9.844 1 98.31 77 GLY B C 1
ATOM 2826 O O . GLY B 1 77 ? 20.219 -17.312 -10.422 1 98.31 77 GLY B O 1
ATOM 2827 N N . ILE B 1 78 ? 18.016 -17.203 -10.398 1 98.44 78 ILE B N 1
ATOM 2828 C CA . ILE B 1 78 ? 17.906 -17.75 -11.742 1 98.44 78 ILE B CA 1
ATOM 2829 C C . ILE B 1 78 ? 18.281 -16.688 -12.766 1 98.44 78 ILE B C 1
ATOM 2831 O O . ILE B 1 78 ? 17.938 -15.508 -12.602 1 98.44 78 ILE B O 1
ATOM 2835 N N . LYS B 1 79 ? 18.906 -17.031 -13.805 1 97.88 79 LYS B N 1
ATOM 2836 C CA . LYS B 1 79 ? 19.359 -16.094 -14.836 1 97.88 79 LYS B CA 1
ATOM 2837 C C . LYS B 1 79 ? 18.203 -15.32 -15.43 1 97.88 79 LYS B C 1
ATOM 2839 O O . LYS B 1 79 ? 17.188 -15.906 -15.828 1 97.88 79 LYS B O 1
ATOM 2844 N N . PRO B 1 80 ? 18.359 -13.961 -15.422 1 98.31 80 PRO B N 1
ATOM 2845 C CA . PRO B 1 80 ? 17.281 -13.148 -16 1 98.31 80 PRO B CA 1
ATOM 2846 C C . PRO B 1 80 ? 17.172 -13.312 -17.516 1 98.31 80 PRO B C 1
ATOM 2848 O O . PRO B 1 80 ? 18.109 -13.797 -18.156 1 98.31 80 PRO B O 1
ATOM 2851 N N . GLN B 1 81 ? 16.031 -12.961 -18.062 1 97.06 81 GLN B N 1
ATOM 2852 C CA . GLN B 1 81 ? 15.773 -12.852 -19.5 1 97.06 81 GLN B CA 1
ATOM 2853 C C . GLN B 1 81 ? 15.289 -11.453 -19.859 1 97.06 81 GLN B C 1
ATOM 2855 O O . GLN B 1 81 ? 14.688 -10.758 -19.047 1 97.06 81 GLN B O 1
ATOM 2860 N N . SER B 1 82 ? 15.539 -10.773 -21.125 1 89.94 82 SER B N 1
ATOM 2861 C CA . SER B 1 82 ? 15.305 -9.391 -21.531 1 89.94 82 SER B CA 1
ATOM 2862 C C . SER B 1 82 ? 13.812 -9.109 -21.703 1 89.94 82 SER B C 1
ATOM 2864 O O . SER B 1 82 ? 13.383 -7.957 -21.609 1 89.94 82 SER B O 1
ATOM 2866 N N . ASN B 1 83 ? 12.945 -10 -21.734 1 90.69 83 ASN B N 1
ATOM 2867 C CA . ASN B 1 83 ? 11.539 -9.75 -22.031 1 90.69 83 ASN B CA 1
ATOM 2868 C C . ASN B 1 83 ? 10.633 -10.227 -20.906 1 90.69 83 ASN B C 1
ATOM 2870 O O . ASN B 1 83 ? 9.547 -10.758 -21.156 1 90.69 83 ASN B O 1
ATOM 2874 N N . ALA B 1 84 ? 11.164 -9.906 -19.719 1 95.94 84 ALA B N 1
ATOM 2875 C CA . ALA B 1 84 ? 10.336 -10.305 -18.594 1 95.94 84 ALA B CA 1
ATOM 2876 C C . ALA B 1 84 ? 9.078 -9.453 -18.5 1 95.94 84 ALA B C 1
ATOM 2878 O O . ALA B 1 84 ? 9.156 -8.219 -18.484 1 95.94 84 ALA B O 1
ATOM 2879 N N . SER B 1 85 ? 7.973 -10.008 -18.547 1 97.38 85 SER B N 1
ATOM 2880 C CA . SER B 1 85 ? 6.664 -9.391 -18.344 1 97.38 85 SER B CA 1
ATOM 2881 C C . SER B 1 85 ? 5.637 -10.414 -17.875 1 97.38 85 SER B C 1
ATOM 2883 O O . SER B 1 85 ? 5.816 -11.617 -18.062 1 97.38 85 SER B O 1
ATOM 2885 N N . PHE B 1 86 ? 4.637 -9.906 -17.281 1 98.19 86 PHE B N 1
ATOM 2886 C CA . PHE B 1 86 ? 3.543 -10.758 -16.828 1 98.19 86 PHE B CA 1
ATOM 2887 C C . PHE B 1 86 ? 2.967 -11.562 -17.984 1 98.19 86 PHE B C 1
ATOM 2889 O O . PHE B 1 86 ? 2.771 -12.773 -17.875 1 98.19 86 PHE B O 1
ATOM 2896 N N . GLU B 1 87 ? 2.773 -10.938 -19.141 1 97.94 87 GLU B N 1
ATOM 2897 C CA . GLU B 1 87 ? 2.219 -11.586 -20.312 1 97.94 87 GLU B CA 1
ATOM 2898 C C . GLU B 1 87 ? 3.172 -12.641 -20.859 1 97.94 87 GLU B C 1
ATOM 2900 O O . GLU B 1 87 ? 2.748 -13.742 -21.219 1 97.94 87 GLU B O 1
ATOM 2905 N N . ASN B 1 88 ? 4.422 -12.328 -20.906 1 97.94 88 ASN B N 1
ATOM 2906 C CA . ASN B 1 88 ? 5.398 -13.281 -21.422 1 97.94 88 ASN B CA 1
ATOM 2907 C C . ASN B 1 88 ? 5.539 -14.492 -20.5 1 97.94 88 ASN B C 1
ATOM 2909 O O . ASN B 1 88 ? 5.75 -15.609 -20.953 1 97.94 88 ASN B O 1
ATOM 2913 N N . TRP B 1 89 ? 5.48 -14.25 -19.203 1 98.75 89 TRP B N 1
ATOM 2914 C CA . TRP B 1 89 ? 5.551 -15.359 -18.25 1 98.75 89 TRP B CA 1
ATOM 2915 C C . TRP B 1 89 ? 4.309 -16.25 -18.375 1 98.75 89 TRP B C 1
ATOM 2917 O O . TRP B 1 89 ? 4.41 -17.469 -18.375 1 98.75 89 TRP B O 1
ATOM 2927 N N . LYS B 1 90 ? 3.127 -15.602 -18.469 1 98.81 90 LYS B N 1
ATOM 2928 C CA . LYS B 1 90 ? 1.898 -16.359 -18.719 1 98.81 90 LYS B CA 1
ATOM 2929 C C . LYS B 1 90 ? 2.027 -17.234 -19.953 1 98.81 90 LYS B C 1
ATOM 2931 O O . LYS B 1 90 ? 1.777 -18.438 -19.891 1 98.81 90 LYS B O 1
ATOM 2936 N N . ASN B 1 91 ? 2.486 -16.625 -21.031 1 98.44 91 ASN B N 1
ATOM 2937 C CA . ASN B 1 91 ? 2.637 -17.344 -22.297 1 98.44 91 ASN B CA 1
ATOM 2938 C C . ASN B 1 91 ? 3.668 -18.469 -22.172 1 98.44 91 ASN B C 1
ATOM 2940 O O . ASN B 1 91 ? 3.496 -19.547 -22.75 1 98.44 91 ASN B O 1
ATOM 2944 N N . GLY B 1 92 ? 4.73 -18.172 -21.438 1 98.56 92 GLY B N 1
ATOM 2945 C CA . GLY B 1 92 ? 5.742 -19.203 -21.219 1 98.56 92 GLY B CA 1
ATOM 2946 C C . GLY B 1 92 ? 5.203 -20.438 -20.531 1 98.56 92 GLY B C 1
ATOM 2947 O O . GLY B 1 92 ? 5.512 -21.562 -20.922 1 98.56 92 GLY B O 1
ATOM 2948 N N . ILE B 1 93 ? 4.422 -20.25 -19.547 1 98.88 93 ILE B N 1
ATOM 2949 C CA . ILE B 1 93 ? 3.855 -21.375 -18.797 1 98.88 93 ILE B CA 1
ATOM 2950 C C . ILE B 1 93 ? 2.893 -22.156 -19.688 1 98.88 93 ILE B C 1
ATOM 2952 O O . ILE B 1 93 ? 2.936 -23.391 -19.734 1 98.88 93 ILE B O 1
ATOM 2956 N N . VAL B 1 94 ? 2.074 -21.469 -20.469 1 98.81 94 VAL B N 1
ATOM 2957 C CA . VAL B 1 94 ? 1.12 -22.109 -21.359 1 98.81 94 VAL B CA 1
ATOM 2958 C C . VAL B 1 94 ? 1.867 -22.922 -22.422 1 98.81 94 VAL B C 1
ATOM 2960 O O . VAL B 1 94 ? 1.508 -24.062 -22.703 1 98.81 94 VAL B O 1
ATOM 2963 N N . ASN B 1 95 ? 2.889 -22.266 -22.984 1 98.5 95 ASN B N 1
ATOM 2964 C CA . ASN B 1 95 ? 3.688 -22.953 -23.984 1 98.5 95 ASN B CA 1
ATOM 2965 C C . ASN B 1 95 ? 4.332 -24.219 -23.422 1 98.5 95 ASN B C 1
ATOM 2967 O O . ASN B 1 95 ? 4.406 -25.234 -24.109 1 98.5 95 ASN B O 1
ATOM 2971 N N . TYR B 1 96 ? 4.781 -24.125 -22.203 1 98.5 96 TYR B N 1
ATOM 2972 C CA . TYR B 1 96 ? 5.375 -25.297 -21.594 1 98.5 96 TYR B CA 1
ATOM 2973 C C . TYR B 1 96 ? 4.352 -26.422 -21.453 1 98.5 96 TYR B C 1
ATOM 2975 O O . TYR B 1 96 ? 4.648 -27.578 -21.734 1 98.5 96 TYR B O 1
ATOM 2983 N N . ILE B 1 97 ? 3.154 -26.141 -20.984 1 98.69 97 ILE B N 1
ATOM 2984 C CA . ILE B 1 97 ? 2.08 -27.109 -20.812 1 98.69 97 ILE B CA 1
ATOM 2985 C C . ILE B 1 97 ? 1.771 -27.781 -22.141 1 98.69 97 ILE B C 1
ATOM 2987 O O . ILE B 1 97 ? 1.708 -29.016 -22.234 1 98.69 97 ILE B O 1
ATOM 2991 N N . LYS B 1 98 ? 1.674 -26.984 -23.172 1 98.12 98 LYS B N 1
ATOM 2992 C CA . LYS B 1 98 ? 1.315 -27.5 -24.484 1 98.12 98 LYS B CA 1
ATOM 2993 C C . LYS B 1 98 ? 2.459 -28.312 -25.094 1 98.12 98 LYS B C 1
ATOM 2995 O O . LYS B 1 98 ? 2.25 -29.406 -25.594 1 98.12 98 LYS B O 1
ATOM 3000 N N . ASP B 1 99 ? 3.646 -27.766 -25.016 1 97.38 99 ASP B N 1
ATOM 3001 C CA . ASP B 1 99 ? 4.816 -28.391 -25.625 1 97.38 99 ASP B CA 1
ATOM 3002 C C . ASP B 1 99 ? 5.113 -29.734 -24.969 1 97.38 99 ASP B C 1
ATOM 3004 O O . ASP B 1 99 ? 5.668 -30.625 -25.625 1 97.38 99 ASP B O 1
ATOM 3008 N N . ASN B 1 100 ? 4.738 -29.906 -23.734 1 97.12 100 ASN B N 1
ATOM 3009 C CA . ASN B 1 100 ? 5.035 -31.141 -23.016 1 97.12 100 ASN B CA 1
ATOM 3010 C C . ASN B 1 100 ? 3.789 -32 -22.859 1 97.12 100 ASN B C 1
ATOM 3012 O O . ASN B 1 100 ? 3.803 -32.969 -22.109 1 97.12 100 ASN B O 1
ATOM 3016 N N . ASN B 1 101 ? 2.723 -31.672 -23.484 1 97.19 101 ASN B N 1
ATOM 3017 C CA . ASN B 1 101 ? 1.467 -32.406 -23.516 1 97.19 101 ASN B CA 1
ATOM 3018 C C . ASN B 1 101 ? 0.968 -32.719 -22.109 1 97.19 101 ASN B C 1
ATOM 3020 O O . ASN B 1 101 ? 0.608 -33.844 -21.797 1 97.19 101 ASN B O 1
ATOM 3024 N N . ILE B 1 102 ? 1.127 -31.797 -21.219 1 98.25 102 ILE B N 1
ATOM 3025 C CA . ILE B 1 102 ? 0.58 -31.938 -19.875 1 98.25 102 ILE B CA 1
ATOM 3026 C C . ILE B 1 102 ? -0.937 -31.766 -19.906 1 98.25 102 ILE B C 1
ATOM 3028 O O . ILE B 1 102 ? -1.437 -30.688 -20.203 1 98.25 102 ILE B O 1
ATOM 3032 N N . GLU B 1 103 ? -1.621 -32.812 -19.625 1 97.75 103 GLU B N 1
ATOM 3033 C CA . GLU B 1 103 ? -3.072 -32.812 -19.781 1 97.75 103 GLU B CA 1
ATOM 3034 C C . GLU B 1 103 ? -3.764 -32.188 -18.562 1 97.75 103 GLU B C 1
ATOM 3036 O O . GLU B 1 103 ? -3.682 -32.75 -17.469 1 97.75 103 GLU B O 1
ATOM 3041 N N . LYS B 1 104 ? -4.449 -31.109 -18.719 1 98.38 104 LYS B N 1
ATOM 3042 C CA . LYS B 1 104 ? -5.324 -30.438 -17.766 1 98.38 104 LYS B CA 1
ATOM 3043 C C . LYS B 1 104 ? -4.691 -30.375 -16.391 1 98.38 104 LYS B C 1
ATOM 3045 O O . LYS B 1 104 ? -5.254 -30.875 -15.414 1 98.38 104 LYS B O 1
ATOM 3050 N N . PRO B 1 105 ? -3.559 -29.719 -16.281 1 98.88 105 PRO B N 1
ATOM 3051 C CA . PRO B 1 105 ? -2.902 -29.609 -14.977 1 98.88 105 PRO B CA 1
ATOM 3052 C C . PRO B 1 105 ? -3.668 -28.719 -14 1 98.88 105 PRO B C 1
ATOM 3054 O O . PRO B 1 105 ? -4.555 -27.969 -14.414 1 98.88 105 PRO B O 1
ATOM 3057 N N . ILE B 1 106 ? -3.365 -28.938 -12.688 1 98.88 106 ILE B N 1
ATOM 3058 C CA . ILE B 1 106 ? -3.752 -28 -11.625 1 98.88 106 ILE B CA 1
ATOM 3059 C C . ILE B 1 106 ? -2.699 -26.906 -11.492 1 98.88 106 ILE B C 1
ATOM 3061 O O . ILE B 1 106 ? -1.497 -27.188 -11.516 1 98.88 106 ILE B O 1
ATOM 3065 N N . LEU B 1 107 ? -3.115 -25.672 -11.453 1 98.94 107 LEU B N 1
ATOM 3066 C CA . LEU B 1 107 ? -2.191 -24.578 -11.172 1 98.94 107 LEU B CA 1
ATOM 3067 C C . LEU B 1 107 ? -2.334 -24.094 -9.727 1 98.94 107 LEU B C 1
ATOM 3069 O O . LEU B 1 107 ? -3.443 -23.812 -9.266 1 98.94 107 LEU B O 1
ATOM 3073 N N . ILE B 1 108 ? -1.284 -24.078 -8.961 1 98.94 108 ILE B N 1
ATOM 3074 C CA . ILE B 1 108 ? -1.22 -23.469 -7.637 1 98.94 108 ILE B CA 1
ATOM 3075 C C . ILE B 1 108 ? -0.225 -22.312 -7.648 1 98.94 108 ILE B C 1
ATOM 3077 O O . ILE B 1 108 ? 0.968 -22.516 -7.891 1 98.94 108 ILE B O 1
ATOM 3081 N N . GLY B 1 109 ? -0.689 -21.125 -7.473 1 98.94 109 GLY B N 1
ATOM 3082 C CA . GLY B 1 109 ? 0.155 -19.938 -7.531 1 98.94 109 GLY B CA 1
ATOM 3083 C C . GLY B 1 109 ? 0.048 -19.078 -6.293 1 98.94 109 GLY B C 1
ATOM 3084 O O . GLY B 1 109 ? -1.038 -18.906 -5.73 1 98.94 109 GLY B O 1
ATOM 3085 N N . HIS B 1 110 ? 1.147 -18.531 -5.828 1 98.94 110 HIS B N 1
ATOM 3086 C CA . HIS B 1 110 ? 1.202 -17.594 -4.703 1 98.94 110 HIS B CA 1
ATOM 3087 C C . HIS B 1 110 ? 1.393 -16.156 -5.184 1 98.94 110 HIS B C 1
ATOM 3089 O O . HIS B 1 110 ? 2.287 -15.883 -5.984 1 98.94 110 HIS B O 1
ATOM 3095 N N . SER B 1 111 ? 0.571 -15.172 -4.633 1 98.62 111 SER B N 1
ATOM 3096 C CA . SER B 1 111 ? 0.771 -13.758 -4.918 1 98.62 111 SER B CA 1
ATOM 3097 C C . SER B 1 111 ? 0.819 -13.5 -6.418 1 98.62 111 SER B C 1
ATOM 3099 O O . SER B 1 111 ? -0.116 -13.836 -7.145 1 98.62 111 SER B O 1
ATOM 3101 N N . MET B 1 112 ? 1.91 -13.125 -7.027 1 98.81 112 MET B N 1
ATOM 3102 C CA . MET B 1 112 ? 2.059 -12.938 -8.469 1 98.81 112 MET B CA 1
ATOM 3103 C C . MET B 1 112 ? 1.79 -14.242 -9.211 1 98.81 112 MET B C 1
ATOM 3105 O O . MET B 1 112 ? 1.184 -14.234 -10.281 1 98.81 112 MET B O 1
ATOM 3109 N N . GLY B 1 113 ? 2.252 -15.344 -8.688 1 98.94 113 GLY B N 1
ATOM 3110 C CA . GLY B 1 113 ? 1.957 -16.641 -9.266 1 98.94 113 GLY B CA 1
ATOM 3111 C C . GLY B 1 113 ? 0.475 -16.969 -9.281 1 98.94 113 GLY B C 1
ATOM 3112 O O . GLY B 1 113 ? -0.012 -17.641 -10.195 1 98.94 113 GLY B O 1
ATOM 3113 N N . GLY B 1 114 ? -0.234 -16.547 -8.211 1 98.94 114 GLY B N 1
ATOM 3114 C CA . GLY B 1 114 ? -1.685 -16.656 -8.227 1 98.94 114 GLY B CA 1
ATOM 3115 C C . GLY B 1 114 ? -2.338 -15.836 -9.32 1 98.94 114 GLY B C 1
ATOM 3116 O O . GLY B 1 114 ? -3.295 -16.281 -9.953 1 98.94 114 GLY B O 1
ATOM 3117 N N . GLY B 1 115 ? -1.787 -14.641 -9.5 1 98.88 115 GLY B N 1
ATOM 3118 C CA . GLY B 1 115 ? -2.225 -13.844 -10.633 1 98.88 115 GLY B CA 1
ATOM 3119 C C . GLY B 1 115 ? -2.041 -14.547 -11.961 1 98.88 115 GLY B C 1
ATOM 3120 O O . GLY B 1 115 ? -2.93 -14.523 -12.82 1 98.88 115 GLY B O 1
ATOM 3121 N N . LEU B 1 116 ? -0.91 -15.188 -12.133 1 98.94 116 LEU B N 1
ATOM 3122 C CA . LEU B 1 116 ? -0.632 -15.93 -13.359 1 98.94 116 LEU B CA 1
ATOM 3123 C C . LEU B 1 116 ? -1.606 -17.094 -13.531 1 98.94 116 LEU B C 1
ATOM 3125 O O . LEU B 1 116 ? -2.082 -17.359 -14.633 1 98.94 116 LEU B O 1
ATOM 3129 N N . ALA B 1 117 ? -1.914 -17.766 -12.43 1 98.94 117 ALA B N 1
ATOM 3130 C CA . ALA B 1 117 ? -2.889 -18.844 -12.492 1 98.94 117 ALA B CA 1
ATOM 3131 C C . ALA B 1 117 ? -4.25 -18.328 -12.953 1 98.94 117 ALA B C 1
ATOM 3133 O O . ALA B 1 117 ? -4.883 -18.938 -13.82 1 98.94 117 ALA B O 1
ATOM 3134 N N . LEU B 1 118 ? -4.707 -17.219 -12.383 1 98.94 118 LEU B N 1
ATOM 3135 C CA . LEU B 1 118 ? -5.969 -16.609 -12.789 1 98.94 118 LEU B CA 1
ATOM 3136 C C . LEU B 1 118 ? -5.945 -16.219 -14.266 1 98.94 118 LEU B C 1
ATOM 3138 O O . LEU B 1 118 ? -6.902 -16.5 -14.992 1 98.94 118 LEU B O 1
ATOM 3142 N N . ALA B 1 119 ? -4.871 -15.664 -14.695 1 98.94 119 ALA B N 1
ATOM 3143 C CA . ALA B 1 119 ? -4.758 -15.203 -16.078 1 98.94 119 ALA B CA 1
ATOM 3144 C C . ALA B 1 119 ? -4.773 -16.375 -17.047 1 98.94 119 ALA B C 1
ATOM 3146 O O . ALA B 1 119 ? -5.461 -16.328 -18.078 1 98.94 119 ALA B O 1
ATOM 3147 N N . ILE B 1 120 ? -4.02 -17.406 -16.734 1 98.94 120 ILE B N 1
ATOM 3148 C CA . ILE B 1 120 ? -3.939 -18.578 -17.594 1 98.94 120 ILE B CA 1
ATOM 3149 C C . ILE B 1 120 ? -5.309 -19.25 -17.688 1 98.94 120 ILE B C 1
ATOM 3151 O O . ILE B 1 120 ? -5.789 -19.531 -18.797 1 98.94 120 ILE B O 1
ATOM 3155 N N . ALA B 1 121 ? -5.961 -19.438 -16.562 1 98.88 121 ALA B N 1
ATOM 3156 C CA . ALA B 1 121 ? -7.266 -20.094 -16.562 1 98.88 121 ALA B CA 1
ATOM 3157 C C . ALA B 1 121 ? -8.305 -19.234 -17.281 1 98.88 121 ALA B C 1
ATOM 3159 O O . ALA B 1 121 ? -9.289 -19.766 -17.812 1 98.88 121 ALA B O 1
ATOM 3160 N N . SER B 1 122 ? -8.125 -17.969 -17.312 1 98.88 122 SER B N 1
ATOM 3161 C CA . SER B 1 122 ? -9.031 -17.062 -18.016 1 98.88 122 SER B CA 1
ATOM 3162 C C . SER B 1 122 ? -8.828 -17.141 -19.516 1 98.88 122 SER B C 1
ATOM 3164 O O . SER B 1 122 ? -9.797 -17.266 -20.281 1 98.88 122 SER B O 1
ATOM 3166 N N . ASP B 1 123 ? -7.582 -17.078 -19.938 1 98.75 123 ASP B N 1
ATOM 3167 C CA . ASP B 1 123 ? -7.254 -17.031 -21.359 1 98.75 123 ASP B CA 1
ATOM 3168 C C . ASP B 1 123 ? -7.391 -18.406 -22 1 98.75 123 ASP B C 1
ATOM 3170 O O . ASP B 1 123 ? -7.648 -18.5 -23.203 1 98.75 123 ASP B O 1
ATOM 3174 N N . TYR B 1 124 ? -7.219 -19.422 -21.203 1 98.69 124 TYR B N 1
ATOM 3175 C CA . TYR B 1 124 ? -7.277 -20.797 -21.672 1 98.69 124 TYR B CA 1
ATOM 3176 C C . TYR B 1 124 ? -8.18 -21.641 -20.781 1 98.69 124 TYR B C 1
ATOM 3178 O O . TYR B 1 124 ? -7.719 -22.594 -20.141 1 98.69 124 TYR B O 1
ATOM 3186 N N . PRO B 1 125 ? -9.477 -21.391 -20.859 1 98.25 125 PRO B N 1
ATOM 3187 C CA . PRO B 1 125 ? -10.406 -21.969 -19.906 1 98.25 125 PRO B CA 1
ATOM 3188 C C . PRO B 1 125 ? -10.484 -23.5 -20.016 1 98.25 125 PRO B C 1
ATOM 3190 O O . PRO B 1 125 ? -10.898 -24.172 -19.062 1 98.25 125 PRO B O 1
ATOM 3193 N N . ASP B 1 126 ? -10.031 -24.109 -21.156 1 98.19 126 ASP B N 1
ATOM 3194 C CA . ASP B 1 126 ? -10.148 -25.547 -21.328 1 98.19 126 ASP B CA 1
ATOM 3195 C C . ASP B 1 126 ? -8.812 -26.25 -21.047 1 98.19 126 ASP B C 1
ATOM 3197 O O . ASP B 1 126 ? -8.734 -27.484 -21.062 1 98.19 126 ASP B O 1
ATOM 3201 N N . LEU B 1 127 ? -7.785 -25.5 -20.703 1 98.62 127 LEU B N 1
ATOM 3202 C CA . LEU B 1 127 ? -6.438 -26.031 -20.562 1 98.62 127 LEU B CA 1
ATOM 3203 C C . LEU B 1 127 ? -6.199 -26.516 -19.125 1 98.62 127 LEU B C 1
ATOM 3205 O O . LEU B 1 127 ? -5.348 -27.375 -18.906 1 98.62 127 LEU B O 1
ATOM 3209 N N . ILE B 1 128 ? -6.945 -26.031 -18.156 1 98.62 128 ILE B N 1
ATOM 3210 C CA . ILE B 1 128 ? -6.621 -26.172 -16.75 1 98.62 128 ILE B CA 1
ATOM 3211 C C . ILE B 1 128 ? -7.754 -26.922 -16.031 1 98.62 128 ILE B C 1
ATOM 3213 O O . ILE B 1 128 ? -8.93 -26.656 -16.297 1 98.62 128 ILE B O 1
ATOM 3217 N N . SER B 1 129 ? -7.395 -27.797 -15.141 1 98.56 129 SER B N 1
ATOM 3218 C CA . SER B 1 129 ? -8.414 -28.562 -14.438 1 98.56 129 SER B CA 1
ATOM 3219 C C . SER B 1 129 ? -8.898 -27.828 -13.188 1 98.56 129 SER B C 1
ATOM 3221 O O . SER B 1 129 ? -10.086 -27.844 -12.875 1 98.56 129 SER B O 1
ATOM 3223 N N . LYS B 1 130 ? -7.98 -27.266 -12.375 1 98.75 130 LYS B N 1
ATOM 3224 C CA . LYS B 1 130 ? -8.242 -26.5 -11.156 1 98.75 130 LYS B CA 1
ATOM 3225 C C . LYS B 1 130 ? -7.191 -25.422 -10.953 1 98.75 130 LYS B C 1
ATOM 3227 O O . LYS B 1 130 ? -6.059 -25.547 -11.422 1 98.75 130 LYS B O 1
ATOM 3232 N N . ILE B 1 131 ? -7.633 -24.359 -10.242 1 98.94 131 ILE B N 1
ATOM 3233 C CA . ILE B 1 131 ? -6.617 -23.406 -9.812 1 98.94 131 ILE B CA 1
ATOM 3234 C C . ILE B 1 131 ? -6.734 -23.172 -8.312 1 98.94 131 ILE B C 1
ATOM 3236 O O . ILE B 1 131 ? -7.836 -23.188 -7.758 1 98.94 131 ILE B O 1
ATOM 3240 N N . VAL B 1 132 ? -5.625 -23.047 -7.664 1 98.94 132 VAL B N 1
ATOM 3241 C CA . VAL B 1 132 ? -5.504 -22.562 -6.297 1 98.94 132 VAL B CA 1
ATOM 3242 C C . VAL B 1 132 ? -4.715 -21.25 -6.281 1 98.94 132 VAL B C 1
ATOM 3244 O O . VAL B 1 132 ? -3.561 -21.219 -6.711 1 98.94 132 VAL B O 1
ATOM 3247 N N . VAL B 1 133 ? -5.34 -20.234 -5.84 1 98.94 133 VAL B N 1
ATOM 3248 C CA . VAL B 1 133 ? -4.734 -18.906 -5.734 1 98.94 133 VAL B CA 1
ATOM 3249 C C . VAL B 1 133 ? -4.41 -18.609 -4.273 1 98.94 133 VAL B C 1
ATOM 3251 O O . VAL B 1 133 ? -5.316 -18.406 -3.457 1 98.94 133 VAL B O 1
ATOM 3254 N N . VAL B 1 134 ? -3.129 -18.578 -4.016 1 98.88 134 VAL B N 1
ATOM 3255 C CA . VAL B 1 134 ? -2.689 -18.328 -2.646 1 98.88 134 VAL B CA 1
ATOM 3256 C C . VAL B 1 134 ? -2.348 -16.844 -2.48 1 98.88 134 VAL B C 1
ATOM 3258 O O . VAL B 1 134 ? -1.28 -16.406 -2.906 1 98.88 134 VAL B O 1
ATOM 3261 N N . ASP B 1 135 ? -3.215 -16.094 -1.937 1 98.69 135 ASP B N 1
ATOM 3262 C CA . ASP B 1 135 ? -3.107 -14.711 -1.498 1 98.69 135 ASP B CA 1
ATOM 3263 C C . ASP B 1 135 ? -2.758 -13.789 -2.668 1 98.69 135 ASP B C 1
ATOM 3265 O O . ASP B 1 135 ? -1.78 -13.047 -2.604 1 98.69 135 ASP B O 1
ATOM 3269 N N . ALA B 1 136 ? -3.559 -13.82 -3.711 1 98.56 136 ALA B N 1
ATOM 3270 C CA . ALA B 1 136 ? -3.467 -12.906 -4.848 1 98.56 136 ALA B CA 1
ATOM 3271 C C . ALA B 1 136 ? -4.816 -12.25 -5.137 1 98.56 136 ALA B C 1
ATOM 3273 O O . ALA B 1 136 ? -5.863 -12.781 -4.758 1 98.56 136 ALA B O 1
ATOM 3274 N N . LEU B 1 137 ? -4.773 -11.102 -5.676 1 98.25 137 LEU B N 1
ATOM 3275 C CA . LEU B 1 137 ? -5.965 -10.375 -6.105 1 98.25 137 LEU B CA 1
ATOM 3276 C C . LEU B 1 137 ? -5.969 -10.195 -7.621 1 98.25 137 LEU B C 1
ATOM 3278 O O . LEU B 1 137 ? -4.91 -10.109 -8.242 1 98.25 137 LEU B O 1
ATOM 3282 N N . PRO B 1 138 ? -7.168 -10.156 -8.18 1 98.69 138 PRO B N 1
ATOM 3283 C CA . PRO B 1 138 ? -7.254 -9.891 -9.625 1 98.69 138 PRO B CA 1
ATOM 3284 C C . PRO B 1 138 ? -6.59 -8.578 -10.023 1 98.69 138 PRO B C 1
ATOM 3286 O O . PRO B 1 138 ? -6.125 -8.438 -11.156 1 98.69 138 PRO B O 1
ATOM 3289 N N . CYS B 1 139 ? -6.578 -7.668 -9.117 1 98.12 139 CYS B N 1
ATOM 3290 C CA . CYS B 1 139 ? -5.996 -6.352 -9.352 1 98.12 139 CYS B CA 1
ATOM 3291 C C . CYS B 1 139 ? -5.414 -5.777 -8.07 1 98.12 139 CYS B C 1
ATOM 3293 O O . CYS B 1 139 ? -6.129 -5.16 -7.277 1 98.12 139 CYS B O 1
ATOM 3295 N N . LEU B 1 140 ? -4.102 -5.859 -7.984 1 96.69 140 LEU B N 1
ATOM 3296 C CA . LEU B 1 140 ? -3.426 -5.422 -6.766 1 96.69 140 LEU B CA 1
ATOM 3297 C C . LEU B 1 140 ? -3.619 -3.926 -6.547 1 96.69 140 LEU B C 1
ATOM 3299 O O . LEU B 1 140 ? -3.902 -3.492 -5.426 1 96.69 140 LEU B O 1
ATOM 3303 N N . ALA B 1 141 ? -3.518 -3.123 -7.605 1 92.94 141 ALA B N 1
ATOM 3304 C CA . ALA B 1 141 ? -3.617 -1.667 -7.527 1 92.94 141 ALA B CA 1
ATOM 3305 C C . ALA B 1 141 ? -4.992 -1.238 -7.02 1 92.94 141 ALA B C 1
ATOM 3307 O O . ALA B 1 141 ? -5.125 -0.196 -6.375 1 92.94 141 ALA B O 1
ATOM 3308 N N . ALA B 1 142 ? -5.977 -2.051 -7.188 1 92.25 142 ALA B N 1
ATOM 3309 C CA . ALA B 1 142 ? -7.348 -1.712 -6.816 1 92.25 142 ALA B CA 1
ATOM 3310 C C . ALA B 1 142 ? -7.547 -1.809 -5.309 1 92.25 142 ALA B C 1
ATOM 3312 O O . ALA B 1 142 ? -8.555 -1.337 -4.777 1 92.25 142 ALA B O 1
ATOM 3313 N N . LEU B 1 143 ? -6.602 -2.414 -4.598 1 87.75 143 LEU B N 1
ATOM 3314 C CA . LEU B 1 143 ? -6.668 -2.43 -3.139 1 87.75 143 LEU B CA 1
ATOM 3315 C C . LEU B 1 143 ? -6.605 -1.014 -2.578 1 87.75 143 LEU B C 1
ATOM 3317 O O . LEU B 1 143 ? -7.227 -0.72 -1.553 1 87.75 143 LEU B O 1
ATOM 3321 N N . ASN B 1 144 ? -5.824 -0.149 -3.266 1 85.06 144 ASN B N 1
ATOM 3322 C CA . ASN B 1 144 ? -5.699 1.237 -2.828 1 85.06 144 ASN B CA 1
ATOM 3323 C C . ASN B 1 144 ? -6.605 2.164 -3.631 1 85.06 144 ASN B C 1
ATOM 3325 O O . ASN B 1 144 ? -7.031 3.207 -3.133 1 85.06 144 ASN B O 1
ATOM 3329 N N . ASP B 1 145 ? -6.867 1.765 -4.863 1 86.5 145 ASP B N 1
ATOM 3330 C CA . ASP B 1 145 ? -7.691 2.555 -5.77 1 86.5 145 ASP B CA 1
ATOM 3331 C C . ASP B 1 145 ? -8.719 1.678 -6.484 1 86.5 145 ASP B C 1
ATOM 3333 O O . ASP B 1 145 ? -8.484 1.232 -7.609 1 86.5 145 ASP B O 1
ATOM 3337 N N . PRO B 1 146 ? -9.859 1.554 -5.852 1 87.12 146 PRO B N 1
ATOM 3338 C CA . PRO B 1 146 ? -10.883 0.679 -6.434 1 87.12 146 PRO B CA 1
ATOM 3339 C C . PRO B 1 146 ? -11.219 1.04 -7.879 1 87.12 146 PRO B C 1
ATOM 3341 O O . PRO B 1 146 ? -11.719 0.198 -8.625 1 87.12 146 PRO B O 1
ATOM 3344 N N . ALA B 1 147 ? -10.953 2.277 -8.328 1 84.75 147 ALA B N 1
ATOM 3345 C CA . ALA B 1 147 ? -11.273 2.725 -9.68 1 84.75 147 ALA B CA 1
ATOM 3346 C C . ALA B 1 147 ? -10.078 2.566 -10.609 1 84.75 147 ALA B C 1
ATOM 3348 O O . ALA B 1 147 ? -10.094 3.053 -11.742 1 84.75 147 ALA B O 1
ATOM 3349 N N . PHE B 1 148 ? -9.117 1.848 -10.188 1 91.31 148 PHE B N 1
ATOM 3350 C CA . PHE B 1 148 ? -7.902 1.674 -10.969 1 91.31 148 PHE B CA 1
ATOM 3351 C C . PHE B 1 148 ? -8.227 1.119 -12.352 1 91.31 148 PHE B C 1
ATOM 3353 O O . PHE B 1 148 ? -9.094 0.26 -12.492 1 91.31 148 PHE B O 1
ATOM 3360 N N . LYS B 1 149 ? -7.469 1.596 -13.383 1 88.44 149 LYS B N 1
ATOM 3361 C CA . LYS B 1 149 ? -7.473 1.066 -14.742 1 88.44 149 LYS B CA 1
ATOM 3362 C C . LYS B 1 149 ? -6.051 0.842 -15.25 1 88.44 149 LYS B C 1
ATOM 3364 O O . LYS B 1 149 ? -5.184 1.703 -15.086 1 88.44 149 LYS B O 1
ATOM 3369 N N . SER B 1 150 ? -5.848 -0.35 -15.836 1 94.31 150 SER B N 1
ATOM 3370 C CA . SER B 1 150 ? -4.543 -0.678 -16.406 1 94.31 150 SER B CA 1
ATOM 3371 C C . SER B 1 150 ? -4.141 0.324 -17.469 1 94.31 150 SER B C 1
ATOM 3373 O O . SER B 1 150 ? -4.977 0.766 -18.266 1 94.31 150 SER B O 1
ATOM 3375 N N . LYS B 1 151 ? -2.838 0.569 -17.469 1 90.75 151 LYS B N 1
ATOM 3376 C CA . LYS B 1 151 ? -2.27 1.424 -18.5 1 90.75 151 LYS B CA 1
ATOM 3377 C C . LYS B 1 151 ? -1.785 0.598 -19.688 1 90.75 151 LYS B C 1
ATOM 3379 O O . LYS B 1 151 ? -1.101 -0.412 -19.516 1 90.75 151 LYS B O 1
ATOM 3384 N N . ILE B 1 152 ? -2.088 0.942 -20.953 1 88 152 ILE B N 1
ATOM 3385 C CA . ILE B 1 152 ? -1.69 0.228 -22.156 1 88 152 ILE B CA 1
ATOM 3386 C C . ILE B 1 152 ? -0.183 0.364 -22.359 1 88 152 ILE B C 1
ATOM 3388 O O . ILE B 1 152 ? 0.5 -0.62 -22.656 1 88 152 ILE B O 1
ATOM 3392 N N . ASN B 1 153 ? 0.411 1.487 -22.281 1 87.31 153 ASN B N 1
ATOM 3393 C CA . ASN B 1 153 ? 1.845 1.731 -22.406 1 87.31 153 ASN B CA 1
ATOM 3394 C C . ASN B 1 153 ? 2.457 2.104 -21.047 1 87.31 153 ASN B C 1
ATOM 3396 O O . ASN B 1 153 ? 2.957 3.217 -20.875 1 87.31 153 ASN B O 1
ATOM 3400 N N . ASN B 1 154 ? 2.451 0.999 -20.266 1 91 154 ASN B N 1
ATOM 3401 C CA . ASN B 1 154 ? 2.973 1.224 -18.922 1 91 154 ASN B CA 1
ATOM 3402 C C . ASN B 1 154 ? 4.496 1.33 -18.922 1 91 154 ASN B C 1
ATOM 3404 O O . ASN B 1 154 ? 5.191 0.34 -19.156 1 91 154 ASN B O 1
ATOM 3408 N N . ASP B 1 155 ? 5.07 2.504 -18.781 1 92.12 155 ASP B N 1
ATOM 3409 C CA . ASP B 1 155 ? 6.512 2.723 -18.734 1 92.12 155 ASP B CA 1
ATOM 3410 C C . ASP B 1 155 ? 7.074 2.363 -17.359 1 92.12 155 ASP B C 1
ATOM 3412 O O . ASP B 1 155 ? 6.805 3.051 -16.375 1 92.12 155 ASP B O 1
ATOM 3416 N N . CYS B 1 156 ? 7.93 1.338 -17.281 1 94.81 156 CYS B N 1
ATOM 3417 C CA . CYS B 1 156 ? 8.461 0.848 -16.016 1 94.81 156 CYS B CA 1
ATOM 3418 C C . CYS B 1 156 ? 9.875 1.362 -15.781 1 94.81 156 CYS B C 1
ATOM 3420 O O . CYS B 1 156 ? 10.555 0.917 -14.852 1 94.81 156 CYS B O 1
ATOM 3422 N N . SER B 1 157 ? 10.344 2.281 -16.609 1 93.5 157 SER B N 1
ATOM 3423 C CA . SER B 1 157 ? 11.727 2.738 -16.531 1 93.5 157 SER B CA 1
ATOM 3424 C C . SER B 1 157 ? 12.039 3.359 -15.18 1 93.5 157 SER B C 1
ATOM 3426 O O . SER B 1 157 ? 13.102 3.119 -14.617 1 93.5 157 SER B O 1
ATOM 3428 N N . SER B 1 158 ? 11.125 4.176 -14.672 1 87.88 158 SER B N 1
ATOM 3429 C CA . SER B 1 158 ? 11.359 4.836 -13.391 1 87.88 158 SER B CA 1
ATOM 3430 C C . SER B 1 158 ? 11.516 3.822 -12.266 1 87.88 158 SER B C 1
ATOM 3432 O O . SER B 1 158 ? 12.414 3.945 -11.43 1 87.88 158 SER B O 1
ATOM 3434 N N . THR B 1 159 ? 10.633 2.842 -12.242 1 92.69 159 THR B N 1
ATOM 3435 C CA . THR B 1 159 ? 10.711 1.805 -11.219 1 92.69 159 THR B CA 1
ATOM 3436 C C . THR B 1 159 ? 12 1.002 -11.359 1 92.69 159 THR B C 1
ATOM 3438 O O . THR B 1 159 ? 12.664 0.707 -10.367 1 92.69 159 THR B O 1
ATOM 3441 N N . VAL B 1 160 ? 12.328 0.61 -12.594 1 95.38 160 VAL B N 1
ATOM 3442 C CA . VAL B 1 160 ? 13.547 -0.152 -12.859 1 95.38 160 VAL B CA 1
ATOM 3443 C C . VAL B 1 160 ? 14.766 0.654 -12.414 1 95.38 160 VAL B C 1
ATOM 3445 O O . VAL B 1 160 ? 15.672 0.119 -11.766 1 95.38 160 VAL B O 1
ATOM 3448 N N . ASN B 1 161 ? 14.789 1.94 -12.734 1 91.62 161 ASN B N 1
ATOM 3449 C CA . ASN B 1 161 ? 15.898 2.805 -12.359 1 91.62 161 ASN B CA 1
ATOM 3450 C C . ASN B 1 161 ? 16.031 2.92 -10.844 1 91.62 161 ASN B C 1
ATOM 3452 O O . ASN B 1 161 ? 17.141 2.947 -10.312 1 91.62 161 ASN B O 1
ATOM 3456 N N . GLN B 1 162 ? 14.945 3.004 -10.18 1 87.69 162 GLN B N 1
ATOM 3457 C CA . GLN B 1 162 ? 14.961 3.072 -8.727 1 87.69 162 GLN B CA 1
ATOM 3458 C C . GLN B 1 162 ? 15.586 1.816 -8.125 1 87.69 162 GLN B C 1
ATOM 3460 O O . GLN B 1 162 ? 16.406 1.903 -7.211 1 87.69 162 GLN B O 1
ATOM 3465 N N . MET B 1 163 ? 15.188 0.7 -8.633 1 93.75 163 MET B N 1
ATOM 3466 C CA . MET B 1 163 ? 15.695 -0.557 -8.086 1 93.75 163 MET B CA 1
ATOM 3467 C C . MET B 1 163 ? 17.156 -0.754 -8.445 1 93.75 163 MET B C 1
ATOM 3469 O O . MET B 1 163 ? 17.953 -1.198 -7.613 1 93.75 163 MET B O 1
ATOM 3473 N N . THR B 1 164 ? 17.516 -0.463 -9.688 1 95.31 164 THR B N 1
ATOM 3474 C CA . THR B 1 164 ? 18.875 -0.674 -10.133 1 95.31 164 THR B CA 1
ATOM 3475 C C . THR B 1 164 ? 19.812 0.371 -9.531 1 95.31 164 THR B C 1
ATOM 3477 O O . THR B 1 164 ? 21.031 0.186 -9.508 1 95.31 164 THR B O 1
ATOM 3480 N N . GLY B 1 165 ? 19.266 1.443 -9.07 1 90.75 165 GLY B N 1
ATOM 3481 C CA . GLY B 1 165 ? 20.062 2.502 -8.469 1 90.75 165 GLY B CA 1
ATOM 3482 C C . GLY B 1 165 ? 20.453 2.213 -7.031 1 90.75 165 GLY B C 1
ATOM 3483 O O . GLY B 1 165 ? 21.344 2.865 -6.484 1 90.75 165 GLY B O 1
ATOM 3484 N N . LEU B 1 166 ? 19.859 1.267 -6.402 1 90.94 166 LEU B N 1
ATOM 3485 C CA . LEU B 1 166 ? 20.188 0.907 -5.027 1 90.94 166 LEU B CA 1
ATOM 3486 C C . LEU B 1 166 ? 21.5 0.13 -4.965 1 90.94 166 LEU B C 1
ATOM 3488 O O . LEU B 1 166 ? 21.766 -0.706 -5.828 1 90.94 166 LEU B O 1
ATOM 3492 N N . THR B 1 167 ? 22.266 0.399 -3.9 1 93.19 167 THR B N 1
ATOM 3493 C CA . THR B 1 167 ? 23.391 -0.47 -3.617 1 93.19 167 THR B CA 1
ATOM 3494 C C . THR B 1 167 ? 22.922 -1.821 -3.088 1 93.19 167 THR B C 1
ATOM 3496 O O . THR B 1 167 ? 21.766 -1.969 -2.689 1 93.19 167 THR B O 1
ATOM 3499 N N . ASN B 1 168 ? 23.812 -2.824 -3.135 1 95.38 168 ASN B N 1
ATOM 3500 C CA . ASN B 1 168 ? 23.469 -4.137 -2.598 1 95.38 168 ASN B CA 1
ATOM 3501 C C . ASN B 1 168 ? 23.047 -4.047 -1.131 1 95.38 168 ASN B C 1
ATOM 3503 O O . ASN B 1 168 ? 22.094 -4.707 -0.712 1 95.38 168 ASN B O 1
ATOM 3507 N N . ASP B 1 169 ? 23.734 -3.199 -0.412 1 93.44 169 ASP B N 1
ATOM 3508 C CA . ASP B 1 169 ? 23.422 -3.049 1.006 1 93.44 169 ASP B CA 1
ATOM 3509 C C . ASP B 1 169 ? 22.047 -2.395 1.2 1 93.44 169 ASP B C 1
ATOM 3511 O O . ASP B 1 169 ? 21.266 -2.814 2.061 1 93.44 169 ASP B O 1
ATOM 3515 N N . GLN B 1 170 ? 21.766 -1.384 0.408 1 87.56 170 GLN B N 1
ATOM 3516 C CA . GLN B 1 170 ? 20.469 -0.704 0.481 1 87.56 170 GLN B CA 1
ATOM 3517 C C . GLN B 1 170 ? 19.328 -1.652 0.13 1 87.56 170 GLN B C 1
ATOM 3519 O O . GLN B 1 170 ? 18.297 -1.654 0.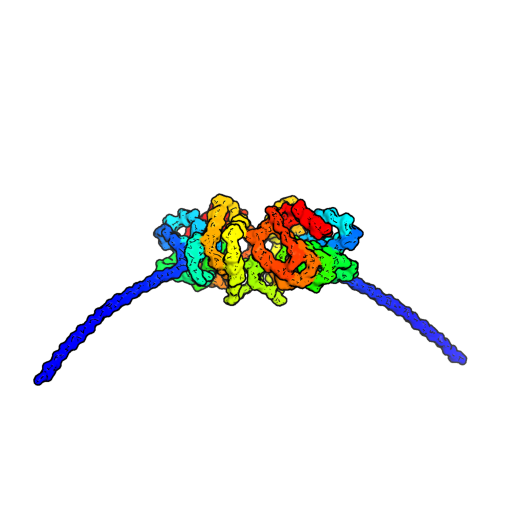795 1 87.56 170 GLN B O 1
ATOM 3524 N N . PHE B 1 171 ? 19.578 -2.408 -0.856 1 93.94 171 PHE B N 1
ATOM 3525 C CA . PHE B 1 171 ? 18.547 -3.357 -1.287 1 93.94 171 PHE B CA 1
ATOM 3526 C C . PHE B 1 171 ? 18.344 -4.445 -0.24 1 93.94 171 PHE B C 1
ATOM 3528 O O . PHE B 1 171 ? 17.203 -4.797 0.082 1 93.94 171 PHE B O 1
ATOM 3535 N N . TYR B 1 172 ? 19.422 -4.949 0.272 1 95.12 172 TYR B N 1
ATOM 3536 C CA . TYR B 1 172 ? 19.328 -5.945 1.337 1 95.12 172 TYR B CA 1
ATOM 3537 C C . TYR B 1 172 ? 18.562 -5.402 2.529 1 95.12 172 TYR B C 1
ATOM 3539 O O . TYR B 1 172 ? 17.656 -6.074 3.049 1 95.12 172 TYR B O 1
ATOM 3547 N N . ASP B 1 173 ? 18.859 -4.242 2.926 1 89 173 ASP B N 1
ATOM 3548 C CA . ASP B 1 173 ? 18.203 -3.619 4.07 1 89 173 ASP B CA 1
ATOM 3549 C C . ASP B 1 173 ? 16.703 -3.42 3.797 1 89 173 ASP B C 1
ATOM 3551 O O . ASP B 1 173 ? 15.875 -3.652 4.676 1 89 173 ASP B O 1
ATOM 3555 N N . MET B 1 174 ? 16.422 -2.955 2.617 1 87.81 174 MET B N 1
ATOM 3556 C CA . MET B 1 174 ? 15.023 -2.777 2.211 1 87.81 174 MET B CA 1
ATOM 3557 C C . MET B 1 174 ? 14.258 -4.094 2.311 1 87.81 174 MET B C 1
ATOM 3559 O O . MET B 1 174 ? 13.164 -4.137 2.879 1 87.81 174 MET B O 1
ATOM 3563 N N . GLN B 1 175 ? 14.797 -5.156 1.764 1 94.44 175 GLN B N 1
ATOM 3564 C CA . GLN B 1 175 ? 14.125 -6.449 1.775 1 94.44 175 GLN B CA 1
ATOM 3565 C C . GLN B 1 175 ? 14 -6.996 3.195 1 94.44 175 GLN B C 1
ATOM 3567 O O . GLN B 1 175 ? 12.969 -7.555 3.566 1 94.44 175 GLN B O 1
ATOM 3572 N N . LYS B 1 176 ? 15.039 -6.836 3.975 1 92.56 176 LYS B N 1
ATOM 3573 C CA . LYS B 1 176 ? 15.039 -7.301 5.359 1 92.56 176 LYS B CA 1
ATOM 3574 C C . LYS B 1 176 ? 13.969 -6.594 6.18 1 92.56 176 LYS B C 1
ATOM 3576 O O . LYS B 1 176 ? 13.344 -7.199 7.051 1 92.56 176 LYS B O 1
ATOM 3581 N N . LYS B 1 177 ? 13.742 -5.402 5.926 1 84.31 177 LYS B N 1
ATOM 3582 C CA . LYS B 1 177 ? 12.773 -4.617 6.684 1 84.31 177 LYS B CA 1
ATOM 3583 C C . LYS B 1 177 ? 11.352 -4.84 6.164 1 84.31 177 LYS B C 1
ATOM 3585 O O . LYS B 1 177 ? 10.383 -4.738 6.918 1 84.31 177 LYS B O 1
ATOM 3590 N N . THR B 1 178 ? 11.211 -5.105 4.902 1 89 178 THR B N 1
ATOM 3591 C CA . THR B 1 178 ? 9.906 -5.301 4.273 1 89 178 THR B CA 1
ATOM 3592 C C . THR B 1 178 ? 9.359 -6.688 4.586 1 89 178 THR B C 1
ATOM 3594 O O . THR B 1 178 ? 8.156 -6.848 4.812 1 89 178 THR B O 1
ATOM 3597 N N . MET B 1 179 ? 10.156 -7.637 4.727 1 94.38 179 MET B N 1
ATOM 3598 C CA . MET B 1 179 ? 9.727 -9.039 4.727 1 94.38 179 MET B CA 1
ATOM 3599 C C . MET B 1 179 ? 8.906 -9.352 5.973 1 94.38 179 MET B C 1
ATOM 3601 O O . MET B 1 179 ? 7.934 -10.109 5.906 1 94.38 179 MET B O 1
ATOM 3605 N N . PRO B 1 180 ? 9.227 -8.758 7.117 1 89.94 180 PRO B N 1
ATOM 3606 C CA . PRO B 1 180 ? 8.414 -9.047 8.305 1 89.94 180 PRO B CA 1
ATOM 3607 C C . PRO B 1 180 ? 6.961 -8.602 8.148 1 89.94 180 PRO B C 1
ATOM 3609 O O . PRO B 1 180 ? 6.09 -9.047 8.898 1 89.94 180 PRO B O 1
ATOM 3612 N N . ARG B 1 181 ? 6.676 -7.762 7.188 1 86.25 181 ARG B N 1
ATOM 3613 C CA . ARG B 1 181 ? 5.305 -7.328 6.93 1 86.25 181 ARG B CA 1
ATOM 3614 C C . ARG B 1 181 ? 4.551 -8.359 6.098 1 86.25 181 ARG B C 1
ATOM 3616 O O . ARG B 1 181 ? 3.322 -8.305 6 1 86.25 181 ARG B O 1
ATOM 3623 N N . LEU B 1 182 ? 5.254 -9.312 5.516 1 95.06 182 LEU B N 1
ATOM 3624 C CA . LEU B 1 182 ? 4.652 -10.289 4.617 1 95.06 182 LEU B CA 1
ATOM 3625 C C . LEU B 1 182 ? 4.707 -11.688 5.219 1 95.06 182 LEU B C 1
ATOM 3627 O O . LEU B 1 182 ? 3.947 -12.57 4.816 1 95.06 182 LEU B O 1
ATOM 3631 N N . LEU B 1 183 ? 5.613 -11.867 6.117 1 97.12 183 LEU B N 1
ATOM 3632 C CA . LEU B 1 183 ? 5.918 -13.18 6.672 1 97.12 183 LEU B CA 1
ATOM 3633 C C . LEU B 1 183 ? 6.09 -13.109 8.188 1 97.12 183 LEU B C 1
ATOM 3635 O O . LEU B 1 183 ? 6.98 -12.414 8.68 1 97.12 183 LEU B O 1
ATOM 3639 N N . ALA B 1 184 ? 5.289 -13.883 8.891 1 94.75 184 ALA B N 1
ATOM 3640 C CA . ALA B 1 184 ? 5.348 -13.891 10.352 1 94.75 184 ALA B CA 1
ATOM 3641 C C . ALA B 1 184 ? 6.348 -14.93 10.852 1 94.75 184 ALA B C 1
ATOM 3643 O O . ALA B 1 184 ? 6.977 -14.734 11.898 1 94.75 184 ALA B O 1
ATOM 3644 N N . ASN B 1 185 ? 6.516 -16.031 10.172 1 96.75 185 ASN B N 1
ATOM 3645 C CA . ASN B 1 185 ? 7.406 -17.109 10.562 1 96.75 185 ASN B CA 1
ATOM 3646 C C . ASN B 1 185 ? 8.875 -16.688 10.492 1 96.75 185 ASN B C 1
ATOM 3648 O O . ASN B 1 185 ? 9.477 -16.703 9.422 1 96.75 185 ASN B O 1
ATOM 3652 N N . THR B 1 186 ? 9.484 -16.484 11.578 1 96.44 186 THR B N 1
ATOM 3653 C CA . THR B 1 186 ? 10.828 -15.938 11.641 1 96.44 186 THR B CA 1
ATOM 3654 C C . THR B 1 186 ? 11.859 -16.953 11.18 1 96.44 186 THR B C 1
ATOM 3656 O O . THR B 1 186 ? 12.945 -16.594 10.711 1 96.44 186 THR B O 1
ATOM 3659 N N . SER B 1 187 ? 11.539 -18.219 11.289 1 97.94 187 SER B N 1
ATOM 3660 C CA . SER B 1 187 ? 12.484 -19.266 10.906 1 97.94 187 SER B CA 1
ATOM 3661 C C . SER B 1 187 ? 12.695 -19.297 9.398 1 97.94 187 SER B C 1
ATOM 3663 O O . SER B 1 187 ? 13.688 -19.859 8.906 1 97.94 187 SER B O 1
ATOM 3665 N N . LYS B 1 188 ? 11.75 -18.688 8.664 1 98.31 188 LYS B N 1
ATOM 3666 C CA . LYS B 1 188 ? 11.836 -18.688 7.211 1 98.31 188 LYS B CA 1
ATOM 3667 C C . LYS B 1 188 ? 12.32 -17.328 6.699 1 98.31 188 LYS B C 1
ATOM 3669 O O . LYS B 1 188 ? 12.57 -17.172 5.504 1 98.31 188 LYS B O 1
ATOM 3674 N N . MET B 1 189 ? 12.562 -16.391 7.613 1 97.81 189 MET B N 1
ATOM 3675 C CA . MET B 1 189 ? 12.766 -14.984 7.27 1 97.81 189 MET B CA 1
ATOM 3676 C C . MET B 1 189 ? 14.031 -14.805 6.43 1 97.81 189 MET B C 1
ATOM 3678 O O . MET B 1 189 ? 13.977 -14.227 5.344 1 97.81 189 MET B O 1
ATOM 3682 N N . ASP B 1 190 ? 15.148 -15.391 6.859 1 98.06 190 ASP B N 1
ATOM 3683 C CA . ASP B 1 190 ? 16.406 -15.219 6.156 1 98.06 190 ASP B CA 1
ATOM 3684 C C . ASP B 1 190 ? 16.344 -15.836 4.758 1 98.06 190 ASP B C 1
ATOM 3686 O O . ASP B 1 190 ? 16.891 -15.281 3.805 1 98.06 190 ASP B O 1
ATOM 3690 N N . MET B 1 191 ? 15.688 -16.953 4.676 1 98.5 191 MET B N 1
ATOM 3691 C CA . MET B 1 191 ? 15.57 -17.641 3.398 1 98.5 191 MET B CA 1
ATOM 3692 C C . MET B 1 191 ? 14.789 -16.812 2.387 1 98.5 191 MET B C 1
ATOM 3694 O O . MET B 1 191 ? 15.227 -16.641 1.247 1 98.5 191 MET B O 1
ATOM 3698 N N . VAL B 1 192 ? 13.703 -16.312 2.822 1 98.62 192 VAL B N 1
ATOM 3699 C CA . VAL B 1 192 ? 12.836 -15.57 1.914 1 98.62 192 VAL B CA 1
ATOM 3700 C C . VAL B 1 192 ? 13.508 -14.25 1.535 1 98.62 192 VAL B C 1
ATOM 3702 O O . VAL B 1 192 ? 13.43 -13.82 0.381 1 98.62 192 VAL B O 1
ATOM 3705 N N . VAL B 1 193 ? 14.164 -13.578 2.506 1 98.31 193 VAL B N 1
ATOM 3706 C CA . VAL B 1 193 ? 14.914 -12.367 2.213 1 98.31 193 VAL B CA 1
ATOM 3707 C C . VAL B 1 193 ? 16 -12.672 1.178 1 98.31 193 VAL B C 1
ATOM 3709 O O . VAL B 1 193 ? 16.203 -11.891 0.242 1 98.31 193 VAL B O 1
ATOM 3712 N N . ASP B 1 194 ? 16.625 -13.82 1.327 1 98.62 194 ASP B N 1
ATOM 3713 C CA . ASP B 1 194 ? 17.703 -14.211 0.431 1 98.62 194 ASP B CA 1
ATOM 3714 C C . ASP B 1 194 ? 17.203 -14.375 -1.001 1 98.62 194 ASP B C 1
ATOM 3716 O O . ASP B 1 194 ? 17.891 -14.008 -1.954 1 98.62 194 ASP B O 1
ATOM 3720 N N . TRP B 1 195 ? 16.016 -14.992 -1.208 1 98.81 195 TRP B N 1
ATOM 3721 C CA . TRP B 1 195 ? 15.438 -15.109 -2.543 1 98.81 195 TRP B CA 1
ATOM 3722 C C . TRP B 1 195 ? 15.32 -13.742 -3.209 1 98.81 195 TRP B C 1
ATOM 3724 O O . TRP B 1 195 ? 15.719 -13.578 -4.367 1 98.81 195 TRP B O 1
ATOM 3734 N N . SER B 1 196 ? 14.805 -12.781 -2.453 1 98.25 196 SER B N 1
ATOM 3735 C CA . SER B 1 196 ? 14.602 -11.438 -2.982 1 98.25 196 SER B CA 1
ATOM 3736 C C . SER B 1 196 ? 15.93 -10.766 -3.318 1 98.25 196 SER B C 1
ATOM 3738 O O . SER B 1 196 ? 16.078 -10.172 -4.387 1 98.25 196 SER B O 1
ATOM 3740 N N . VAL B 1 197 ? 16.875 -10.906 -2.43 1 98.19 197 VAL B N 1
ATOM 3741 C CA . VAL B 1 197 ? 18.156 -10.219 -2.578 1 98.19 197 VAL B CA 1
ATOM 3742 C C . VAL B 1 197 ? 18.922 -10.789 -3.773 1 98.19 197 VAL B C 1
ATOM 3744 O O . VAL B 1 197 ? 19.641 -10.07 -4.465 1 98.19 197 VAL B O 1
ATOM 3747 N N . LYS B 1 198 ? 18.672 -12.055 -4.078 1 98.62 198 LYS B N 1
ATOM 3748 C CA . LYS B 1 198 ? 19.375 -12.727 -5.172 1 98.62 198 LYS B CA 1
ATOM 3749 C C . LYS B 1 198 ? 18.656 -12.492 -6.5 1 98.62 198 LYS B C 1
ATOM 3751 O O . LYS B 1 198 ? 19.125 -12.922 -7.555 1 98.62 198 LYS B O 1
ATOM 3756 N N . SER B 1 199 ? 17.578 -11.82 -6.477 1 98.75 199 SER B N 1
ATOM 3757 C CA . SER B 1 199 ? 16.844 -11.531 -7.703 1 98.75 199 SER B CA 1
ATOM 3758 C C . SER B 1 199 ? 17.5 -10.391 -8.484 1 98.75 199 SER B C 1
ATOM 3760 O O . SER B 1 199 ? 18.016 -9.445 -7.891 1 98.75 199 SER B O 1
ATOM 3762 N N . ASP B 1 200 ? 17.422 -10.539 -9.789 1 98.69 200 ASP B N 1
ATOM 3763 C CA . ASP B 1 200 ? 17.953 -9.508 -10.68 1 98.69 200 ASP B CA 1
ATOM 3764 C C . ASP B 1 200 ? 17.172 -8.203 -10.539 1 98.69 200 ASP B C 1
ATOM 3766 O O . ASP B 1 200 ? 15.945 -8.188 -10.688 1 98.69 200 ASP B O 1
ATOM 3770 N N . ARG B 1 201 ? 17.891 -7.098 -10.336 1 97.5 201 ARG B N 1
ATOM 3771 C CA . ARG B 1 201 ? 17.281 -5.82 -10 1 97.5 201 ARG B CA 1
ATOM 3772 C C . ARG B 1 201 ? 16.406 -5.312 -11.141 1 97.5 201 ARG B C 1
ATOM 3774 O O . ARG B 1 201 ? 15.367 -4.684 -10.914 1 97.5 201 ARG B O 1
ATOM 3781 N N . THR B 1 202 ? 16.859 -5.488 -12.352 1 98.12 202 THR B N 1
ATOM 3782 C CA . THR B 1 202 ? 16.078 -5.059 -13.508 1 98.12 202 THR B CA 1
ATOM 3783 C C . THR B 1 202 ? 14.773 -5.848 -13.609 1 98.12 202 THR B C 1
ATOM 3785 O O . THR B 1 202 ? 13.703 -5.266 -13.773 1 98.12 202 THR B O 1
ATOM 3788 N N . THR B 1 203 ? 14.859 -7.188 -13.469 1 98.75 203 THR B N 1
ATOM 3789 C CA . THR B 1 203 ? 13.672 -8.023 -13.484 1 98.75 203 THR B CA 1
ATOM 3790 C C . THR B 1 203 ? 12.742 -7.676 -12.328 1 98.75 203 THR B C 1
ATOM 3792 O O . THR B 1 203 ? 11.523 -7.598 -12.5 1 98.75 203 THR B O 1
ATOM 3795 N N . PHE B 1 204 ? 13.422 -7.438 -11.203 1 98.31 204 PHE B N 1
ATOM 3796 C CA . PHE B 1 204 ? 12.672 -7.082 -10 1 98.31 204 PHE B CA 1
ATOM 3797 C C . PHE B 1 204 ? 11.812 -5.848 -10.242 1 98.31 204 PHE B C 1
ATOM 3799 O O . PHE B 1 204 ? 10.602 -5.883 -10.039 1 98.31 204 PHE B O 1
ATOM 3806 N N . GLY B 1 205 ? 12.422 -4.746 -10.68 1 96.62 205 GLY B N 1
ATOM 3807 C CA . GLY B 1 205 ? 11.688 -3.52 -10.938 1 96.62 205 GLY B CA 1
ATOM 3808 C C . GLY B 1 205 ? 10.656 -3.662 -12.039 1 96.62 205 GLY B C 1
ATOM 3809 O O . GLY B 1 205 ? 9.531 -3.188 -11.906 1 96.62 205 GLY B O 1
ATOM 3810 N N . GLN B 1 206 ? 11.023 -4.371 -13.102 1 97.5 206 GLN B N 1
ATOM 3811 C CA . GLN B 1 206 ? 10.156 -4.547 -14.266 1 97.5 206 GLN B CA 1
ATOM 3812 C C . GLN B 1 206 ? 8.906 -5.336 -13.898 1 97.5 206 GLN B C 1
ATOM 3814 O O . GLN B 1 206 ? 7.789 -4.945 -14.25 1 97.5 206 GLN B O 1
ATOM 3819 N N . MET B 1 207 ? 9.102 -6.359 -13.195 1 98.44 207 MET B N 1
ATOM 3820 C CA . MET B 1 207 ? 7.984 -7.246 -12.898 1 98.44 207 MET B CA 1
ATOM 3821 C C . MET B 1 207 ? 7.094 -6.656 -11.812 1 98.44 207 MET B C 1
ATOM 3823 O O . MET B 1 207 ? 5.875 -6.848 -11.828 1 98.44 207 MET B O 1
ATOM 3827 N N . TYR B 1 208 ? 7.727 -5.953 -10.828 1 96.94 208 TYR B N 1
ATOM 3828 C CA . TYR B 1 208 ? 6.906 -5.242 -9.859 1 96.94 208 TYR B CA 1
ATOM 3829 C C . TYR B 1 208 ? 5.965 -4.262 -10.547 1 96.94 208 TYR B C 1
ATOM 3831 O O . TYR B 1 208 ? 4.754 -4.293 -10.32 1 96.94 208 TYR B O 1
ATOM 3839 N N . CYS B 1 209 ? 6.539 -3.467 -11.398 1 96.06 209 CYS B N 1
ATOM 3840 C CA . CYS B 1 209 ? 5.801 -2.439 -12.133 1 96.06 209 CYS B CA 1
ATOM 3841 C C . CYS B 1 209 ? 4.754 -3.062 -13.047 1 96.06 209 CYS B C 1
ATOM 3843 O O . CYS B 1 209 ? 3.609 -2.611 -13.086 1 96.06 209 CYS B O 1
ATOM 3845 N N . ASP B 1 210 ? 5.078 -4.039 -13.703 1 97.19 210 ASP B N 1
ATOM 3846 C CA . ASP B 1 210 ? 4.195 -4.703 -14.656 1 97.19 210 ASP B CA 1
ATOM 3847 C C . ASP B 1 210 ? 3.023 -5.375 -13.945 1 97.19 210 ASP B C 1
ATOM 3849 O O . ASP B 1 210 ? 1.871 -5.227 -14.359 1 97.19 210 ASP B O 1
ATOM 3853 N N . PHE B 1 211 ? 3.365 -6.098 -12.914 1 97.94 211 PHE B N 1
ATOM 3854 C CA . PHE B 1 211 ? 2.32 -6.805 -12.188 1 97.94 211 PHE B CA 1
ATOM 3855 C C . PHE B 1 211 ? 1.364 -5.82 -11.523 1 97.94 211 PHE B C 1
ATOM 3857 O O . PHE B 1 211 ? 0.153 -6.051 -11.492 1 97.94 211 PHE B O 1
ATOM 3864 N N . PHE B 1 212 ? 1.866 -4.734 -10.984 1 96.69 212 PHE B N 1
ATOM 3865 C CA . PHE B 1 212 ? 1.025 -3.725 -10.359 1 96.69 212 PHE B CA 1
ATOM 3866 C C . PHE B 1 212 ? 0.027 -3.154 -11.359 1 96.69 212 PHE B C 1
ATOM 3868 O O . PHE B 1 212 ? -1.052 -2.695 -10.969 1 96.69 212 PHE B O 1
ATOM 3875 N N . ASN B 1 213 ? 0.309 -3.252 -12.664 1 96.62 213 ASN B N 1
ATOM 3876 C CA . ASN B 1 213 ? -0.523 -2.705 -13.727 1 96.62 213 ASN B CA 1
ATOM 3877 C C . ASN B 1 213 ? -1.528 -3.732 -14.242 1 96.62 213 ASN B C 1
ATOM 3879 O O . ASN B 1 213 ? -2.34 -3.432 -15.117 1 96.62 213 ASN B O 1
ATOM 3883 N N . VAL B 1 214 ? -1.546 -4.91 -13.688 1 97.94 214 VAL B N 1
ATOM 3884 C CA . VAL B 1 214 ? -2.416 -5.984 -14.156 1 97.94 214 VAL B CA 1
ATOM 3885 C C . VAL B 1 214 ? -3.812 -5.812 -13.562 1 97.94 214 VAL B C 1
ATOM 3887 O O . VAL B 1 214 ? -3.961 -5.512 -12.375 1 97.94 214 VAL B O 1
ATOM 3890 N N . ASP B 1 215 ? -4.844 -5.953 -14.406 1 98.12 215 ASP B N 1
ATOM 3891 C CA . ASP B 1 215 ? -6.246 -5.941 -14.016 1 98.12 215 ASP B CA 1
ATOM 3892 C C . ASP B 1 215 ? -7 -7.121 -14.617 1 98.12 215 ASP B C 1
ATOM 3894 O O . ASP B 1 215 ? -7.305 -7.121 -15.812 1 98.12 215 ASP B O 1
ATOM 3898 N N . LEU B 1 216 ? -7.324 -8.102 -13.773 1 98.75 216 LEU B N 1
ATOM 3899 C CA . LEU B 1 216 ? -7.969 -9.328 -14.234 1 98.75 216 LEU B CA 1
ATOM 3900 C C . LEU B 1 216 ? -9.438 -9.359 -13.836 1 98.75 216 LEU B C 1
ATOM 3902 O O . LEU B 1 216 ? -10.141 -10.336 -14.094 1 98.75 216 LEU B O 1
ATOM 3906 N N . ARG B 1 217 ? -10.031 -8.336 -13.242 1 98.25 217 ARG B N 1
ATOM 3907 C CA . ARG B 1 217 ? -11.344 -8.328 -12.609 1 98.25 217 ARG B CA 1
ATOM 3908 C C . ARG B 1 217 ? -12.43 -8.742 -13.594 1 98.25 217 ARG B C 1
ATOM 3910 O O . ARG B 1 217 ? -13.328 -9.516 -13.25 1 98.25 217 ARG B O 1
ATOM 3917 N N . ASP B 1 218 ? -12.312 -8.297 -14.852 1 98.12 218 ASP B N 1
ATOM 3918 C CA . ASP B 1 218 ? -13.289 -8.68 -15.867 1 98.12 218 ASP B CA 1
ATOM 3919 C C . ASP B 1 218 ? -12.93 -10.023 -16.484 1 98.12 218 ASP B C 1
ATOM 3921 O O . ASP B 1 218 ? -13.805 -10.859 -16.734 1 98.12 218 ASP B O 1
ATOM 3925 N N . LYS B 1 219 ? -11.68 -10.234 -16.703 1 98.12 219 LYS B N 1
ATOM 3926 C CA . LYS B 1 219 ? -11.18 -11.375 -17.453 1 98.12 219 LYS B CA 1
ATOM 3927 C C . LYS B 1 219 ? -11.484 -12.688 -16.734 1 98.12 219 LYS B C 1
ATOM 3929 O O . LYS B 1 219 ? -11.711 -13.719 -17.359 1 98.12 219 LYS B O 1
ATOM 3934 N N . ILE B 1 220 ? -11.539 -12.695 -15.438 1 98.75 220 ILE B N 1
ATOM 3935 C CA . ILE B 1 220 ? -11.68 -13.922 -14.656 1 98.75 220 ILE B CA 1
ATOM 3936 C C . ILE B 1 220 ? -13.094 -14.484 -14.836 1 98.75 220 ILE B C 1
ATOM 3938 O O . ILE B 1 220 ? -13.367 -15.609 -14.414 1 98.75 220 ILE B O 1
ATOM 3942 N N . SER B 1 221 ? -13.977 -13.789 -15.555 1 98.62 221 SER B N 1
ATOM 3943 C CA . SER B 1 221 ? -15.305 -14.297 -15.883 1 98.62 221 SER B CA 1
ATOM 3944 C C . SER B 1 221 ? -15.227 -15.5 -16.812 1 98.62 221 SER B C 1
ATOM 3946 O O . SER B 1 221 ? -16.172 -16.281 -16.906 1 98.62 221 SER B O 1
ATOM 3948 N N . GLN B 1 222 ? -14.086 -15.68 -17.484 1 98.62 222 GLN B N 1
ATOM 3949 C CA . GLN B 1 222 ? -13.922 -16.734 -18.469 1 98.62 222 GLN B CA 1
ATOM 3950 C C . GLN B 1 222 ? -13.492 -18.047 -17.828 1 98.62 222 GLN B C 1
ATOM 3952 O O . GLN B 1 222 ? -13.516 -19.094 -18.469 1 98.62 222 GLN B O 1
ATOM 3957 N N . ILE B 1 223 ? -13.109 -18 -16.578 1 98.81 223 ILE B N 1
ATOM 3958 C CA . ILE B 1 223 ? -12.609 -19.188 -15.891 1 98.81 223 ILE B CA 1
ATOM 3959 C C . ILE B 1 223 ? -13.758 -20.172 -15.688 1 98.81 223 ILE B C 1
ATOM 3961 O O . ILE B 1 223 ? -14.812 -19.812 -15.156 1 98.81 223 ILE B O 1
ATOM 3965 N N . LYS B 1 224 ? -13.508 -21.438 -16.078 1 98.12 224 LYS B N 1
ATOM 3966 C CA . LYS B 1 224 ? -14.539 -22.453 -15.992 1 98.12 224 LYS B CA 1
ATOM 3967 C C . LYS B 1 224 ? -14.211 -23.484 -14.906 1 98.12 224 LYS B C 1
ATOM 3969 O O . LYS B 1 224 ? -15.109 -24.141 -14.383 1 98.12 224 LYS B O 1
ATOM 3974 N N . CYS B 1 225 ? -12.977 -23.641 -14.656 1 98.44 225 CYS B N 1
ATOM 3975 C CA . CYS B 1 225 ? -12.555 -24.672 -13.719 1 98.44 225 CYS B CA 1
ATOM 3976 C C . CYS B 1 225 ? -12.797 -24.234 -12.281 1 98.44 225 CYS B C 1
ATOM 3978 O O . CYS B 1 225 ? -12.93 -23.047 -12.008 1 98.44 225 CYS B O 1
ATOM 3980 N N . PRO B 1 226 ? -12.906 -25.234 -11.297 1 98.69 226 PRO B N 1
ATOM 3981 C CA . PRO B 1 226 ? -12.984 -24.875 -9.875 1 98.69 226 PRO B CA 1
ATOM 3982 C C . PRO B 1 226 ? -11.781 -24.062 -9.406 1 98.69 226 PRO B C 1
ATOM 3984 O O . PRO B 1 226 ? -10.648 -24.328 -9.828 1 98.69 226 PRO B O 1
ATOM 3987 N N . ALA B 1 227 ? -12.062 -23.078 -8.617 1 98.88 227 ALA B N 1
ATOM 3988 C CA . ALA B 1 227 ? -11.016 -22.188 -8.117 1 98.88 227 ALA B CA 1
ATOM 3989 C C . ALA B 1 227 ? -11.07 -22.078 -6.594 1 98.88 227 ALA B C 1
ATOM 3991 O O . ALA B 1 227 ? -12.117 -21.766 -6.023 1 98.88 227 ALA B O 1
ATOM 3992 N N . LEU B 1 228 ? -9.992 -22.422 -5.914 1 98.94 228 LEU B N 1
ATOM 3993 C CA . LEU B 1 228 ? -9.812 -22.188 -4.488 1 98.94 228 LEU B CA 1
ATOM 3994 C C . LEU B 1 228 ? -8.984 -20.922 -4.246 1 98.94 228 LEU B C 1
ATOM 3996 O O . LEU B 1 228 ? -7.848 -20.828 -4.707 1 98.94 228 LEU B O 1
ATOM 4000 N N . ILE B 1 229 ? -9.602 -19.953 -3.586 1 98.88 229 ILE B N 1
ATOM 4001 C CA . ILE B 1 229 ? -8.938 -18.688 -3.287 1 98.88 229 ILE B CA 1
ATOM 4002 C C . ILE B 1 229 ? -8.594 -18.625 -1.801 1 98.88 229 ILE B C 1
ATOM 4004 O O . ILE B 1 229 ? -9.477 -18.469 -0.957 1 98.88 229 ILE B O 1
ATOM 4008 N N . LEU B 1 230 ? -7.309 -18.734 -1.498 1 98.88 230 LEU B N 1
ATOM 4009 C CA . LEU B 1 230 ? -6.824 -18.6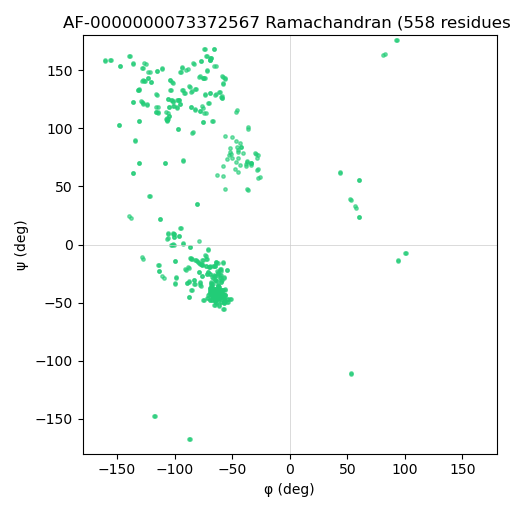56 -0.125 1 98.88 230 LEU B CA 1
ATOM 4010 C C . LEU B 1 230 ? -6.301 -17.25 0.176 1 98.88 230 LEU B C 1
ATOM 4012 O O . LEU B 1 230 ? -5.422 -16.75 -0.531 1 98.88 230 LEU B O 1
ATOM 4016 N N . LEU B 1 231 ? -6.855 -16.656 1.211 1 98.44 231 LEU B N 1
ATOM 4017 C CA . LEU B 1 231 ? -6.527 -15.266 1.52 1 98.44 231 LEU B CA 1
ATOM 4018 C C . LEU B 1 231 ? -5.988 -15.133 2.939 1 98.44 231 LEU B C 1
ATOM 4020 O O . LEU B 1 231 ? -6.445 -15.836 3.85 1 98.44 231 LEU B O 1
ATOM 4024 N N . GLU B 1 232 ? -5.012 -14.219 3.1 1 96.12 232 GLU B N 1
ATOM 4025 C CA . GLU B 1 232 ? -4.387 -14.008 4.402 1 96.12 232 GLU B CA 1
ATOM 4026 C C . GLU B 1 232 ? -5.387 -13.445 5.41 1 96.12 232 GLU B C 1
ATOM 4028 O O . GLU B 1 232 ? -6.469 -12.992 5.031 1 96.12 232 GLU B O 1
ATOM 4033 N N . SER B 1 233 ? -4.969 -13.461 6.648 1 91.12 233 SER B N 1
ATOM 4034 C CA . SER B 1 233 ? -5.891 -13.242 7.754 1 91.12 233 SER B CA 1
ATOM 4035 C C . SER B 1 233 ? -6.426 -11.812 7.754 1 91.12 233 SER B C 1
ATOM 4037 O O . SER B 1 233 ? -7.594 -11.578 8.078 1 91.12 233 SER B O 1
ATOM 4039 N N . TYR B 1 234 ? -5.648 -10.859 7.348 1 85.44 234 TYR B N 1
ATOM 4040 C CA . TYR B 1 234 ? -6.07 -9.461 7.379 1 85.44 234 TYR B CA 1
ATOM 4041 C C . TYR B 1 234 ? -7.164 -9.195 6.352 1 85.44 234 TYR B C 1
ATOM 4043 O O . TYR B 1 234 ? -7.98 -8.289 6.527 1 85.44 234 TYR B O 1
ATOM 4051 N N . PHE B 1 235 ? -7.258 -9.961 5.301 1 91.38 235 PHE B N 1
ATOM 4052 C CA . PHE B 1 235 ? -8.141 -9.688 4.172 1 91.38 235 PHE B CA 1
ATOM 4053 C C . PHE B 1 235 ? -9.594 -9.883 4.566 1 91.38 235 PHE B C 1
ATOM 4055 O O . PHE B 1 235 ? -10.5 -9.383 3.896 1 91.38 235 PHE B O 1
ATOM 4062 N N . ILE B 1 236 ? -9.82 -10.633 5.66 1 88.62 236 ILE B N 1
ATOM 4063 C CA . ILE B 1 236 ? -11.195 -10.797 6.117 1 88.62 236 ILE B CA 1
ATOM 4064 C C . ILE B 1 236 ? -11.797 -9.43 6.461 1 88.62 236 ILE B C 1
ATOM 4066 O O . ILE B 1 236 ? -13 -9.219 6.305 1 88.62 236 ILE B O 1
ATOM 4070 N N . ASN B 1 237 ? -10.945 -8.555 6.844 1 79.5 237 ASN B N 1
ATOM 4071 C CA . ASN B 1 237 ? -11.391 -7.215 7.215 1 79.5 237 ASN B CA 1
ATOM 4072 C C . ASN B 1 237 ? -11.719 -6.371 5.984 1 79.5 237 ASN B C 1
ATOM 4074 O O . ASN B 1 237 ? -12.352 -5.32 6.098 1 79.5 237 ASN B O 1
ATOM 4078 N N . LEU B 1 238 ? -11.273 -6.758 4.898 1 84.81 238 LEU B N 1
ATOM 4079 C CA . LEU B 1 238 ? -11.523 -6.09 3.625 1 84.81 238 LEU B CA 1
ATOM 4080 C C . LEU B 1 238 ? -12.391 -6.949 2.717 1 84.81 238 LEU B C 1
ATOM 4082 O O . LEU B 1 238 ? -12.32 -6.836 1.492 1 84.81 238 LEU B O 1
ATOM 4086 N N . LYS B 1 239 ? -13.133 -7.863 3.309 1 88.94 239 LYS B N 1
ATOM 4087 C CA . LYS B 1 239 ? -13.867 -8.906 2.59 1 88.94 239 LYS B CA 1
ATOM 4088 C C . LYS B 1 239 ? -14.727 -8.305 1.483 1 88.94 239 LYS B C 1
ATOM 4090 O O . LYS B 1 239 ? -14.703 -8.773 0.345 1 88.94 239 LYS B O 1
ATOM 4095 N N . PRO B 1 240 ? -15.5 -7.242 1.695 1 84.56 240 PRO B N 1
ATOM 4096 C CA . PRO B 1 240 ? -16.328 -6.711 0.612 1 84.56 240 PRO B CA 1
ATOM 4097 C C . PRO B 1 240 ? -15.508 -6.246 -0.588 1 84.56 240 PRO B C 1
ATOM 4099 O O . PRO B 1 240 ? -15.867 -6.531 -1.733 1 84.56 240 PRO B O 1
ATOM 4102 N N . ALA B 1 241 ? -14.422 -5.559 -0.312 1 86.38 241 ALA B N 1
ATOM 4103 C CA . ALA B 1 241 ? -13.562 -5.078 -1.392 1 86.38 241 ALA B CA 1
ATOM 4104 C C . ALA B 1 241 ? -12.891 -6.234 -2.119 1 86.38 241 ALA B C 1
ATOM 4106 O O . ALA B 1 241 ? -12.758 -6.219 -3.346 1 86.38 241 ALA B O 1
ATOM 4107 N N . ILE B 1 242 ? -12.453 -7.184 -1.3 1 93.62 242 ILE B N 1
ATOM 4108 C CA . ILE B 1 242 ? -11.766 -8.344 -1.86 1 93.62 242 ILE B CA 1
ATOM 4109 C C . ILE B 1 242 ? -12.734 -9.141 -2.729 1 93.62 242 ILE B C 1
ATOM 4111 O O . ILE B 1 242 ? -12.43 -9.445 -3.887 1 93.62 242 ILE B O 1
ATOM 4115 N N . GLU B 1 243 ? -13.859 -9.484 -2.217 1 93.5 243 GLU B N 1
ATOM 4116 C CA . GLU B 1 243 ? -14.805 -10.328 -2.947 1 93.5 243 GLU B CA 1
ATOM 4117 C C . GLU B 1 243 ? -15.438 -9.562 -4.105 1 93.5 243 GLU B C 1
ATOM 4119 O O . GLU B 1 243 ? -15.859 -10.164 -5.098 1 93.5 243 GLU B O 1
ATOM 4124 N N . ASP B 1 244 ? -15.445 -8.25 -3.996 1 92 244 ASP B N 1
ATOM 4125 C CA . ASP B 1 244 ? -15.883 -7.453 -5.141 1 92 244 ASP B CA 1
ATOM 4126 C C . ASP B 1 244 ? -14.938 -7.633 -6.328 1 92 244 ASP B C 1
ATOM 4128 O O . ASP B 1 244 ? -15.375 -7.684 -7.477 1 92 244 ASP B O 1
ATOM 4132 N N . GLN B 1 245 ? -13.633 -7.664 -6.105 1 96.06 245 GLN B N 1
ATOM 4133 C CA . GLN B 1 245 ? -12.688 -7.895 -7.191 1 96.06 245 GLN B CA 1
ATOM 4134 C C . GLN B 1 245 ? -12.938 -9.242 -7.859 1 96.06 245 GLN B C 1
ATOM 4136 O O . GLN B 1 245 ? -12.719 -9.398 -9.062 1 96.06 245 GLN B O 1
ATOM 4141 N N . TYR B 1 246 ? -13.406 -10.242 -7.09 1 98.12 246 TYR B N 1
ATOM 4142 C CA . TYR B 1 246 ? -13.562 -11.602 -7.578 1 98.12 246 TYR B CA 1
ATOM 4143 C C . TYR B 1 246 ? -14.992 -11.859 -8.039 1 98.12 246 TYR B C 1
ATOM 4145 O O . TYR B 1 246 ? -15.359 -12.992 -8.359 1 98.12 246 TYR B O 1
ATOM 4153 N N . LYS B 1 247 ? -15.812 -10.883 -8.086 1 96.25 247 LYS B N 1
ATOM 4154 C CA . LYS B 1 247 ? -17.25 -11.07 -8.25 1 96.25 247 LYS B CA 1
ATOM 4155 C C . LYS B 1 247 ? -17.562 -11.781 -9.562 1 96.25 247 LYS B C 1
ATOM 4157 O O . LYS B 1 247 ? -18.562 -12.492 -9.664 1 96.25 247 LYS B O 1
ATOM 4162 N N . ASN B 1 248 ? -16.688 -11.68 -10.625 1 98.25 248 ASN B N 1
ATOM 4163 C CA . ASN B 1 248 ? -16.922 -12.305 -11.922 1 98.25 248 ASN B CA 1
ATOM 4164 C C . ASN B 1 248 ? -16.453 -13.758 -11.938 1 98.25 248 ASN B C 1
ATOM 4166 O O 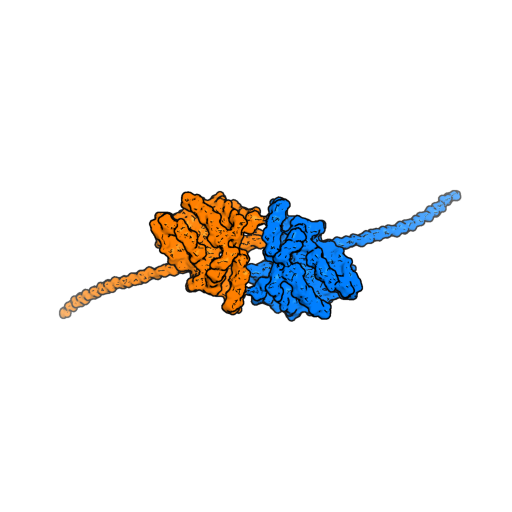. ASN B 1 248 ? -16.766 -14.508 -12.867 1 98.25 248 ASN B O 1
ATOM 4170 N N . LEU B 1 249 ? -15.695 -14.219 -10.938 1 98.5 249 LEU B N 1
ATOM 4171 C CA . LEU B 1 249 ? -15.266 -15.609 -10.828 1 98.5 249 LEU B CA 1
ATOM 4172 C C . LEU B 1 249 ? -16.328 -16.453 -10.156 1 98.5 249 LEU B C 1
ATOM 4174 O O . LEU B 1 249 ? -16.297 -16.656 -8.938 1 98.5 249 LEU B O 1
ATOM 4178 N N . LYS B 1 250 ? -17.141 -17.109 -10.898 1 96.44 250 LYS B N 1
ATOM 4179 C CA . LYS B 1 250 ? -18.344 -17.781 -10.406 1 96.44 250 LYS B CA 1
ATOM 4180 C C . LYS B 1 250 ? -18 -19.078 -9.688 1 96.44 250 LYS B C 1
ATOM 4182 O O . LYS B 1 250 ? -18.781 -19.562 -8.867 1 96.44 250 LYS B O 1
ATOM 4187 N N . THR B 1 251 ? -16.812 -19.562 -9.891 1 94.75 251 THR B N 1
ATOM 4188 C CA . THR B 1 251 ? -16.438 -20.859 -9.352 1 94.75 251 THR B CA 1
ATOM 4189 C C . THR B 1 251 ? -15.594 -20.703 -8.086 1 94.75 251 THR B C 1
ATOM 4191 O O . THR B 1 251 ? -15.047 -21.672 -7.574 1 94.75 251 THR B O 1
ATOM 4194 N N . ALA B 1 252 ? -15.508 -19.531 -7.59 1 97.38 252 ALA B N 1
ATOM 4195 C CA . ALA B 1 252 ? -14.562 -19.219 -6.52 1 97.38 252 ALA B CA 1
ATOM 4196 C C . ALA B 1 252 ? -15.023 -19.812 -5.191 1 97.38 252 ALA B C 1
ATOM 4198 O O . ALA B 1 252 ? -16.203 -19.688 -4.824 1 97.38 252 ALA B O 1
ATOM 4199 N N . ASN B 1 253 ? -14.164 -20.484 -4.57 1 98.06 253 ASN B N 1
ATOM 4200 C CA . ASN B 1 253 ? -14.25 -20.875 -3.168 1 98.06 253 ASN B CA 1
ATOM 4201 C C . ASN B 1 253 ? -13.273 -20.078 -2.303 1 98.06 253 ASN B C 1
ATOM 4203 O O . ASN B 1 253 ? -12.07 -20.344 -2.305 1 98.06 253 ASN B O 1
ATOM 4207 N N . PHE B 1 254 ? -13.859 -19.172 -1.51 1 98.25 254 PHE B N 1
ATOM 4208 C CA . PHE B 1 254 ? -13.016 -18.281 -0.709 1 98.25 254 PHE B CA 1
ATOM 4209 C C . PHE B 1 254 ? -12.75 -18.891 0.665 1 98.25 254 PHE B C 1
ATOM 4211 O O . PHE B 1 254 ? -13.68 -19.344 1.341 1 98.25 254 PHE B O 1
ATOM 4218 N N . GLN B 1 255 ? -11.477 -18.906 1.027 1 98.5 255 GLN B N 1
ATOM 4219 C CA . GLN B 1 255 ? -11.07 -19.25 2.381 1 98.5 255 GLN B CA 1
ATOM 4220 C C . GLN B 1 255 ? -10.125 -18.203 2.969 1 98.5 255 GLN B C 1
ATOM 4222 O O . GLN B 1 255 ? -9.078 -17.922 2.395 1 98.5 255 GLN B O 1
ATOM 4227 N N . TYR B 1 256 ? -10.516 -17.656 4.098 1 96.44 256 TYR B N 1
ATOM 4228 C CA . TYR B 1 256 ? -9.695 -16.672 4.785 1 96.44 256 TYR B CA 1
ATOM 4229 C C . TYR B 1 256 ? -8.945 -17.297 5.957 1 96.44 256 TYR B C 1
ATOM 4231 O O . TYR B 1 256 ? -9.562 -17.875 6.852 1 96.44 256 TYR B O 1
ATOM 4239 N N . ALA B 1 257 ? -7.617 -17.188 5.922 1 96.88 257 ALA B N 1
ATOM 4240 C CA . ALA B 1 257 ? -6.828 -17.656 7.055 1 96.88 257 ALA B CA 1
ATOM 4241 C C . ALA B 1 257 ? -7.129 -16.844 8.312 1 96.88 257 ALA B C 1
ATOM 4243 O O . ALA B 1 257 ? -7.609 -15.711 8.227 1 96.88 257 ALA B O 1
ATOM 4244 N N . THR B 1 258 ? -6.914 -17.484 9.461 1 91.19 258 THR B N 1
ATOM 4245 C CA . THR B 1 258 ? -7.172 -16.781 10.711 1 91.19 258 THR B CA 1
ATOM 4246 C C . THR B 1 258 ? -5.875 -16.25 11.305 1 91.19 258 THR B C 1
ATOM 4248 O O . THR B 1 258 ? -5.898 -15.414 12.219 1 91.19 258 THR B O 1
ATOM 4251 N N . ASN B 1 259 ? -4.805 -16.75 10.781 1 91.12 259 ASN B N 1
ATOM 4252 C CA . ASN B 1 259 ? -3.486 -16.297 11.211 1 91.12 259 ASN B CA 1
ATOM 4253 C C . ASN B 1 259 ? -2.533 -16.141 10.031 1 91.12 259 ASN B C 1
ATOM 4255 O O . ASN B 1 259 ? -2.818 -16.609 8.93 1 91.12 259 ASN B O 1
ATOM 4259 N N . GLY B 1 260 ? -1.529 -15.422 10.312 1 91.69 260 GLY B N 1
ATOM 4260 C CA . GLY B 1 260 ? -0.47 -15.312 9.328 1 91.69 260 GLY B CA 1
ATOM 4261 C C . GLY B 1 260 ? -0.64 -14.125 8.398 1 91.69 260 GLY B C 1
ATOM 4262 O O . GLY B 1 260 ? -1.604 -13.367 8.523 1 91.69 260 GLY B O 1
ATOM 4263 N N . LEU B 1 261 ? 0.34 -13.984 7.57 1 94.88 261 LEU B N 1
ATOM 4264 C CA . LEU B 1 261 ? 0.438 -12.875 6.633 1 94.88 261 LEU B CA 1
ATOM 4265 C C . LEU B 1 261 ? 0.42 -13.375 5.191 1 94.88 261 LEU B C 1
ATOM 4267 O O . LEU B 1 261 ? -0.354 -14.273 4.852 1 94.88 261 LEU B O 1
ATOM 4271 N N . HIS B 1 262 ? 1.072 -12.758 4.305 1 97.44 262 HIS B N 1
ATOM 4272 C CA . HIS B 1 262 ? 1.057 -12.984 2.865 1 97.44 262 HIS B CA 1
ATOM 4273 C C . HIS B 1 262 ? 1.591 -14.367 2.52 1 97.44 262 HIS B C 1
ATOM 4275 O O . HIS B 1 262 ? 1.145 -14.984 1.548 1 97.44 262 HIS B O 1
ATOM 4281 N N . PHE B 1 263 ? 2.559 -14.883 3.363 1 98.62 263 PHE B N 1
ATOM 4282 C CA . PHE B 1 263 ? 3.1 -16.219 3.164 1 98.62 263 PHE B CA 1
ATOM 4283 C C . PHE B 1 263 ? 2.33 -17.25 3.99 1 98.62 263 PHE B C 1
ATOM 4285 O O . PHE B 1 263 ? 2.898 -17.891 4.871 1 98.62 263 PHE B O 1
ATOM 4292 N N . ILE B 1 264 ? 1.153 -17.516 3.574 1 98.31 264 ILE B N 1
ATOM 4293 C CA . ILE B 1 264 ? 0.209 -18.359 4.305 1 98.31 264 ILE B CA 1
ATOM 4294 C C . ILE B 1 264 ? 0.797 -19.766 4.492 1 98.31 264 ILE B C 1
ATOM 4296 O O . ILE B 1 264 ? 0.661 -20.359 5.559 1 98.31 264 ILE B O 1
ATOM 4300 N N . MET B 1 265 ? 1.496 -20.328 3.459 1 98.5 265 MET B N 1
ATOM 4301 C CA . MET B 1 265 ? 2.012 -21.688 3.486 1 98.5 265 MET B CA 1
ATOM 4302 C C . MET B 1 265 ? 3.045 -21.859 4.594 1 98.5 265 MET B C 1
ATOM 4304 O O . MET B 1 265 ? 3.307 -22.984 5.039 1 98.5 265 MET B O 1
ATOM 4308 N N . TYR B 1 266 ? 3.65 -20.734 5.008 1 98.5 266 TYR B N 1
ATOM 4309 C CA . TYR B 1 266 ? 4.633 -20.781 6.086 1 98.5 266 TYR B CA 1
ATOM 4310 C C . TYR B 1 266 ? 4.012 -20.359 7.414 1 98.5 266 TYR B C 1
ATOM 4312 O O . TYR B 1 266 ? 4.352 -20.906 8.469 1 98.5 266 TYR B O 1
ATOM 4320 N N . ASP B 1 267 ? 3.072 -19.453 7.402 1 98 267 ASP B N 1
ATOM 4321 C CA . ASP B 1 267 ? 2.549 -18.844 8.625 1 98 267 ASP B CA 1
ATOM 4322 C C . ASP B 1 267 ? 1.401 -19.672 9.203 1 98 267 ASP B C 1
ATOM 4324 O O . ASP B 1 267 ? 1.153 -19.641 10.406 1 98 267 ASP B O 1
ATOM 4328 N N . ASP B 1 268 ? 0.675 -20.281 8.328 1 97.12 268 ASP B N 1
ATOM 4329 C CA . ASP B 1 268 ? -0.442 -21.141 8.727 1 97.12 268 ASP B CA 1
ATOM 4330 C C . ASP B 1 268 ? -0.453 -22.438 7.934 1 97.12 268 ASP B C 1
ATOM 4332 O O . ASP B 1 268 ? -1.462 -22.781 7.312 1 97.12 268 ASP B O 1
ATOM 4336 N N . THR B 1 269 ? 0.616 -23.172 8.109 1 97.56 269 THR B N 1
ATOM 4337 C CA . THR B 1 269 ? 0.906 -24.344 7.285 1 97.56 269 THR B CA 1
ATOM 4338 C C . THR B 1 269 ? -0.191 -25.391 7.43 1 97.56 269 THR B C 1
ATOM 4340 O O . THR B 1 269 ? -0.651 -25.953 6.434 1 97.56 269 THR B O 1
ATOM 4343 N N . ALA B 1 270 ? -0.583 -25.672 8.617 1 97.44 270 ALA B N 1
ATOM 4344 C CA . ALA B 1 270 ? -1.576 -26.719 8.859 1 97.44 270 ALA B CA 1
ATOM 4345 C C . ALA B 1 270 ? -2.898 -26.375 8.172 1 97.44 270 ALA B C 1
ATOM 4347 O O . ALA B 1 270 ? -3.471 -27.219 7.465 1 97.44 270 ALA B O 1
ATOM 4348 N N . TRP B 1 271 ? -3.4 -25.188 8.438 1 98.31 271 TRP B N 1
ATOM 4349 C CA . TRP B 1 271 ? -4.641 -24.75 7.809 1 98.31 271 TRP B CA 1
ATOM 4350 C C . TRP B 1 271 ? -4.523 -24.766 6.289 1 98.31 271 TRP B C 1
ATOM 4352 O O . TRP B 1 271 ? -5.426 -25.25 5.602 1 98.31 271 TRP B O 1
ATOM 4362 N N . TYR B 1 272 ? -3.402 -24.281 5.801 1 98.62 272 TYR B N 1
ATOM 4363 C CA . TYR B 1 272 ? -3.113 -24.203 4.375 1 98.62 272 TYR B CA 1
ATOM 4364 C C . TYR B 1 272 ? -3.148 -25.578 3.729 1 98.62 272 TYR B C 1
ATOM 4366 O O . TYR B 1 272 ? -3.85 -25.797 2.736 1 98.62 272 TYR B O 1
ATOM 4374 N N . LEU B 1 273 ? -2.479 -26.562 4.289 1 98.31 273 LEU B N 1
ATOM 4375 C CA . LEU B 1 273 ? -2.404 -27.922 3.734 1 98.31 273 LEU B CA 1
ATOM 4376 C C . LEU B 1 273 ? -3.758 -28.609 3.816 1 98.31 273 LEU B C 1
ATOM 4378 O O . LEU B 1 273 ? -4.105 -29.406 2.938 1 98.31 273 LEU B O 1
ATOM 4382 N N . GLU B 1 274 ? -4.477 -28.297 4.824 1 98.12 274 GLU B N 1
ATOM 4383 C CA . GLU B 1 274 ? -5.816 -28.875 4.938 1 98.12 274 GLU B CA 1
ATOM 4384 C C . GLU B 1 274 ? -6.727 -28.375 3.822 1 98.12 274 GLU B C 1
ATOM 4386 O O . GLU B 1 274 ? -7.469 -29.156 3.223 1 98.12 274 GLU B O 1
ATOM 4391 N N . GLN B 1 275 ? -6.656 -27.062 3.547 1 98.56 275 GLN B N 1
ATOM 4392 C CA . GLN B 1 275 ? -7.449 -26.516 2.457 1 98.56 275 GLN B CA 1
ATOM 4393 C C . GLN B 1 275 ? -7.09 -27.156 1.126 1 98.56 275 GLN B C 1
ATOM 4395 O O . GLN B 1 275 ? -7.973 -27.516 0.344 1 98.56 275 GLN B O 1
ATOM 4400 N N . LEU B 1 276 ? -5.809 -27.328 0.862 1 98.69 276 LEU B N 1
ATOM 4401 C CA . LEU B 1 276 ? -5.352 -27.906 -0.393 1 98.69 276 LEU B CA 1
ATOM 4402 C C . LEU B 1 276 ? -5.797 -29.359 -0.506 1 98.69 276 LEU B C 1
ATOM 4404 O O . LEU B 1 276 ? -6.297 -29.781 -1.552 1 98.69 276 LEU B O 1
ATOM 4408 N N . SER B 1 277 ? -5.637 -30.094 0.568 1 97.94 277 SER B N 1
ATOM 4409 C CA . SER B 1 277 ? -5.98 -31.516 0.556 1 97.94 277 SER B CA 1
ATOM 4410 C C . SER B 1 277 ? -7.465 -31.719 0.276 1 97.94 277 SER B C 1
ATOM 4412 O O . SER B 1 277 ? -7.84 -32.625 -0.476 1 97.94 277 SER B O 1
ATOM 4414 N N . THR B 1 278 ? -8.281 -30.906 0.855 1 97.88 278 THR B N 1
ATOM 4415 C CA . THR B 1 278 ? -9.727 -31 0.67 1 97.88 278 THR B CA 1
ATOM 4416 C C . THR B 1 278 ? -10.117 -30.641 -0.762 1 97.88 278 THR B C 1
ATOM 4418 O O . THR B 1 278 ? -10.961 -31.297 -1.366 1 97.88 278 THR B O 1
ATOM 4421 N N . PHE B 1 279 ? -9.492 -29.734 -1.355 1 98.5 279 PHE B N 1
ATOM 4422 C CA . PHE B 1 279 ? -9.859 -29.203 -2.662 1 98.5 279 PHE B CA 1
ATOM 4423 C C . PHE B 1 279 ? -9.328 -30.094 -3.779 1 98.5 279 PHE B C 1
ATOM 4425 O O . PHE B 1 279 ? -9.961 -30.219 -4.828 1 98.5 279 PHE B O 1
ATOM 4432 N N . LEU B 1 280 ? -8.109 -30.719 -3.57 1 96.88 280 LEU B N 1
ATOM 4433 C CA . LEU B 1 280 ? -7.441 -31.469 -4.629 1 96.88 280 LEU B CA 1
ATOM 4434 C C . LEU B 1 280 ? -7.918 -32.938 -4.648 1 96.88 280 LEU B C 1
ATOM 4436 O O . LEU B 1 280 ? -7.715 -33.625 -5.637 1 96.88 280 LEU B O 1
ATOM 4440 N N . LYS B 1 281 ? -8.484 -33.438 -3.564 1 85.75 281 LYS B N 1
ATOM 4441 C CA . LYS B 1 281 ? -9.039 -34.781 -3.523 1 85.75 281 LYS B CA 1
ATOM 4442 C C . LYS B 1 281 ? -10.453 -34.844 -4.098 1 85.75 281 LYS B C 1
ATOM 4444 O O . LYS B 1 281 ? -11.18 -33.844 -4.031 1 85.75 281 LYS B O 1
#

pLDDT: mean 90.81, std 18.09, range [20.47, 98.94]

Secondary structure (DSSP, 8-state):
---------------------------SEEEEEE---SEEEEEE--TT--GGGGHHHHHHHTTTEEEEEEEETTSTTPPP-TT--HHHHHHHHHHHHHHTT--SPEEEEETHHHHHHHHHHHH-TTT-SEEEEES--S-GGGGT-TT----TT---HHHHHHHHTS-HHHHHHHHHHHGGGT---GGGHHHHHHHHHTS-HHHHHHHHHHHHT---TTGGGG--S-EEEEE-GGGGGGHHHHHHHTTT-TTEEEEE-SS--S-HHHHSHHHHHHHHHHHH-/---------------------------SEEEEEE---SEEEEEE--TT--GGGGHHHHHHHTTTEEEEEEEETTSTTPPP-TT--HHHHHHHHHHHHHHTT--SPEEEEETHHHHHHHHHHHH-TTT-SEEEEES--S-GGGGT-TT----TT---HHHHHHHHTS-HHHHHHHHHHHGGGT---GGGHHHHHHHHHTS-HHHHHHHHHHHHT---TTGGGG--S-EEEEE-GGGGGGHHHHHHHTTT-TTEEEEE-SS--S-HHHHSHHHHHHHHHHHH-

Organism: Flavobacterium johnsoniae (strain ATCC 17061 / DSM 2064 / JCM 8514 / BCRC 14874 / CCUG 350202 / NBRC 14942 / NCIMB 11054 / UW101) (NCBI:txid376686)

Sequence (562 aa):
MKKYIILIIAFLFSALCLNVFGQTRQFPFEILKTGNGDQSIIFIPGFASSGDVWNETKAAFENDFTCYTLTMAGFAGIKPQSNASFENWKNGIVNYIKDNNIEKPILIGHSMGGGLALAIASDYPDLISKIVVVDALPCLAALNDPAFKSKINNDCSSTVNQMTGLTNDQFYDMQKKTMPRLLANTSKMDMVVDWSVKSDRTTFGQMYCDFFNVDLRDKISQIKCPALILLESYFINLKPAIEDQYKNLKTANFQYATNGLHFIMYDDTAWYLEQLSTFLKMKKYIILIIAFLFSALCLNVFGQTRQFPFEILKTGNGDQSIIFIPGFASSGDVWNETKAAFENDFTCYTLTMAGFAGIKPQSNASFENWKNGIVNYIKDNNIEKPILIGHSMGGGLALAIASDYPDLISKIVVVDALPCLAALNDPAFKSKINNDCSSTVNQMTGLTNDQFYDMQKKTMPRLLANTSKMDMVVDWSVKSDRTTFGQMYCDFFNVDLRDKISQIKCPALILLESYFINLKPAIEDQYKNLKTANFQYATNGLHFIMYDDTAWYLEQLSTFLK

Radius of gyration: 31.36 Å; Cα contacts (8 Å, |Δi|>4): 1058; chains: 2; bounding box: 96×118×111 Å

Foldseek 3Di:
DPPPPPPPPPPPPPPPPPPCVVPPDDFQWDKDKAADALAEEEEAEAALFALCLCVVVCVVPRPHHTYIRIDGDQHQQHDHDPDDFLVSNLVRVVCVCVVVVRAAHEYEYAASSLLSQLLNCLVPQRRHAEYEYQAYFLAPLCVVPVPDAFDPPQDLPVQLCVQVVDDLVRLLVVLLVCQVQAWVQPVCSVVGSSRNSSGHSNSNSRHVSRRNRGHCLQSSLRHDHAYEYEHEQCCVVVVVSRVNSCVSNPRYDYDYDNDTGSSCCRTVVPVVSVSVVVVVD/DCPPPPPPPPPPPPPPPPPCVVPPDDFQWDKDKAADALAEEEEAEAALFALCLCVVVCVVPRPHHTYIRIDGDQHQQHDHDPDDFLVSNLVRVVCVCVVVVRAAHEYEYAASSLLSQLLNCLVPQRRHAEYEYQAYFLAPLCVVPVPDAFDPPQDLVVQLCVQVVDDLVRLLVVLLVCQVQAWVQPVCSVVRSSRNSSGHSNSNSRHVSRSNRGHCLQSSLRHDHAYEYEHEQCCVVVVVSRVNSVVSNPRYDYDYDNWTGSSCCRTVVPVVSVSVVVVVD

InterPro domains:
  IPR000073 Alpha/beta hydrolase fold-1 [PF00561] (41-144)
  IPR000073 Alpha/beta hydrolase fold-1 [PR00111] (107-120)
  IPR000073 Alpha/beta hydrolase fold-1 [PR00111] (121-134)
  IPR029058 Alpha/Beta hydrolase fold [G3DSA:3.40.50.1820] (26-281)
  IPR029058 Alpha/Beta hydrolase fold [SSF53474] (31-281)
  IPR050266 AB hydrolase superfamily [PTHR43798] (22-280)